Protein AF-0000000080371713 (afdb_homodimer)

Structure (mmCIF, N/CA/C/O backbone):
data_AF-0000000080371713-model_v1
#
loop_
_entity.id
_entity.type
_entity.pdbx_description
1 polymer 'Replication protein A 70 kDa DNA-binding subunit B/D first OB fold domain-containing protein'
#
loop_
_atom_site.group_PDB
_atom_site.id
_atom_site.type_symbol
_atom_site.label_atom_id
_atom_site.label_alt_id
_atom_site.label_comp_id
_atom_site.label_asym_id
_atom_site.label_entity_id
_atom_site.label_seq_id
_atom_site.pdbx_PDB_ins_code
_atom_site.Cartn_x
_atom_site.Cartn_y
_atom_site.Cartn_z
_atom_site.occupancy
_atom_site.B_iso_or_equiv
_atom_site.auth_seq_id
_atom_site.auth_comp_id
_atom_site.auth_asym_id
_atom_site.auth_atom_id
_atom_site.pdbx_PDB_model_num
ATOM 1 N N . MET A 1 1 ? 22.766 -11.008 25.266 1 19.64 1 MET A N 1
ATOM 2 C CA . MET A 1 1 ? 21.953 -9.828 25.547 1 19.64 1 MET A CA 1
ATOM 3 C C . MET A 1 1 ? 20.5 -10.062 25.109 1 19.64 1 MET A C 1
ATOM 5 O O . MET A 1 1 ? 20.234 -10.352 23.938 1 19.64 1 MET A O 1
ATOM 9 N N . SER A 1 2 ? 19.609 -10.562 25.922 1 23.36 2 SER A N 1
ATOM 10 C CA . SER A 1 2 ? 18.25 -11.117 25.875 1 23.36 2 SER A CA 1
ATOM 11 C C . SER A 1 2 ? 17.266 -10.117 25.297 1 23.36 2 SER A C 1
ATOM 13 O O . SER A 1 2 ? 17.234 -8.953 25.688 1 23.36 2 SER A O 1
ATOM 15 N N . ALA A 1 3 ? 17.016 -10.164 24.031 1 28.67 3 ALA A N 1
ATOM 16 C CA . ALA A 1 3 ? 16.062 -9.203 23.484 1 28.67 3 ALA A CA 1
ATOM 17 C C . ALA A 1 3 ? 14.914 -8.961 24.469 1 28.67 3 ALA A C 1
ATOM 19 O O . ALA A 1 3 ? 14.164 -9.875 24.797 1 28.67 3 ALA A O 1
ATOM 20 N N . GLU A 1 4 ? 15.062 -8.336 25.547 1 25.92 4 GLU A N 1
ATOM 21 C CA . GLU A 1 4 ? 13.992 -7.961 26.469 1 25.92 4 GLU A CA 1
ATOM 22 C C . GLU A 1 4 ? 12.75 -7.5 25.719 1 25.92 4 GLU A C 1
ATOM 24 O O . GLU A 1 4 ? 12.75 -6.441 25.078 1 25.92 4 GLU A O 1
ATOM 29 N N . ILE A 1 5 ? 12.102 -8.328 24.906 1 33.31 5 ILE A N 1
ATOM 30 C CA . ILE A 1 5 ? 10.711 -8.164 24.516 1 33.31 5 ILE A CA 1
ATOM 31 C C . ILE A 1 5 ? 9.938 -7.469 25.625 1 33.31 5 ILE A C 1
ATOM 33 O O . ILE A 1 5 ? 9.727 -8.039 26.703 1 33.31 5 ILE A O 1
ATOM 37 N N . LEU A 1 6 ? 10.297 -6.312 26 1 32.44 6 LEU A N 1
ATOM 38 C CA . LEU A 1 6 ? 9.43 -5.594 26.922 1 32.44 6 LEU A CA 1
ATOM 39 C C . LEU A 1 6 ? 7.965 -5.918 26.656 1 32.44 6 LEU A C 1
ATOM 41 O O . LEU A 1 6 ? 7.453 -5.637 25.578 1 32.44 6 LEU A O 1
ATOM 45 N N . ASN A 1 7 ? 7.43 -7.047 26.906 1 34.97 7 ASN A N 1
ATOM 46 C CA . ASN A 1 7 ? 6.066 -7.453 27.219 1 34.97 7 ASN A CA 1
ATOM 47 C C . ASN A 1 7 ? 5.234 -6.281 27.734 1 34.97 7 ASN A C 1
ATOM 49 O O . ASN A 1 7 ? 4.629 -6.371 28.812 1 34.97 7 ASN A O 1
ATOM 53 N N . ASN A 1 8 ? 5.668 -5.02 27.844 1 39.81 8 ASN A N 1
ATOM 54 C CA . ASN A 1 8 ? 4.824 -3.994 28.438 1 39.81 8 ASN A CA 1
ATOM 55 C C . ASN A 1 8 ? 3.418 -4.008 27.859 1 39.81 8 ASN A C 1
ATOM 57 O O . ASN A 1 8 ? 3.246 -3.816 26.641 1 39.81 8 ASN A O 1
ATOM 61 N N . ASN A 1 9 ? 2.568 -4.832 28.375 1 45.38 9 ASN A N 1
ATOM 62 C CA . ASN A 1 9 ? 1.119 -4.992 28.328 1 45.38 9 ASN A CA 1
ATOM 63 C C . ASN A 1 9 ? 0.42 -3.682 27.984 1 45.38 9 ASN A C 1
ATOM 65 O O . ASN A 1 9 ? -0.734 -3.469 28.359 1 45.38 9 ASN A O 1
ATOM 69 N N . ARG A 1 10 ? 1.175 -2.66 27.828 1 55.56 10 ARG A N 1
ATOM 70 C CA . ARG A 1 10 ? 0.398 -1.434 27.672 1 55.56 10 ARG A CA 1
ATOM 71 C C . ARG A 1 10 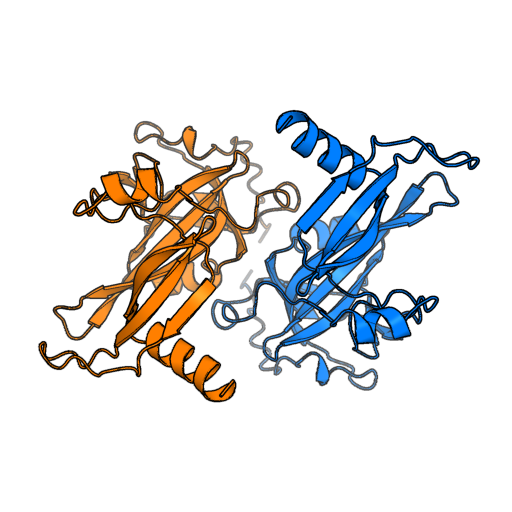? -0.349 -1.419 26.344 1 55.56 10 ARG A C 1
ATOM 73 O O . ARG A 1 10 ? 0.183 -1.857 25.328 1 55.56 10 ARG A O 1
ATOM 80 N N . GLU A 1 11 ? -1.583 -1.271 26.406 1 79.75 11 GLU A N 1
ATOM 81 C CA . GLU A 1 11 ? -2.619 -1.231 25.375 1 79.75 11 GLU A CA 1
ATOM 82 C C . GLU A 1 11 ? -2.33 -0.147 24.344 1 79.75 11 GLU A C 1
ATOM 84 O O . GLU A 1 11 ? -1.833 0.927 24.688 1 79.75 11 GLU A O 1
ATOM 89 N N . TYR A 1 12 ? -2.092 -0.448 23.125 1 91.94 12 TYR A N 1
ATOM 90 C CA . TYR A 1 12 ? -2.023 0.518 22.031 1 91.94 12 TYR A CA 1
ATOM 91 C C . TYR A 1 12 ? -3.236 1.439 22.047 1 91.94 12 TYR A C 1
ATOM 93 O O . TYR A 1 12 ? -4.359 0.997 22.297 1 91.94 12 TYR A O 1
ATOM 101 N N . LEU A 1 13 ? -2.877 2.721 21.922 1 95.38 13 LEU A N 1
ATOM 102 C CA . LEU A 1 13 ? -3.961 3.676 21.734 1 95.38 13 LEU A CA 1
ATOM 103 C C . LEU A 1 13 ? -4.293 3.818 20.25 1 95.38 13 LEU A C 1
ATOM 105 O O . LEU A 1 13 ? -3.396 3.814 19.406 1 95.38 13 LEU A O 1
ATOM 109 N N . THR A 1 14 ? -5.578 3.941 20.016 1 96.19 14 THR A N 1
ATOM 110 C CA . THR A 1 14 ? -5.98 4.379 18.688 1 96.19 14 THR A CA 1
ATOM 111 C C . THR A 1 14 ? -5.801 5.887 18.531 1 96.19 14 THR A C 1
ATOM 113 O O . THR A 1 14 ? -5.695 6.605 19.531 1 96.19 14 THR A O 1
ATOM 116 N N . LEU A 1 15 ? -5.688 6.305 17.344 1 97.12 15 LEU A N 1
ATOM 117 C CA . LEU A 1 15 ? -5.34 7.699 17.094 1 97.12 15 LEU A CA 1
ATOM 118 C C . LEU A 1 15 ? -6.379 8.641 17.688 1 97.12 15 LEU A C 1
ATOM 120 O O . LEU A 1 15 ? -6.043 9.742 18.125 1 97.12 15 LEU A O 1
ATOM 124 N N . ASP A 1 16 ? -7.66 8.211 17.688 1 95.75 16 ASP A N 1
ATOM 125 C CA . ASP A 1 16 ? -8.719 9.055 18.234 1 95.75 16 ASP A CA 1
ATOM 126 C C . ASP A 1 16 ? -8.602 9.164 19.75 1 95.75 16 ASP A C 1
ATOM 128 O O . ASP A 1 16 ? -9.227 10.031 20.359 1 95.75 16 ASP A O 1
ATOM 132 N N . GLN A 1 17 ? -7.785 8.32 20.312 1 94.69 17 GLN A N 1
ATOM 133 C CA . GLN A 1 17 ? -7.613 8.312 21.766 1 94.69 17 GLN A CA 1
ATOM 134 C C . GLN A 1 17 ? -6.422 9.172 22.188 1 94.69 17 GLN A C 1
ATOM 136 O O . GLN A 1 17 ? -6.207 9.414 23.375 1 94.69 17 GLN A O 1
ATOM 141 N N . LEU A 1 18 ? -5.703 9.641 21.25 1 94.56 18 LEU A N 1
ATOM 142 C CA . LEU A 1 18 ? -4.531 10.453 21.562 1 94.56 18 LEU A CA 1
ATOM 143 C C . LEU A 1 18 ? -4.941 11.82 22.094 1 94.56 18 LEU A C 1
ATOM 145 O O . LEU A 1 18 ? -5.809 12.484 21.516 1 94.56 18 LEU A O 1
ATOM 149 N N . ASN A 1 19 ? -4.34 12.141 23.172 1 91.06 19 ASN A N 1
ATOM 150 C CA . ASN A 1 19 ? -4.527 13.461 23.766 1 91.06 19 ASN A CA 1
ATOM 151 C C . ASN A 1 19 ? -3.277 13.922 24.516 1 91.06 19 ASN A C 1
ATOM 153 O O . ASN A 1 19 ? -2.387 13.117 24.797 1 91.06 19 ASN A O 1
ATOM 157 N N . ARG A 1 20 ? -3.154 15.188 24.797 1 87.75 20 ARG A N 1
ATOM 158 C CA . ARG A 1 20 ? -1.935 15.766 25.344 1 87.75 20 ARG A CA 1
ATOM 159 C C . ARG A 1 20 ? -1.785 15.43 26.828 1 87.75 20 ARG A C 1
ATOM 161 O O . ARG A 1 20 ? -0.694 15.547 27.391 1 87.75 20 ARG A O 1
ATOM 168 N N . LYS A 1 21 ? -2.791 15.039 27.453 1 83.5 21 LYS A N 1
ATOM 169 C CA . LYS A 1 21 ? -2.777 14.773 28.891 1 83.5 21 LYS A CA 1
ATOM 170 C C . LYS A 1 21 ? -2.088 13.453 29.203 1 83.5 21 LYS A C 1
ATOM 172 O O . LYS A 1 21 ? -1.588 13.25 30.312 1 83.5 21 LYS A O 1
ATOM 177 N N . ARG A 1 22 ? -2.035 12.633 28.172 1 73.5 22 ARG A N 1
ATOM 178 C CA . ARG A 1 22 ? -1.463 11.312 28.422 1 73.5 22 ARG A CA 1
ATOM 179 C C . ARG A 1 22 ? 0.053 11.336 28.25 1 73.5 22 ARG A C 1
ATOM 181 O O . ARG A 1 22 ? 0.567 11.836 27.25 1 73.5 22 ARG A O 1
ATOM 188 N N . SER A 1 23 ? 0.733 10.875 29.266 1 74 23 SER A N 1
ATOM 189 C CA . SER A 1 23 ? 2.193 10.883 29.25 1 74 23 SER A CA 1
ATOM 190 C C . SER A 1 23 ? 2.744 9.766 28.375 1 74 23 SER A C 1
ATOM 192 O O . SER A 1 23 ? 3.779 9.93 27.734 1 74 23 SER A O 1
ATOM 194 N N . TYR A 1 24 ? 2.094 8.594 28.547 1 78.25 24 TYR A N 1
ATOM 195 C CA . TYR A 1 24 ? 2.582 7.48 27.75 1 78.25 24 TYR A CA 1
ATOM 196 C C . TYR A 1 24 ? 1.612 7.148 26.625 1 78.25 24 TYR A C 1
ATOM 198 O O . TYR A 1 24 ? 0.443 6.844 26.875 1 78.25 24 TYR A O 1
ATOM 206 N N . ARG A 1 25 ? 2.168 7.352 25.375 1 89.06 25 ARG A N 1
ATOM 207 C CA . ARG A 1 25 ? 1.358 7.09 24.188 1 89.06 25 ARG A CA 1
ATOM 208 C C . ARG A 1 25 ? 2.078 6.148 23.234 1 89.06 25 ARG A C 1
ATOM 210 O O . ARG A 1 25 ? 3.227 6.395 22.859 1 89.06 25 ARG A O 1
ATOM 217 N N . ARG A 1 26 ? 1.427 5 23.016 1 94.19 26 ARG A N 1
ATOM 218 C CA . ARG A 1 26 ? 1.875 4.059 22 1 94.19 26 ARG A CA 1
ATOM 219 C C . ARG A 1 26 ? 0.755 3.748 21 1 94.19 26 ARG A C 1
ATOM 221 O O . ARG A 1 26 ? -0.381 3.49 21.406 1 94.19 26 ARG A O 1
ATOM 228 N N . THR A 1 27 ? 1.061 3.828 19.781 1 96.88 27 THR A N 1
ATOM 229 C CA . THR A 1 27 ? 0.046 3.535 18.766 1 96.88 27 THR A CA 1
ATOM 230 C C . THR A 1 27 ? 0.639 2.721 17.625 1 96.88 27 THR A C 1
ATOM 232 O O . THR A 1 27 ? 1.84 2.797 17.359 1 96.88 27 THR A O 1
ATOM 235 N N . VAL A 1 28 ? -0.164 1.87 17.016 1 96.75 28 VAL A N 1
ATOM 236 C CA . VAL A 1 28 ? 0.201 1.103 15.836 1 96.75 28 VAL A CA 1
ATOM 237 C C . VAL A 1 28 ? -0.484 1.692 14.602 1 96.75 28 VAL A C 1
ATOM 239 O O . VAL A 1 28 ? -1.701 1.893 14.602 1 96.75 28 VAL A O 1
ATOM 242 N N . VAL A 1 29 ? 0.383 1.98 13.633 1 97.62 29 VAL A N 1
ATOM 243 C CA . VAL A 1 29 ? -0.132 2.689 12.469 1 97.62 29 VAL A CA 1
ATOM 244 C C . VAL A 1 29 ? 0.569 2.191 11.211 1 97.62 29 VAL A C 1
ATOM 246 O O . VAL A 1 29 ? 1.638 1.58 11.289 1 97.62 29 VAL A O 1
ATOM 249 N N . ARG A 1 30 ? -0.067 2.383 10.133 1 97.19 30 ARG A N 1
ATOM 250 C CA . ARG A 1 30 ? 0.577 2.273 8.828 1 97.19 30 ARG A CA 1
ATOM 251 C C . ARG A 1 30 ? 0.884 3.652 8.25 1 97.19 30 ARG A C 1
ATOM 253 O O . ARG A 1 30 ? 0.058 4.562 8.336 1 97.19 30 ARG A O 1
ATOM 260 N N . LEU A 1 31 ? 2.096 3.824 7.785 1 97.06 31 LEU A N 1
ATOM 261 C CA . LEU A 1 31 ? 2.43 5.035 7.047 1 97.06 31 LEU A CA 1
ATOM 262 C C . LEU A 1 31 ? 1.864 4.984 5.633 1 97.06 31 LEU A C 1
ATOM 264 O O . LEU A 1 31 ? 2.32 4.191 4.805 1 97.06 31 LEU A O 1
ATOM 268 N N . ILE A 1 32 ? 0.918 5.863 5.301 1 97.06 32 ILE A N 1
ATOM 269 C CA . ILE A 1 32 ? 0.201 5.641 4.051 1 97.06 32 ILE A CA 1
ATOM 270 C C . ILE A 1 32 ? 0.579 6.719 3.037 1 97.06 32 ILE A C 1
ATOM 272 O O . ILE A 1 32 ? 0.395 6.539 1.831 1 97.06 32 ILE A O 1
ATOM 276 N N . ARG A 1 33 ? 1.112 7.828 3.506 1 95.94 33 ARG A N 1
ATOM 277 C CA . ARG A 1 33 ? 1.62 8.875 2.625 1 95.94 33 ARG A CA 1
ATOM 278 C C . ARG A 1 33 ? 2.822 9.578 3.246 1 95.94 33 ARG A C 1
ATOM 280 O O . ARG A 1 33 ? 2.898 9.727 4.469 1 95.94 33 ARG A O 1
ATOM 287 N N . LYS A 1 34 ? 3.668 9.969 2.428 1 94.56 34 LYS A N 1
ATOM 288 C CA . LYS A 1 34 ? 4.84 10.727 2.857 1 94.56 34 LYS A CA 1
ATOM 289 C C . LYS A 1 34 ? 5.258 11.742 1.799 1 94.56 34 LYS A C 1
ATOM 291 O O . LYS A 1 34 ? 5.199 11.461 0.601 1 94.56 34 LYS A O 1
ATOM 296 N N . TRP A 1 35 ? 5.664 12.945 2.223 1 91.12 35 TRP A N 1
ATOM 297 C CA . TRP A 1 35 ? 6.148 13.945 1.278 1 91.12 35 TRP A CA 1
ATOM 298 C C . TRP A 1 35 ? 7.168 14.867 1.94 1 91.12 35 TRP A C 1
ATOM 300 O O . TRP A 1 35 ? 7.16 15.039 3.162 1 91.12 35 TRP A O 1
ATOM 310 N N . GLU A 1 36 ? 7.969 15.445 1.132 1 90.94 36 GLU A N 1
ATOM 311 C CA . GLU A 1 36 ? 9 16.359 1.621 1 90.94 36 GLU A CA 1
ATOM 312 C C . GLU A 1 36 ? 8.414 17.75 1.895 1 90.94 36 GLU A C 1
ATOM 314 O O . GLU A 1 36 ? 7.578 18.234 1.135 1 90.94 36 GLU A O 1
ATOM 319 N N . ALA A 1 37 ? 8.789 18.297 3 1 90.81 37 ALA A N 1
ATOM 320 C CA . ALA A 1 37 ? 8.57 19.719 3.268 1 90.81 37 ALA A CA 1
ATOM 321 C C . ALA A 1 37 ? 9.797 20.531 2.889 1 90.81 37 ALA A C 1
ATOM 323 O O . ALA A 1 37 ? 10.898 20.281 3.383 1 90.81 37 ALA A O 1
ATOM 324 N N . LYS A 1 38 ? 9.57 21.531 2.027 1 87.88 38 LYS A N 1
ATOM 325 C CA . LYS A 1 38 ? 10.688 22.328 1.529 1 87.88 38 LYS A CA 1
ATOM 326 C C . LYS A 1 38 ? 10.461 23.812 1.778 1 87.88 38 LYS A C 1
ATOM 328 O O . LYS A 1 38 ? 9.32 24.281 1.815 1 87.88 38 LYS A O 1
ATOM 333 N N . ASN A 1 39 ? 11.531 24.484 2.008 1 87.06 39 ASN A N 1
ATOM 334 C CA . ASN A 1 39 ? 11.508 25.938 2.156 1 87.06 39 ASN A CA 1
ATOM 335 C C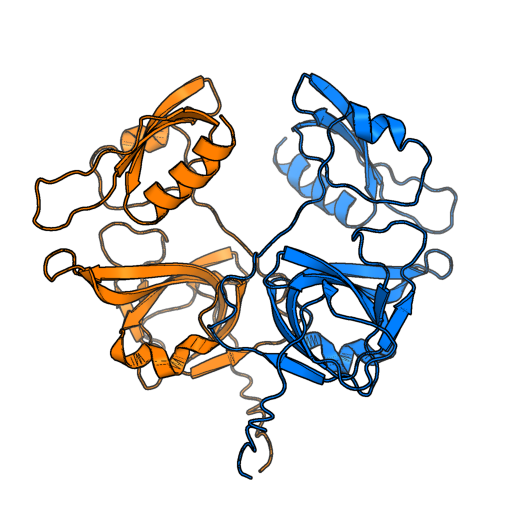 . ASN A 1 39 ? 11.633 26.641 0.808 1 87.06 39 ASN A C 1
ATOM 337 O O . ASN A 1 39 ? 12.734 26.797 0.288 1 87.06 39 ASN A O 1
ATOM 341 N N . LEU A 1 40 ? 10.547 27.047 0.262 1 76.88 40 LEU A N 1
ATOM 342 C CA . LEU A 1 40 ? 10.516 27.641 -1.069 1 76.88 40 LEU A CA 1
ATOM 343 C C . LEU A 1 40 ? 11.273 28.969 -1.088 1 76.88 40 LEU A C 1
ATOM 345 O O . LEU A 1 40 ? 11.797 29.375 -2.125 1 76.88 40 LEU A O 1
ATOM 349 N N . LYS A 1 41 ? 11.344 29.672 0.049 1 81 41 LYS A N 1
ATOM 350 C CA . LYS A 1 41 ? 12 30.969 0.146 1 81 41 LYS A CA 1
ATOM 351 C C . LYS A 1 41 ? 13.516 30.812 0.237 1 81 41 LYS A C 1
ATOM 353 O O . LYS A 1 41 ? 14.258 31.766 0.015 1 81 41 LYS A O 1
ATOM 358 N N . ARG A 1 42 ? 13.992 29.625 0.618 1 84.62 42 ARG A N 1
ATOM 359 C CA . ARG A 1 42 ? 15.414 29.375 0.82 1 84.62 42 ARG A CA 1
ATOM 360 C C . ARG A 1 42 ? 15.906 28.281 -0.113 1 84.62 42 ARG A C 1
ATOM 362 O O . ARG A 1 42 ? 16.391 27.234 0.343 1 84.62 42 ARG A O 1
ATOM 369 N N . ASN A 1 43 ? 15.82 28.516 -1.445 1 81.81 43 ASN A N 1
ATOM 370 C CA . ASN A 1 43 ? 16.344 27.625 -2.486 1 81.81 43 ASN A CA 1
ATOM 371 C C . ASN A 1 43 ? 15.766 26.219 -2.365 1 81.81 43 ASN A C 1
ATOM 373 O O . ASN A 1 43 ? 16.484 25.234 -2.551 1 81.81 43 ASN A O 1
ATOM 377 N N . ASN A 1 44 ? 14.672 26.047 -1.762 1 81.62 44 ASN A N 1
ATOM 378 C CA . ASN A 1 44 ? 13.977 24.766 -1.676 1 81.62 44 ASN A CA 1
ATOM 379 C C . ASN A 1 44 ? 14.695 23.797 -0.735 1 81.62 44 ASN A C 1
ATOM 381 O O . ASN A 1 44 ? 14.703 22.594 -0.966 1 81.62 44 ASN A O 1
ATOM 385 N N . GLU A 1 45 ? 15.227 24.438 0.177 1 91 45 GLU A N 1
ATOM 386 C CA . GLU A 1 45 ? 15.898 23.594 1.164 1 91 45 GLU A CA 1
ATOM 387 C C . GLU A 1 45 ? 14.906 22.688 1.873 1 91 45 GLU A C 1
ATOM 389 O O . GLU A 1 45 ? 13.789 23.094 2.199 1 91 45 GLU A O 1
ATOM 394 N N . LEU A 1 46 ? 15.383 21.469 2.139 1 92.44 46 LEU A N 1
ATOM 395 C CA . LEU A 1 46 ? 14.547 20.484 2.82 1 92.44 46 LEU A CA 1
ATOM 396 C C . LEU A 1 46 ? 14.367 20.844 4.289 1 92.44 46 LEU A C 1
ATOM 398 O O . LEU A 1 46 ? 15.352 21.016 5.016 1 92.44 46 LEU A O 1
ATOM 402 N N . ILE A 1 47 ? 13.117 21.016 4.668 1 94.69 47 ILE A N 1
ATOM 403 C CA . ILE A 1 47 ? 12.773 21.281 6.059 1 94.69 47 ILE A CA 1
ATOM 404 C C . ILE A 1 47 ? 12.586 19.953 6.805 1 94.69 47 ILE A C 1
ATOM 406 O O . ILE A 1 47 ? 13.023 19.828 7.953 1 94.69 47 ILE A O 1
ATOM 410 N N . GLY A 1 48 ? 12.023 19.016 6.223 1 95.5 48 GLY A N 1
ATOM 411 C CA . GLY A 1 48 ? 11.727 17.734 6.816 1 95.5 48 GLY A CA 1
ATOM 412 C C . GLY A 1 48 ? 10.789 16.891 5.973 1 95.5 48 GLY A C 1
ATOM 413 O O . GLY A 1 48 ? 10.688 17.078 4.762 1 95.5 48 GLY A O 1
ATOM 414 N N . ILE A 1 49 ? 10.25 15.859 6.578 1 95.38 49 ILE A N 1
ATOM 415 C CA . ILE A 1 49 ? 9.297 14.977 5.918 1 95.38 49 ILE A CA 1
ATOM 416 C C . ILE A 1 49 ? 7.961 15.023 6.656 1 95.38 49 ILE A C 1
ATOM 418 O O . ILE A 1 49 ? 7.922 14.984 7.887 1 95.38 49 ILE A O 1
ATOM 422 N N . ASN A 1 50 ? 6.926 15.203 5.934 1 95.19 50 ASN A N 1
ATOM 423 C CA . ASN A 1 50 ? 5.57 15.047 6.441 1 95.19 50 ASN A CA 1
ATOM 424 C C . ASN A 1 50 ? 4.984 13.688 6.051 1 95.19 50 ASN A C 1
ATOM 426 O O . ASN A 1 50 ? 5.418 13.078 5.074 1 95.19 50 ASN A O 1
ATOM 430 N N . PHE A 1 51 ? 4.121 13.195 6.906 1 96.88 51 PHE A N 1
ATOM 431 C CA . PHE A 1 51 ? 3.531 11.898 6.578 1 96.88 51 PHE A CA 1
ATOM 432 C C . PHE A 1 51 ? 2.129 11.781 7.16 1 96.88 51 PHE A C 1
ATOM 434 O O . PHE A 1 51 ? 1.71 12.617 7.965 1 96.88 51 PHE A O 1
ATOM 441 N N . LEU A 1 52 ? 1.403 10.883 6.648 1 98 52 LEU A N 1
ATOM 442 C CA . LEU A 1 52 ? 0.061 10.547 7.109 1 98 52 LEU A CA 1
ATOM 443 C C . LEU A 1 52 ? 0.01 9.117 7.633 1 98 52 LEU A C 1
ATOM 445 O O . LEU A 1 52 ? 0.477 8.188 6.969 1 98 52 LEU A O 1
ATOM 449 N N . LEU A 1 53 ? -0.513 9.016 8.82 1 98.5 53 LEU A N 1
ATOM 450 C CA . LEU A 1 53 ? -0.615 7.719 9.484 1 98.5 53 LEU A CA 1
ATOM 451 C C . LEU A 1 53 ? -2.068 7.27 9.57 1 98.5 53 LEU A C 1
ATOM 453 O O . LEU A 1 53 ? -2.971 8.094 9.727 1 98.5 53 LEU A O 1
ATOM 457 N N . LEU A 1 54 ? -2.266 5.984 9.461 1 98.62 54 LEU A N 1
ATOM 458 C CA . LEU A 1 54 ? -3.578 5.348 9.5 1 98.62 54 LEU A CA 1
ATOM 459 C C . LEU A 1 54 ? -3.607 4.227 10.539 1 98.62 54 LEU A C 1
ATOM 461 O O . LEU A 1 54 ? -2.676 3.422 10.617 1 98.62 54 LEU A O 1
ATOM 465 N N . ASP A 1 55 ? -4.668 4.238 11.359 1 97.81 55 ASP A N 1
ATOM 466 C CA . ASP A 1 55 ? -4.723 3.189 12.375 1 97.81 55 ASP A CA 1
ATOM 467 C C . ASP A 1 55 ? -5.805 2.162 12.047 1 97.81 55 ASP A C 1
ATOM 469 O O . ASP A 1 55 ? -6.402 2.209 10.969 1 97.81 55 ASP A O 1
ATOM 473 N N . GLU A 1 56 ? -6.008 1.201 12.945 1 95.62 56 GLU A N 1
ATOM 474 C CA . GLU A 1 56 ? -6.879 0.055 12.719 1 95.62 56 GLU A CA 1
ATOM 475 C C . GLU A 1 56 ? -8.352 0.473 12.711 1 95.62 56 GLU A C 1
ATOM 477 O O . GLU A 1 56 ? -9.211 -0.275 12.242 1 95.62 56 GLU A O 1
ATOM 482 N N . ARG A 1 57 ? -8.633 1.644 13.25 1 95.69 57 ARG A N 1
ATOM 483 C CA . ARG A 1 57 ? -10.008 2.133 13.297 1 95.69 57 ARG A CA 1
ATOM 484 C C . ARG A 1 57 ? -10.273 3.107 12.148 1 95.69 57 ARG A C 1
ATOM 486 O O . ARG A 1 57 ? -11.242 3.865 12.188 1 95.69 57 ARG A O 1
ATOM 493 N N . ASN A 1 58 ? -9.367 3.156 11.242 1 96.5 58 ASN A N 1
ATOM 494 C CA . ASN A 1 58 ? -9.477 3.971 10.039 1 96.5 58 ASN A CA 1
ATOM 495 C C . ASN A 1 58 ? -9.352 5.461 10.359 1 96.5 58 ASN A C 1
ATOM 497 O O . ASN A 1 58 ? -9.883 6.301 9.625 1 96.5 58 ASN A O 1
ATOM 501 N N . ASN A 1 59 ? -8.703 5.773 11.508 1 97.31 59 ASN A N 1
ATOM 502 C CA . ASN A 1 59 ? -8.367 7.156 11.812 1 97.31 59 ASN A CA 1
ATOM 503 C C . ASN A 1 59 ? -7.012 7.547 11.227 1 97.31 59 ASN A C 1
ATOM 505 O O . ASN A 1 59 ? -6.109 6.715 11.125 1 97.31 59 ASN A O 1
ATOM 509 N N . THR A 1 60 ? -6.977 8.828 10.875 1 98.12 60 THR A N 1
ATOM 510 C CA . THR A 1 60 ? -5.695 9.305 10.367 1 98.12 60 THR A CA 1
ATOM 511 C C . THR A 1 60 ? -5.16 10.438 11.227 1 98.12 60 THR A C 1
ATOM 513 O O . THR A 1 60 ? -5.926 11.117 11.922 1 98.12 60 THR A O 1
ATOM 516 N N . ILE A 1 61 ? -3.922 10.617 11.172 1 97.62 61 ILE A N 1
ATOM 517 C CA . ILE A 1 61 ? -3.246 11.727 11.828 1 97.62 61 ILE A CA 1
ATOM 518 C C . ILE A 1 61 ? -2.018 12.133 11.016 1 97.62 61 ILE A C 1
ATOM 520 O O . ILE A 1 61 ? -1.307 11.281 10.484 1 97.62 61 ILE A O 1
ATOM 524 N N . GLN A 1 62 ? -1.828 13.391 10.883 1 97.5 62 GLN A N 1
ATOM 525 C CA . GLN A 1 62 ? -0.626 13.875 10.211 1 97.5 62 GLN A CA 1
ATOM 526 C C . GLN A 1 62 ? 0.579 13.828 11.148 1 97.5 62 GLN A C 1
ATOM 528 O O . GLN A 1 62 ? 0.425 13.875 12.367 1 97.5 62 GLN A O 1
ATOM 533 N N . GLY A 1 63 ? 1.757 13.688 10.484 1 97.06 63 GLY A N 1
ATOM 534 C CA . GLY A 1 63 ? 3 13.734 11.242 1 97.06 63 GLY A CA 1
ATOM 535 C C . GLY A 1 63 ? 4.117 14.445 10.5 1 97.06 63 GLY A C 1
ATOM 536 O O . GLY A 1 63 ? 4.008 14.711 9.305 1 97.06 63 GLY A O 1
ATOM 537 N N . THR A 1 64 ? 5.184 14.719 11.312 1 96.62 64 THR A N 1
ATOM 538 C CA . THR A 1 64 ? 6.34 15.383 10.727 1 96.62 64 THR A CA 1
ATOM 539 C C . THR A 1 64 ? 7.621 14.984 11.453 1 96.62 64 THR A C 1
ATOM 541 O O . THR A 1 64 ? 7.582 14.625 12.633 1 96.62 64 THR A O 1
ATOM 544 N N . VAL A 1 65 ? 8.695 15.039 10.703 1 97.56 65 VAL A N 1
ATOM 545 C CA . VAL A 1 65 ? 10.039 14.867 11.258 1 97.56 65 VAL A CA 1
ATOM 546 C C . VAL A 1 65 ? 10.984 15.891 10.641 1 97.56 65 VAL A C 1
ATOM 548 O O . VAL A 1 65 ? 10.977 16.094 9.422 1 97.56 65 VAL A O 1
ATOM 551 N N . HIS A 1 66 ? 11.672 16.516 11.492 1 96.88 66 HIS A N 1
ATOM 552 C CA . HIS A 1 66 ? 12.656 17.5 11.047 1 96.88 66 HIS A CA 1
ATOM 553 C C . HIS A 1 66 ? 13.812 16.828 10.32 1 96.88 66 HIS A C 1
ATOM 555 O O . HIS A 1 66 ? 14.188 15.703 10.656 1 96.88 66 HIS A O 1
ATOM 561 N N . HIS A 1 67 ? 14.414 17.5 9.406 1 96 67 HIS A N 1
ATOM 562 C CA . HIS A 1 67 ? 15.453 16.922 8.57 1 96 67 HIS A CA 1
ATOM 563 C C . HIS A 1 67 ? 16.641 16.438 9.406 1 96 67 HIS A C 1
ATOM 565 O O . HIS A 1 67 ? 17.312 15.477 9.039 1 96 67 HIS A O 1
ATOM 571 N N . SER A 1 68 ? 16.891 17.109 10.531 1 96.69 68 SER A N 1
ATOM 572 C CA . SER A 1 68 ? 18.016 16.75 11.391 1 96.69 68 SER A CA 1
ATOM 573 C C . SER A 1 68 ? 17.828 15.352 11.984 1 96.69 68 SER A C 1
ATOM 575 O O . SER A 1 68 ? 18.797 14.734 12.453 1 96.69 68 SER A O 1
ATOM 577 N N . LEU A 1 69 ? 16.641 14.844 11.938 1 96.81 69 LEU A N 1
ATOM 578 C CA . LEU A 1 69 ? 16.359 13.555 12.562 1 96.81 69 LEU A CA 1
ATOM 579 C C . LEU A 1 69 ? 16.109 12.484 11.5 1 96.81 69 LEU A C 1
ATOM 581 O O . LEU A 1 69 ? 15.797 11.336 11.836 1 96.81 69 LEU A O 1
ATOM 585 N N . LEU A 1 70 ? 16.266 12.766 10.25 1 93.06 70 LEU A N 1
ATOM 586 C CA . LEU A 1 70 ? 15.922 11.836 9.18 1 93.06 70 LEU A CA 1
ATOM 587 C C . LEU A 1 70 ? 16.812 10.602 9.219 1 93.06 70 LEU A C 1
ATOM 589 O O . LEU A 1 70 ? 16.375 9.492 8.922 1 93.06 70 LEU A O 1
ATOM 593 N N . GLU A 1 71 ? 18.031 10.789 9.539 1 91.75 71 GLU A N 1
ATOM 594 C CA . GLU A 1 71 ? 18.953 9.656 9.602 1 91.75 71 GLU A CA 1
ATOM 595 C C . GLU A 1 71 ? 18.484 8.625 10.625 1 91.75 71 GLU A C 1
ATOM 597 O O . GLU A 1 71 ? 18.625 7.422 10.406 1 91.75 71 GLU A O 1
ATOM 602 N N . LYS A 1 72 ? 17.953 9.102 11.664 1 93.69 72 LYS A N 1
ATOM 603 C CA . LYS A 1 72 ? 17.5 8.219 12.734 1 93.69 72 LYS A CA 1
ATOM 604 C C . LYS A 1 72 ? 16.312 7.387 12.297 1 93.69 72 LYS A C 1
ATOM 606 O O . LYS A 1 72 ? 16.188 6.219 12.664 1 93.69 72 LYS A O 1
ATOM 611 N N . PHE A 1 73 ? 15.359 7.945 11.508 1 93.75 73 PHE A N 1
ATOM 612 C CA . PHE A 1 73 ? 14.07 7.309 11.273 1 93.75 73 PHE A CA 1
ATOM 613 C C . PHE A 1 73 ? 13.938 6.891 9.812 1 93.75 73 PHE A C 1
ATOM 615 O O . PHE A 1 73 ? 12.922 6.32 9.414 1 93.75 73 PHE A O 1
ATOM 622 N N . ALA A 1 74 ? 14.875 7.148 9.047 1 83.44 74 ALA A N 1
ATOM 623 C CA . ALA A 1 74 ? 14.781 7.004 7.594 1 83.44 74 ALA A CA 1
ATOM 624 C C . ALA A 1 74 ? 14.352 5.59 7.207 1 83.44 74 ALA A C 1
ATOM 626 O O . ALA A 1 74 ? 13.508 5.41 6.332 1 83.44 74 ALA A O 1
ATOM 627 N N . ASP A 1 75 ? 14.781 4.641 7.887 1 82.06 75 ASP A N 1
ATOM 628 C CA . ASP A 1 75 ? 14.531 3.248 7.523 1 82.06 75 ASP A CA 1
ATOM 629 C C . ASP A 1 75 ? 13.094 2.854 7.836 1 82.06 75 ASP A C 1
ATOM 631 O O . ASP A 1 75 ? 12.555 1.924 7.227 1 82.06 75 ASP A O 1
ATOM 635 N N . GLN A 1 76 ? 12.469 3.598 8.711 1 89.19 76 GLN A N 1
ATOM 636 C CA . GLN A 1 76 ? 11.133 3.217 9.156 1 89.19 76 GLN A CA 1
ATOM 637 C C . GLN A 1 76 ? 10.062 4.035 8.445 1 89.19 76 GLN A C 1
ATOM 639 O O . GLN A 1 76 ? 8.883 3.662 8.445 1 89.19 76 GLN A O 1
ATOM 644 N N . LEU A 1 77 ? 10.508 5.059 7.836 1 92.44 77 LEU A N 1
ATOM 645 C CA . LEU A 1 77 ? 9.531 5.984 7.277 1 92.44 77 LEU A CA 1
ATOM 646 C C . LEU A 1 77 ? 9.352 5.746 5.781 1 92.44 77 LEU A C 1
ATOM 648 O O . LEU A 1 77 ? 9.609 6.641 4.969 1 92.44 77 LEU A O 1
ATOM 652 N N . CYS A 1 78 ? 8.867 4.617 5.422 1 93.38 78 CYS A N 1
ATOM 653 C CA . CYS A 1 78 ? 8.484 4.289 4.055 1 93.38 78 CYS A CA 1
ATOM 654 C C . CYS A 1 78 ? 6.984 4.031 3.961 1 93.38 78 CYS A C 1
ATOM 656 O O . CYS A 1 78 ? 6.402 3.385 4.836 1 93.38 78 CYS A O 1
ATOM 658 N N . GLU A 1 79 ? 6.492 4.57 2.914 1 94.44 79 GLU A N 1
ATOM 659 C CA . GLU A 1 79 ? 5.07 4.305 2.707 1 94.44 79 GLU A CA 1
ATOM 660 C C . GLU A 1 79 ? 4.793 2.805 2.668 1 94.44 79 GLU A C 1
ATOM 662 O O . GLU A 1 79 ? 5.539 2.045 2.045 1 94.44 79 GLU A O 1
ATOM 667 N N . GLY A 1 80 ? 3.738 2.441 3.369 1 92.75 80 GLY A N 1
ATOM 668 C CA . GLY A 1 80 ? 3.357 1.04 3.447 1 92.75 80 GLY A CA 1
ATOM 669 C C . GLY A 1 80 ? 3.787 0.377 4.742 1 92.75 80 GLY A C 1
ATOM 670 O O . GLY A 1 80 ? 3.244 -0.662 5.125 1 92.75 80 GLY A O 1
ATOM 671 N N . ASN A 1 81 ? 4.75 0.932 5.418 1 92.75 81 ASN A N 1
ATOM 672 C CA . ASN A 1 81 ? 5.285 0.314 6.629 1 92.75 81 ASN A CA 1
ATOM 673 C C . ASN A 1 81 ? 4.246 0.287 7.746 1 92.75 81 ASN A C 1
ATOM 675 O O . ASN A 1 81 ? 3.543 1.274 7.973 1 92.75 81 ASN A O 1
ATOM 679 N N . LEU A 1 82 ? 4.137 -0.845 8.32 1 93.31 82 LEU A N 1
ATOM 680 C CA . LEU A 1 82 ? 3.391 -1.036 9.555 1 93.31 82 LEU A CA 1
ATOM 681 C C . LEU A 1 82 ? 4.305 -0.895 10.766 1 93.31 82 LEU A C 1
ATOM 683 O O . LEU A 1 82 ? 5.234 -1.685 10.945 1 93.31 82 LEU A O 1
ATOM 687 N N . ILE A 1 83 ? 3.949 0.103 11.68 1 94.31 83 ILE A N 1
ATOM 688 C CA . ILE A 1 83 ? 4.93 0.421 12.711 1 94.31 83 ILE A CA 1
ATOM 689 C C . ILE A 1 83 ? 4.215 0.755 14.016 1 94.31 83 ILE A C 1
ATOM 691 O O . ILE A 1 83 ? 3.047 1.155 14.008 1 94.31 83 ILE A O 1
ATOM 695 N N . GLU A 1 84 ? 4.895 0.513 15.031 1 95.44 84 GLU A N 1
ATOM 696 C CA . GLU A 1 84 ? 4.566 1.086 16.328 1 95.44 84 GLU A CA 1
ATOM 697 C C . GLU A 1 84 ? 5.371 2.357 16.594 1 95.44 84 GLU A C 1
ATOM 699 O O . GLU A 1 84 ? 6.574 2.402 16.328 1 95.44 84 GLU A O 1
ATOM 704 N N . ILE A 1 85 ? 4.73 3.395 17.141 1 97.12 85 ILE A N 1
ATOM 705 C CA . ILE A 1 85 ? 5.395 4.648 17.469 1 97.12 85 ILE A CA 1
ATOM 706 C C . ILE A 1 85 ? 5.109 5.008 18.938 1 97.12 85 ILE A C 1
ATOM 708 O O . ILE A 1 85 ? 3.963 4.941 19.375 1 97.12 85 ILE A O 1
ATOM 712 N N . CYS A 1 86 ? 6.117 5.363 19.641 1 96.19 86 CYS A N 1
ATOM 713 C CA . CYS A 1 86 ? 5.938 5.816 21.016 1 96.19 86 CYS A CA 1
ATOM 714 C C . CYS A 1 86 ? 6.875 6.973 21.344 1 96.19 86 CYS A C 1
ATOM 716 O O . CYS A 1 86 ? 7.797 7.262 20.578 1 96.19 86 CYS A O 1
ATOM 718 N N . ASN A 1 87 ? 6.559 7.77 22.375 1 95.12 87 ASN A N 1
ATOM 719 C CA . ASN A 1 87 ? 7.355 8.883 22.875 1 95.12 87 ASN A CA 1
ATOM 720 C C . ASN A 1 87 ? 7.461 10.008 21.859 1 95.12 87 ASN A C 1
ATOM 722 O O . ASN A 1 87 ? 8.539 10.562 21.641 1 95.12 87 ASN A O 1
ATOM 726 N N . PHE A 1 88 ? 6.426 10.234 21.172 1 96.94 88 PHE A N 1
ATOM 727 C CA . PHE A 1 88 ? 6.352 11.344 20.234 1 96.94 88 PHE A CA 1
ATOM 728 C C . PHE A 1 88 ? 5.688 12.555 20.875 1 96.94 88 PHE A C 1
ATOM 730 O O . PHE A 1 88 ? 5.102 12.453 21.953 1 96.94 88 PHE A O 1
ATOM 737 N N . ASN A 1 89 ? 5.859 13.664 20.234 1 95.75 89 ASN A N 1
ATOM 738 C CA . ASN A 1 89 ? 5.176 14.883 20.672 1 95.75 89 ASN A CA 1
ATOM 739 C C . ASN A 1 89 ? 3.861 15.078 19.922 1 95.75 89 ASN A C 1
ATOM 741 O O . ASN A 1 89 ? 3.775 14.805 18.719 1 95.75 89 ASN A O 1
ATOM 745 N N . LEU A 1 90 ? 2.881 15.508 20.688 1 95.38 90 LEU A N 1
ATOM 746 C CA . LEU A 1 90 ? 1.61 15.891 20.078 1 95.38 90 LEU A CA 1
ATOM 747 C C . LEU A 1 90 ? 1.469 17.406 20.016 1 95.38 90 LEU A C 1
ATOM 749 O O . LEU A 1 90 ? 1.536 18.078 21.047 1 95.38 90 LEU A O 1
ATOM 753 N N . GLN A 1 91 ? 1.327 17.922 18.828 1 94.62 91 GLN A N 1
ATOM 754 C CA . GLN A 1 91 ? 1.136 19.344 18.672 1 94.62 91 GLN A CA 1
ATOM 755 C C . GLN A 1 91 ? -0.169 19.656 17.938 1 94.62 91 GLN A C 1
ATOM 757 O O . GLN A 1 91 ? -0.771 18.75 17.344 1 94.62 91 GLN A O 1
ATOM 762 N N . ASP A 1 92 ? -0.564 20.859 18 1 93.81 92 ASP A N 1
ATOM 763 C CA . ASP A 1 92 ? -1.751 21.25 17.25 1 93.81 92 ASP A CA 1
ATOM 764 C C . ASP A 1 92 ? -1.499 21.172 15.742 1 93.81 92 ASP A C 1
ATOM 766 O O . ASP A 1 92 ? -0.411 21.516 15.273 1 93.81 92 ASP A O 1
ATOM 770 N N . CYS A 1 93 ? -2.488 20.641 15.094 1 89.94 93 CYS A N 1
ATOM 771 C CA . CYS A 1 93 ? -2.367 20.547 13.641 1 89.94 93 CYS A CA 1
ATOM 772 C C . CYS A 1 93 ? -2.307 21.938 13.016 1 89.94 93 CYS A C 1
ATOM 774 O O . CYS A 1 93 ? -2.812 22.906 13.586 1 89.94 93 CYS A O 1
ATOM 776 N N . ASN A 1 94 ? -1.672 21.953 11.852 1 84.38 94 ASN A N 1
ATOM 777 C CA . ASN A 1 94 ? -1.653 23.188 11.078 1 84.38 94 ASN A CA 1
ATOM 778 C C . ASN A 1 94 ? -3.061 23.609 10.672 1 84.38 94 ASN A C 1
ATOM 780 O O . ASN A 1 94 ? -3.924 22.766 10.43 1 84.38 94 ASN A O 1
ATOM 784 N N . LYS A 1 95 ? -3.223 24.828 10.594 1 84.56 95 LYS A N 1
ATOM 785 C CA . LYS A 1 95 ? -4.535 25.344 10.219 1 84.56 95 LYS A CA 1
ATOM 786 C C . LYS A 1 95 ? -4.773 25.203 8.719 1 84.56 95 LYS A C 1
ATOM 788 O O . LYS A 1 95 ? -5.918 25.094 8.273 1 84.56 95 LYS A O 1
ATOM 793 N N . ASN A 1 96 ? -3.617 25.141 8.047 1 86.56 96 ASN A N 1
ATOM 794 C CA . ASN A 1 96 ? -3.752 25.125 6.598 1 86.56 96 ASN A CA 1
ATOM 795 C C . ASN A 1 96 ? -3.293 23.797 6.004 1 86.56 96 ASN A C 1
ATOM 797 O O . ASN A 1 96 ? -2.459 23.094 6.594 1 86.56 96 ASN A O 1
ATOM 801 N N . TYR A 1 97 ? -3.932 23.422 4.906 1 86.19 97 TYR A N 1
ATOM 802 C CA . TYR A 1 97 ? -3.545 22.281 4.074 1 86.19 97 TYR A CA 1
ATOM 803 C C . TYR A 1 97 ? -3.592 20.984 4.863 1 86.19 97 TYR A C 1
ATOM 805 O O . TYR A 1 97 ? -2.684 20.156 4.762 1 86.19 97 TYR A O 1
ATOM 813 N N . LYS A 1 98 ? -4.637 20.906 5.625 1 89 98 LYS A N 1
ATOM 814 C CA . LYS A 1 98 ? -4.84 19.703 6.426 1 89 98 LYS A CA 1
ATOM 815 C C . LYS A 1 98 ? -5.301 18.531 5.559 1 89 98 LYS A C 1
ATOM 817 O O . LYS A 1 98 ? -6.219 18.672 4.75 1 89 98 LYS A O 1
ATOM 822 N N . ILE A 1 99 ? -4.672 17.453 5.762 1 92.56 99 ILE A N 1
ATOM 823 C CA . ILE A 1 99 ? -5.098 16.281 5.012 1 92.56 99 ILE A CA 1
ATOM 824 C C . ILE A 1 99 ? -5.719 15.258 5.965 1 92.56 99 ILE A C 1
ATOM 826 O O . ILE A 1 99 ? -5.98 14.117 5.574 1 92.56 99 ILE A O 1
ATOM 830 N N . SER A 1 100 ? -5.84 15.586 7.184 1 94.56 100 SER A N 1
ATOM 831 C CA . SER A 1 100 ? -6.48 14.797 8.234 1 94.56 100 SER A CA 1
ATOM 832 C C . SER A 1 100 ? -7.332 15.68 9.141 1 94.56 100 SER A C 1
ATOM 834 O O . SER A 1 100 ? -6.988 16.828 9.398 1 94.56 100 SER A O 1
ATOM 836 N N . ASP A 1 101 ? -8.391 15.078 9.648 1 91.94 101 ASP A N 1
ATOM 837 C CA . ASP A 1 101 ? -9.297 15.836 10.508 1 91.94 101 ASP A CA 1
ATOM 838 C C . ASP A 1 101 ? -8.852 15.773 11.969 1 91.94 101 ASP A C 1
ATOM 840 O O . ASP A 1 101 ? -9.492 16.359 12.844 1 91.94 101 ASP A O 1
ATOM 844 N N . HIS A 1 102 ? -7.82 15.117 12.203 1 95.19 102 HIS A N 1
ATOM 845 C CA . HIS A 1 102 ? -7.371 15.016 13.586 1 95.19 102 HIS A CA 1
ATOM 846 C C . HIS A 1 102 ? -6.973 16.375 14.141 1 95.19 102 HIS A C 1
ATOM 848 O O . HIS A 1 102 ? -6.355 17.188 13.438 1 95.19 102 HIS A O 1
ATOM 854 N N . LYS A 1 103 ? -7.227 16.594 15.383 1 93.12 103 LYS A N 1
ATOM 855 C CA . LYS A 1 103 ? -6.949 17.859 16.031 1 93.12 103 LYS A CA 1
ATOM 856 C C . LYS A 1 103 ? -5.453 18.062 16.234 1 93.12 103 LYS A C 1
ATOM 858 O O . LYS A 1 103 ? -4.969 19.203 16.234 1 93.12 103 LYS A O 1
ATOM 863 N N . PHE A 1 104 ? -4.75 17.016 16.281 1 95.62 104 PHE A N 1
ATOM 864 C CA . PHE A 1 104 ? -3.322 17.078 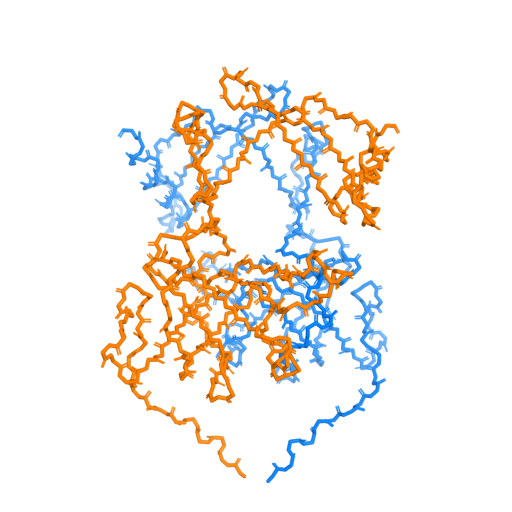16.578 1 95.62 104 PHE A CA 1
ATOM 865 C C . PHE A 1 104 ? -2.508 16.516 15.414 1 95.62 104 PHE A C 1
ATOM 867 O O . PHE A 1 104 ? -3.064 15.914 14.492 1 95.62 104 PHE A O 1
ATOM 874 N N . MET A 1 105 ? -1.264 16.797 15.508 1 96.94 105 MET A N 1
ATOM 875 C CA . MET A 1 105 ? -0.271 16.156 14.648 1 96.94 105 MET A CA 1
ATOM 876 C C . MET A 1 105 ? 0.874 15.578 15.477 1 96.94 105 MET A C 1
ATOM 878 O O . MET A 1 105 ? 1.183 16.094 16.547 1 96.94 105 MET A O 1
ATOM 882 N N . ILE A 1 106 ? 1.485 14.594 14.891 1 97.12 106 ILE A N 1
ATOM 883 C CA . ILE A 1 106 ? 2.605 13.938 15.562 1 97.12 106 ILE A CA 1
ATOM 884 C C . ILE A 1 106 ? 3.92 14.562 15.102 1 97.12 106 ILE A C 1
ATOM 886 O O . ILE A 1 106 ? 4.156 14.703 13.898 1 97.12 106 ILE A O 1
ATOM 890 N N . ARG A 1 107 ? 4.711 14.922 16 1 97.12 107 ARG A N 1
ATOM 891 C CA . ARG A 1 107 ? 6.074 15.359 15.727 1 97.12 107 ARG A CA 1
ATOM 892 C C . ARG A 1 107 ? 7.098 14.398 16.312 1 97.12 107 ARG A C 1
ATOM 894 O O . ARG A 1 107 ? 7.148 14.203 17.531 1 97.12 107 ARG A O 1
ATOM 901 N N . LEU A 1 108 ? 7.902 13.812 15.469 1 97.81 108 LEU A N 1
ATOM 902 C CA . LEU A 1 108 ? 8.938 12.906 15.945 1 97.81 108 LEU A CA 1
ATOM 903 C C . LEU A 1 108 ? 10.078 13.688 16.594 1 97.81 108 LEU A C 1
ATOM 905 O O . LEU A 1 108 ? 10.469 14.75 16.109 1 97.81 108 LEU A O 1
ATOM 909 N N . THR A 1 109 ? 10.547 13.203 17.688 1 97.06 109 THR A N 1
ATOM 910 C CA . THR A 1 109 ? 11.641 13.797 18.438 1 97.06 109 THR A CA 1
ATOM 911 C C . THR A 1 109 ? 12.766 12.789 18.656 1 97.06 109 THR A C 1
ATOM 913 O O . THR A 1 109 ? 12.656 11.633 18.234 1 97.06 109 THR A O 1
ATOM 916 N N . GLU A 1 110 ? 13.828 13.234 19.281 1 97 110 GLU A N 1
ATOM 917 C CA . GLU A 1 110 ? 14.953 12.352 19.578 1 97 110 GLU A CA 1
ATOM 918 C C . GLU A 1 110 ? 14.516 11.195 20.469 1 97 110 GLU A C 1
ATOM 920 O O . GLU A 1 110 ? 15.094 10.102 20.406 1 97 110 GLU A O 1
ATOM 925 N N . ARG A 1 111 ? 13.5 11.375 21.188 1 95.75 111 ARG A N 1
ATOM 926 C CA . ARG A 1 111 ? 13.047 10.383 22.156 1 95.75 111 ARG A CA 1
ATOM 927 C C . ARG A 1 111 ? 12.102 9.375 21.516 1 95.75 111 ARG A C 1
ATOM 929 O O . ARG A 1 111 ? 11.828 8.312 22.078 1 95.75 111 ARG A O 1
ATOM 936 N N . THR A 1 112 ? 11.555 9.695 20.359 1 97.19 112 THR A N 1
ATOM 937 C CA . THR A 1 112 ? 10.586 8.836 19.688 1 97.19 112 THR A CA 1
ATOM 938 C C . THR A 1 112 ? 11.211 7.488 19.328 1 97.19 112 THR A C 1
ATOM 940 O O . THR A 1 112 ? 12.359 7.422 18.906 1 97.19 112 THR A O 1
ATOM 943 N N . LYS A 1 113 ? 10.445 6.445 19.578 1 95.94 113 LYS A N 1
ATOM 944 C CA . LYS A 1 113 ? 10.828 5.09 19.188 1 95.94 113 LYS A CA 1
ATOM 945 C C . LYS A 1 113 ? 9.859 4.52 18.156 1 95.94 113 LYS A C 1
ATOM 947 O O . LYS A 1 113 ? 8.641 4.668 18.297 1 95.94 113 LYS A O 1
ATOM 952 N N . ILE A 1 114 ? 10.414 3.93 17.141 1 94.88 114 ILE A N 1
ATOM 953 C CA . ILE A 1 114 ? 9.625 3.275 16.094 1 94.88 114 ILE A CA 1
ATOM 954 C C . ILE A 1 114 ? 10.094 1.829 15.93 1 94.88 114 ILE A C 1
ATOM 956 O O . ILE A 1 114 ? 11.289 1.552 15.93 1 94.88 114 ILE A O 1
ATOM 960 N N . ALA A 1 115 ? 9.133 0.922 15.898 1 90.19 115 ALA A N 1
ATOM 961 C CA . ALA A 1 115 ? 9.453 -0.492 15.719 1 90.19 115 ALA A CA 1
ATOM 962 C C . ALA A 1 115 ? 8.469 -1.16 14.766 1 90.19 115 ALA A C 1
ATOM 964 O O . ALA A 1 115 ? 7.344 -0.685 14.586 1 90.19 115 ALA A O 1
ATOM 965 N N . SER A 1 116 ? 8.906 -2.201 14.164 1 85.62 116 SER A N 1
ATOM 966 C CA . SER A 1 116 ? 8.008 -3.029 13.359 1 85.62 116 SER A CA 1
ATOM 967 C C . SER A 1 116 ? 7.012 -3.777 14.242 1 85.62 116 SER A C 1
ATOM 969 O O . SER A 1 116 ? 7.289 -4.051 15.414 1 85.62 116 SER A O 1
ATOM 971 N N . VAL A 1 117 ? 5.895 -4.023 13.625 1 86.75 117 VAL A N 1
ATOM 972 C CA . VAL A 1 117 ? 4.867 -4.691 14.414 1 86.75 117 VAL A CA 1
ATOM 973 C C . VAL A 1 117 ? 4.496 -6.02 13.766 1 86.75 117 VAL A C 1
ATOM 975 O O . VAL A 1 117 ? 4.879 -6.285 12.617 1 86.75 117 VAL A O 1
ATOM 978 N N . GLY A 1 118 ? 3.678 -6.746 14.5 1 77 118 GLY A N 1
ATOM 979 C CA . GLY A 1 118 ? 3.338 -8.102 14.102 1 77 118 GLY A CA 1
ATOM 980 C C . GLY A 1 118 ? 2.197 -8.164 13.102 1 77 118 GLY A C 1
ATOM 981 O O . GLY A 1 118 ? 1.586 -7.137 12.789 1 77 118 GLY A O 1
ATOM 982 N N . GLN A 1 119 ? 1.864 -9.367 12.773 1 82.94 119 GLN A N 1
ATOM 983 C CA . GLN A 1 119 ? 0.906 -9.688 11.719 1 82.94 119 GLN A CA 1
ATOM 984 C C . GLN A 1 119 ? -0.516 -9.32 12.141 1 82.94 119 GLN A C 1
ATOM 986 O O . GLN A 1 119 ? -1.384 -9.109 11.297 1 82.94 119 GLN A O 1
ATOM 991 N N . GLN A 1 120 ? -0.675 -9.188 13.445 1 86.62 120 GLN A N 1
ATOM 992 C CA . GLN A 1 120 ? -2.035 -8.977 13.93 1 86.62 120 GLN A CA 1
ATOM 993 C C . GLN A 1 120 ? -2.594 -7.645 13.422 1 86.62 120 GLN A C 1
ATOM 995 O O . GLN A 1 120 ? -3.807 -7.426 13.453 1 86.62 120 GLN A O 1
ATOM 1000 N N . PHE A 1 121 ? -1.769 -6.762 12.898 1 91.69 121 PHE A N 1
ATOM 1001 C CA . PHE A 1 121 ? -2.221 -5.445 12.469 1 91.69 121 PHE A CA 1
ATOM 1002 C C . PHE A 1 121 ? -2.227 -5.34 10.953 1 91.69 121 PHE A C 1
ATOM 1004 O O . PHE A 1 121 ? -2.422 -4.258 10.398 1 91.69 121 PHE A O 1
ATOM 1011 N N . CYS A 1 122 ? -2.088 -6.434 10.289 1 92.69 122 CYS A N 1
ATOM 1012 C CA . CYS A 1 122 ? -1.959 -6.457 8.836 1 92.69 122 CYS A CA 1
ATOM 1013 C C . CYS A 1 122 ? -3.248 -5.996 8.172 1 92.69 122 CYS A C 1
ATOM 1015 O O . CYS A 1 122 ? -3.248 -5.645 6.988 1 92.69 122 CYS A O 1
ATOM 1017 N N . GLN A 1 123 ? -4.301 -5.961 8.953 1 91.75 123 GLN A N 1
ATOM 1018 C CA . GLN A 1 123 ? -5.605 -5.617 8.391 1 91.75 123 GLN A CA 1
ATOM 1019 C C . GLN A 1 123 ? -5.75 -4.105 8.227 1 91.75 123 GLN A C 1
ATOM 1021 O O . GLN A 1 123 ? -6.695 -3.635 7.59 1 91.75 123 GLN A O 1
ATOM 1026 N N . ILE A 1 124 ? -4.836 -3.318 8.805 1 95.62 124 ILE A N 1
ATOM 1027 C CA . ILE A 1 124 ? -4.883 -1.872 8.625 1 95.62 124 ILE A CA 1
ATOM 1028 C C . ILE A 1 124 ? -4.773 -1.531 7.141 1 95.62 124 ILE A C 1
ATOM 1030 O O . ILE A 1 124 ? -3.893 -2.045 6.445 1 95.62 124 ILE A O 1
ATOM 1034 N N . ALA A 1 125 ? -5.625 -0.663 6.707 1 94.38 125 ALA A N 1
ATOM 1035 C CA . ALA A 1 125 ? -5.723 -0.333 5.289 1 94.38 125 ALA A CA 1
ATOM 1036 C C . ALA A 1 125 ? -4.426 0.292 4.781 1 94.38 125 ALA A C 1
ATOM 1038 O O . ALA A 1 125 ? -3.652 0.852 5.559 1 94.38 125 ALA A O 1
ATOM 1039 N N . HIS A 1 126 ? -4.266 0.133 3.469 1 93.94 126 HIS A N 1
ATOM 1040 C CA . HIS A 1 126 ? -3.025 0.598 2.857 1 93.94 126 HIS A CA 1
ATOM 1041 C C . HIS A 1 126 ? -3.168 2.023 2.336 1 93.94 126 HIS A C 1
ATOM 1043 O O . HIS A 1 126 ? -2.176 2.654 1.962 1 93.94 126 HIS A O 1
ATOM 1049 N N . GLU A 1 127 ? -4.387 2.461 2.23 1 93.62 127 GLU A N 1
ATOM 1050 C CA . GLU A 1 127 ? -4.676 3.797 1.719 1 93.62 127 GLU A CA 1
ATOM 1051 C C . GLU A 1 127 ? -5.961 4.355 2.33 1 93.62 127 GLU A C 1
ATOM 1053 O O . GLU A 1 127 ? -6.812 3.598 2.799 1 93.62 127 GLU A O 1
ATOM 1058 N N . LYS A 1 128 ? -6.027 5.598 2.344 1 95.62 128 LYS A N 1
ATOM 1059 C CA . LYS A 1 128 ? -7.25 6.32 2.682 1 95.62 128 LYS A CA 1
ATOM 1060 C C . LYS A 1 128 ? -7.348 7.633 1.905 1 95.62 128 LYS A C 1
ATOM 1062 O O . LYS A 1 128 ? -6.375 8.383 1.824 1 95.62 128 LYS A O 1
ATOM 1067 N N . PHE A 1 129 ? -8.555 7.844 1.304 1 94.19 129 PHE A N 1
ATOM 1068 C CA . PHE A 1 129 ? -8.758 9.039 0.495 1 94.19 129 PHE A CA 1
ATOM 1069 C C . PHE A 1 129 ? -9.812 9.945 1.119 1 94.19 129 PHE A C 1
ATOM 1071 O O . PHE A 1 129 ? -10.766 9.461 1.733 1 94.19 129 PHE A O 1
ATOM 1078 N N . ARG A 1 130 ? -9.508 11.172 0.951 1 92.62 130 ARG A N 1
ATOM 1079 C CA . ARG A 1 130 ? -10.492 12.195 1.292 1 92.62 130 ARG A CA 1
ATOM 1080 C C . ARG A 1 130 ? -11.164 12.75 0.04 1 92.62 130 ARG A C 1
ATOM 1082 O O . ARG A 1 130 ? -10.641 13.672 -0.593 1 92.62 130 ARG A O 1
ATOM 1089 N N . LEU A 1 131 ? -12.281 12.211 -0.268 1 90.88 131 LEU A N 1
ATOM 1090 C CA . LEU A 1 131 ? -12.977 12.594 -1.494 1 90.88 131 LEU A CA 1
ATOM 1091 C C . LEU A 1 131 ? -14.234 13.398 -1.181 1 90.88 131 LEU A C 1
ATOM 1093 O O . LEU A 1 131 ? -14.867 13.188 -0.145 1 90.88 131 LEU A O 1
ATOM 1097 N N . LYS A 1 132 ? -14.484 14.344 -1.996 1 86.06 132 LYS A N 1
ATOM 1098 C CA . LYS A 1 132 ? -15.711 15.133 -1.978 1 86.06 132 LYS A CA 1
ATOM 1099 C C . LYS A 1 132 ? -16.297 15.281 -3.381 1 86.06 132 LYS A C 1
ATOM 1101 O O . LYS A 1 132 ? -15.562 15.219 -4.371 1 86.06 132 LYS A O 1
ATOM 1106 N N . ASN A 1 133 ? -17.594 15.32 -3.42 1 85.38 133 ASN A N 1
ATOM 1107 C CA . ASN A 1 133 ? -18.188 15.641 -4.711 1 85.38 133 ASN A CA 1
ATOM 1108 C C . ASN A 1 133 ? -17.891 17.078 -5.133 1 85.38 133 ASN A C 1
ATOM 1110 O O . ASN A 1 133 ? -17.375 17.859 -4.336 1 85.38 133 ASN A O 1
ATOM 1114 N N . TYR A 1 134 ? -18.156 17.375 -6.355 1 86.44 134 TYR A N 1
ATOM 1115 C CA . TYR A 1 134 ? -17.781 18.672 -6.898 1 86.44 134 TYR A CA 1
ATOM 1116 C C . TYR A 1 134 ? -18.5 19.797 -6.156 1 86.44 134 TYR A C 1
ATOM 1118 O O . TYR A 1 134 ? -17.906 20.844 -5.895 1 86.44 134 TYR A O 1
ATOM 1126 N N . GLU A 1 135 ? -19.781 19.562 -5.945 1 86.31 135 GLU A N 1
ATOM 1127 C CA . GLU A 1 135 ? -20.562 20.594 -5.27 1 86.31 135 GLU A CA 1
ATOM 1128 C C . GLU A 1 135 ? -19.922 21 -3.945 1 86.31 135 GLU A C 1
ATOM 1130 O O . GLU A 1 135 ? -19.844 22.188 -3.615 1 86.31 135 GLU A O 1
ATOM 1135 N N . ASP A 1 136 ? -19.484 20.078 -3.242 1 87.44 136 ASP A N 1
ATOM 1136 C CA . ASP A 1 136 ? -18.859 20.328 -1.948 1 87.44 136 ASP A CA 1
ATOM 1137 C C . ASP A 1 136 ? -17.469 20.938 -2.117 1 87.44 136 ASP A C 1
ATOM 1139 O O . ASP A 1 136 ? -17.062 21.797 -1.325 1 87.44 136 ASP A O 1
ATOM 1143 N N . LEU A 1 137 ? -16.75 20.484 -3.125 1 85.94 137 LEU A N 1
ATOM 1144 C CA . LEU A 1 137 ? -15.43 21.047 -3.398 1 85.94 137 LEU A CA 1
ATOM 1145 C C . LEU A 1 137 ? -15.523 22.516 -3.768 1 85.94 137 LEU A C 1
ATOM 1147 O O . LEU A 1 137 ? -14.68 23.312 -3.363 1 85.94 137 LEU A O 1
ATOM 1151 N N . ALA A 1 138 ? -16.516 22.781 -4.484 1 84.69 138 ALA A N 1
ATOM 1152 C CA . ALA A 1 138 ? -16.703 24.156 -4.957 1 84.69 138 ALA A CA 1
ATOM 1153 C C . ALA A 1 138 ? -16.938 25.109 -3.789 1 84.69 138 ALA A C 1
ATOM 1155 O O . ALA A 1 138 ? -16.547 26.281 -3.854 1 84.69 138 ALA A O 1
ATOM 1156 N N . LYS A 1 139 ? -17.516 24.594 -2.744 1 85.62 139 LYS A N 1
ATOM 1157 C CA . LYS A 1 139 ? -17.766 25.422 -1.564 1 85.62 139 LYS A CA 1
ATOM 1158 C C . LYS A 1 139 ? -16.469 25.75 -0.828 1 85.62 139 LYS A C 1
ATOM 1160 O O . LYS A 1 139 ? -16.438 26.688 -0.025 1 85.62 139 LYS A O 1
ATOM 1165 N N . LEU A 1 140 ? -15.555 24.969 -1.084 1 83.25 140 LEU A N 1
ATOM 1166 C CA . LEU A 1 140 ? -14.289 25.141 -0.385 1 83.25 140 LEU A CA 1
ATOM 1167 C C . LEU A 1 140 ? -13.32 25.984 -1.21 1 83.25 140 LEU A C 1
ATOM 1169 O O . LEU A 1 140 ? -12.141 26.094 -0.875 1 83.25 140 LEU A O 1
ATOM 1173 N N . LYS A 1 141 ? -13.992 26.625 -2.1 1 75.5 141 LYS A N 1
ATOM 1174 C CA . LYS A 1 141 ? -13.172 27.453 -2.977 1 75.5 141 LYS A CA 1
ATOM 1175 C C . LYS A 1 141 ? -12.508 28.594 -2.197 1 75.5 141 LYS A C 1
ATOM 1177 O O . LYS A 1 141 ? -13.125 29.188 -1.312 1 75.5 141 LYS A O 1
ATOM 1182 N N . ASP A 1 142 ? -11.211 28.719 -2.166 1 75.5 142 ASP A N 1
ATOM 1183 C CA . ASP A 1 142 ? -10.438 29.828 -1.618 1 75.5 142 ASP A CA 1
ATOM 1184 C C . ASP A 1 142 ? -10.094 29.594 -0.151 1 75.5 142 ASP A C 1
ATOM 1186 O O . ASP A 1 142 ? -9.914 30.547 0.615 1 75.5 142 ASP A O 1
ATOM 1190 N N . THR A 1 143 ? -10.492 28.406 0.262 1 76.44 143 THR A N 1
ATOM 1191 C CA . THR A 1 143 ? -10.008 28.062 1.594 1 76.44 143 THR A CA 1
ATOM 1192 C C . THR A 1 143 ? -8.766 27.188 1.505 1 76.44 143 THR A C 1
ATOM 1194 O O . THR A 1 143 ? -8.617 26.406 0.56 1 76.44 143 THR A O 1
ATOM 1197 N N . SER A 1 144 ? -7.789 27.469 2.266 1 77.75 144 SER A N 1
ATOM 1198 C CA . SER A 1 144 ? -6.559 26.688 2.295 1 77.75 144 SER A CA 1
ATOM 1199 C C . SER A 1 144 ? -6.543 25.719 3.48 1 77.75 144 SER A C 1
ATOM 1201 O O . SER A 1 144 ? -5.492 25.188 3.832 1 77.75 144 SER A O 1
ATOM 1203 N N . GLU A 1 145 ? -7.668 25.5 3.975 1 80.44 145 GLU A N 1
ATOM 1204 C CA . GLU A 1 145 ? -7.715 24.766 5.238 1 80.44 145 GLU A CA 1
ATOM 1205 C C . GLU A 1 145 ? -7.555 23.266 5.008 1 80.44 145 GLU A C 1
ATOM 1207 O O . GLU A 1 145 ? -6.688 22.625 5.609 1 80.44 145 GLU A O 1
ATOM 1212 N N . ASP A 1 146 ? -8.328 22.734 4.07 1 86.94 146 ASP A N 1
ATOM 1213 C CA . ASP A 1 146 ? -8.359 21.297 3.885 1 86.94 146 ASP A CA 1
ATOM 1214 C C . ASP A 1 146 ? -7.926 20.906 2.473 1 86.94 146 ASP A C 1
ATOM 1216 O O . ASP A 1 146 ? -8.203 21.641 1.515 1 86.94 146 ASP A O 1
ATOM 1220 N N . LEU A 1 147 ? -7.227 19.875 2.506 1 89.19 147 LEU A N 1
ATOM 1221 C CA . LEU A 1 147 ? -6.879 19.266 1.225 1 89.19 147 LEU A CA 1
ATOM 1222 C C . LEU A 1 147 ? -7.734 18.031 0.958 1 89.19 147 LEU A C 1
ATOM 1224 O O . LEU A 1 147 ? -8 17.25 1.87 1 89.19 147 LEU A O 1
ATOM 1228 N N . TYR A 1 148 ? -8.156 17.875 -0.296 1 90.88 148 TYR A N 1
ATOM 1229 C CA . TYR A 1 148 ? -9 16.75 -0.682 1 90.88 148 TYR A CA 1
ATOM 1230 C C . TYR A 1 148 ? -8.422 16.031 -1.897 1 90.88 148 TYR A C 1
ATOM 1232 O O . TYR A 1 148 ? -7.703 16.625 -2.697 1 90.88 148 TYR A O 1
ATOM 1240 N N . ASP A 1 149 ? -8.766 14.781 -1.977 1 91.38 149 ASP A N 1
ATOM 1241 C CA . ASP A 1 149 ? -8.422 13.977 -3.143 1 91.38 149 ASP A CA 1
ATOM 1242 C C . ASP A 1 149 ? -9.484 14.109 -4.234 1 91.38 149 ASP A C 1
ATOM 1244 O O . ASP A 1 149 ? -10.656 14.344 -3.941 1 91.38 149 ASP A O 1
ATOM 1248 N N . VAL A 1 150 ? -8.984 14.031 -5.406 1 88.75 150 VAL A N 1
ATOM 1249 C CA . VAL A 1 150 ? -9.891 14.062 -6.547 1 88.75 150 VAL A CA 1
ATOM 1250 C C . VAL A 1 150 ? -9.609 12.883 -7.473 1 88.75 150 VAL A C 1
ATOM 1252 O O . VAL A 1 150 ? -8.445 12.539 -7.703 1 88.75 150 VAL A O 1
ATOM 1255 N N . ILE A 1 151 ? -10.68 12.258 -7.918 1 87.31 151 ILE A N 1
ATOM 1256 C CA . ILE A 1 151 ? -10.578 11.195 -8.922 1 87.31 151 ILE A CA 1
ATOM 1257 C C . ILE A 1 151 ? -11.297 11.625 -10.195 1 87.31 151 ILE A C 1
ATOM 1259 O O . ILE A 1 151 ? -12.422 12.125 -10.141 1 87.31 151 ILE A O 1
ATOM 1263 N N . GLY A 1 152 ? -10.625 11.516 -11.258 1 86.25 152 GLY A N 1
ATOM 1264 C CA . GLY A 1 152 ? -11.203 11.859 -12.547 1 86.25 152 GLY A CA 1
ATOM 1265 C C . GLY A 1 152 ? -10.305 11.508 -13.719 1 86.25 152 GLY A C 1
ATOM 1266 O O . GLY A 1 152 ? -9.297 10.82 -13.555 1 86.25 152 GLY A O 1
ATOM 1267 N N . TYR A 1 153 ? -10.828 11.797 -14.945 1 85.31 153 TYR A N 1
ATOM 1268 C CA . TYR A 1 153 ? -10.078 11.578 -16.188 1 85.31 153 TYR A CA 1
ATOM 1269 C C . TYR A 1 153 ? -9.352 12.844 -16.609 1 85.31 153 TYR A C 1
ATOM 1271 O O . TYR A 1 153 ? -9.914 13.945 -16.547 1 85.31 153 TYR A O 1
ATOM 1279 N N . ILE A 1 154 ? -8.07 12.633 -16.938 1 87.69 154 ILE A N 1
ATOM 1280 C CA . ILE A 1 154 ? -7.371 13.773 -17.531 1 87.69 154 ILE A CA 1
ATOM 1281 C C . ILE A 1 154 ? -7.883 14.008 -18.953 1 87.69 154 ILE A C 1
ATOM 1283 O O . ILE A 1 154 ? -7.645 13.188 -19.844 1 87.69 154 ILE A O 1
ATOM 1287 N N . LYS A 1 155 ? -8.602 15 -19.156 1 87.75 155 LYS A N 1
ATOM 1288 C CA . LYS A 1 155 ? -9.172 15.336 -20.453 1 87.75 155 LYS A CA 1
ATOM 1289 C C . LYS A 1 155 ? -8.148 16.062 -21.328 1 87.75 155 LYS A C 1
ATOM 1291 O O . LYS A 1 155 ? -8.086 15.836 -22.531 1 87.75 155 LYS A O 1
ATOM 1296 N N . ASN A 1 156 ? -7.48 17.031 -20.766 1 85.94 156 ASN A N 1
ATOM 1297 C CA . ASN A 1 156 ? -6.48 17.828 -21.453 1 85.94 156 ASN A CA 1
ATOM 1298 C C . ASN A 1 156 ? -5.281 18.125 -20.562 1 85.94 156 ASN A C 1
ATOM 1300 O O . ASN A 1 156 ? -5.418 18.219 -19.344 1 85.94 156 ASN A O 1
ATOM 1304 N N . MET A 1 157 ? -4.152 18.141 -21.234 1 86.62 157 MET A N 1
ATOM 1305 C CA . MET A 1 157 ? -2.932 18.5 -20.531 1 86.62 157 MET A CA 1
ATOM 1306 C C . MET A 1 157 ? -2.102 19.484 -21.344 1 86.62 157 MET A C 1
ATOM 1308 O O . MET A 1 157 ? -1.784 19.219 -22.516 1 86.62 157 MET A O 1
ATOM 1312 N N . ASP A 1 158 ? -1.858 20.594 -20.672 1 81.06 158 ASP A N 1
ATOM 1313 C CA . ASP A 1 158 ? -0.998 21.562 -21.328 1 81.06 158 ASP A CA 1
ATOM 1314 C C . ASP A 1 158 ? 0.467 21.141 -21.266 1 81.06 158 ASP A C 1
ATOM 1316 O O . ASP A 1 158 ? 0.854 20.359 -20.406 1 81.06 158 ASP A O 1
ATOM 1320 N N . LYS A 1 159 ? 1.184 21.656 -22.266 1 76.25 159 LYS A N 1
ATOM 1321 C CA . LYS A 1 159 ? 2.629 21.469 -22.172 1 76.25 159 LYS A CA 1
ATOM 1322 C C . LYS A 1 159 ? 3.189 22.141 -20.922 1 76.25 159 LYS A C 1
ATOM 1324 O O . LYS A 1 159 ? 2.758 23.234 -20.547 1 76.25 159 LYS A O 1
ATOM 1329 N N . ALA A 1 160 ? 4.031 21.422 -20.328 1 72.81 160 ALA A N 1
ATOM 1330 C CA . ALA A 1 160 ? 4.648 21.984 -19.141 1 72.81 160 ALA A CA 1
ATOM 1331 C C . ALA A 1 160 ? 5.332 23.312 -19.438 1 72.81 160 ALA A C 1
ATOM 1333 O O . ALA A 1 160 ? 5.953 23.469 -20.5 1 72.81 160 ALA A O 1
ATOM 1334 N N . ASP A 1 161 ? 4.961 24.297 -18.625 1 74.88 161 ASP A N 1
ATOM 1335 C CA . ASP A 1 161 ? 5.613 25.594 -18.766 1 74.88 161 ASP A CA 1
ATOM 1336 C C . ASP A 1 161 ? 6.398 25.953 -17.5 1 74.88 161 ASP A C 1
ATOM 1338 O O . ASP A 1 161 ? 6.082 25.469 -16.406 1 74.88 161 ASP A O 1
ATOM 1342 N N . VAL A 1 162 ? 7.52 26.375 -17.734 1 63.91 162 VAL A N 1
ATOM 1343 C CA . VAL A 1 162 ? 8.359 26.844 -16.641 1 63.91 162 VAL A CA 1
ATOM 1344 C C . VAL A 1 162 ? 7.844 28.203 -16.156 1 63.91 162 VAL A C 1
ATOM 1346 O O . VAL A 1 162 ? 7.637 29.125 -16.953 1 63.91 162 VAL A O 1
ATOM 1349 N N . ARG A 1 163 ? 6.961 28.266 -15.078 1 57.84 163 ARG A N 1
ATOM 1350 C CA . ARG A 1 163 ? 6.445 29.562 -14.688 1 57.84 163 ARG A CA 1
ATOM 1351 C C . ARG A 1 163 ? 7.551 30.438 -14.102 1 57.84 163 ARG A C 1
ATOM 1353 O O . ARG A 1 163 ? 7.922 31.453 -14.688 1 57.84 163 ARG A O 1
ATOM 1360 N N . SER A 1 164 ? 7.469 30.469 -12.711 1 46.72 164 SER A N 1
ATOM 1361 C CA . SER A 1 164 ? 7.535 31.719 -11.984 1 46.72 164 SER A CA 1
ATOM 1362 C C . SER A 1 164 ? 8.812 32.5 -12.32 1 46.72 164 SER A C 1
ATOM 1364 O O . SER A 1 164 ? 9.812 31.891 -12.711 1 46.72 164 SER A O 1
ATOM 1366 N N . GLN A 1 165 ? 8.539 33.875 -12.328 1 48.19 165 GLN A N 1
ATOM 1367 C CA . GLN A 1 165 ? 9.047 35.188 -11.906 1 48.19 165 GLN A CA 1
ATOM 1368 C C . GLN A 1 165 ? 10.023 35.031 -10.742 1 48.19 165 GLN A C 1
ATOM 1370 O O . GLN A 1 165 ? 10.75 35.969 -10.406 1 48.19 165 GLN A O 1
ATOM 1375 N N . THR A 1 166 ? 9.57 34.031 -9.719 1 49 166 THR A N 1
ATOM 1376 C CA . THR A 1 166 ? 10.562 33.969 -8.656 1 49 166 THR A CA 1
ATOM 1377 C C . THR A 1 166 ? 11.766 33.125 -9.102 1 49 166 THR A C 1
ATOM 1379 O O . THR A 1 166 ? 11.703 32.406 -10.102 1 49 166 THR A O 1
ATOM 1382 N N . THR A 1 167 ? 12.852 33.406 -8.469 1 53.22 167 THR A N 1
ATOM 1383 C CA . THR A 1 167 ? 14.195 32.812 -8.57 1 53.22 167 THR A CA 1
ATOM 1384 C C . THR A 1 167 ? 14.125 31.312 -8.711 1 53.22 167 THR A C 1
ATOM 1386 O O . THR A 1 167 ? 15.117 30.672 -9.07 1 53.22 167 THR A O 1
ATOM 1389 N N . VAL A 1 168 ? 12.859 30.703 -8.477 1 56.75 168 VAL A N 1
ATOM 1390 C CA . VAL A 1 168 ? 12.898 29.234 -8.422 1 56.75 168 VAL A CA 1
ATOM 1391 C C . VAL A 1 168 ? 12.289 28.656 -9.688 1 56.75 168 VAL A C 1
ATOM 1393 O O . VAL A 1 168 ? 11.164 29 -10.055 1 56.75 168 VAL A O 1
ATOM 1396 N N . ASN A 1 169 ? 12.953 28.312 -10.672 1 61.94 169 ASN A N 1
ATOM 1397 C CA . ASN A 1 169 ? 12.609 27.625 -11.914 1 61.94 169 ASN A CA 1
ATOM 1398 C C . ASN A 1 169 ? 11.82 26.344 -11.656 1 61.94 169 ASN A C 1
ATOM 1400 O O . ASN A 1 169 ? 12.406 25.266 -11.5 1 61.94 169 ASN A O 1
ATOM 1404 N N . LEU A 1 170 ? 10.477 26.562 -11.258 1 73.31 170 LEU A N 1
ATOM 1405 C CA . LEU A 1 170 ? 9.695 25.359 -11.039 1 73.31 170 LEU A CA 1
ATOM 1406 C C . LEU A 1 170 ? 8.867 25.016 -12.281 1 73.31 170 LEU A C 1
ATOM 1408 O O . LEU A 1 170 ? 8.289 25.906 -12.906 1 73.31 170 LEU A O 1
ATOM 1412 N N . ARG A 1 171 ? 8.984 23.828 -12.711 1 79.38 171 ARG A N 1
ATOM 1413 C CA . ARG A 1 171 ? 8.172 23.328 -13.805 1 79.38 171 ARG A CA 1
ATOM 1414 C C . ARG A 1 171 ? 6.719 23.141 -13.367 1 79.38 171 ARG A C 1
ATOM 1416 O O . ARG A 1 171 ? 6.453 22.703 -12.25 1 79.38 171 ARG A O 1
ATOM 1423 N N . ARG A 1 172 ? 5.816 23.656 -14.328 1 86.38 172 ARG A N 1
ATOM 1424 C CA . ARG A 1 172 ? 4.391 23.578 -14.023 1 86.38 172 ARG A CA 1
ATOM 1425 C C . ARG A 1 172 ? 3.613 23 -15.203 1 86.38 172 ARG A C 1
ATOM 1427 O O . ARG A 1 172 ? 3.898 23.312 -16.359 1 86.38 172 ARG A O 1
ATOM 1434 N N . VAL A 1 173 ? 2.643 22.031 -14.914 1 87.56 173 VAL A N 1
ATOM 1435 C CA . VAL A 1 173 ? 1.721 21.5 -15.898 1 87.56 173 VAL A CA 1
ATOM 1436 C C . VAL A 1 173 ? 0.281 21.734 -15.453 1 87.56 173 VAL A C 1
ATOM 1438 O O . VAL A 1 173 ? -0.062 21.5 -14.289 1 87.56 173 VAL A O 1
ATOM 1441 N N . THR A 1 174 ? -0.467 22.312 -16.359 1 88.56 174 THR A N 1
ATOM 1442 C CA . THR A 1 174 ? -1.886 22.5 -16.078 1 88.56 174 THR A CA 1
ATOM 1443 C C . THR A 1 174 ? -2.723 21.422 -16.766 1 88.56 174 THR A C 1
ATOM 1445 O O . THR A 1 174 ? -2.49 21.109 -17.938 1 88.56 174 THR A O 1
ATOM 1448 N N . LEU A 1 175 ? -3.639 20.844 -15.984 1 90.62 175 LEU A N 1
ATOM 1449 C CA . LEU A 1 175 ? -4.512 19.797 -16.484 1 90.62 175 LEU A CA 1
ATOM 1450 C C . LEU A 1 175 ? -5.977 20.156 -16.281 1 90.62 175 LEU A C 1
ATOM 1452 O O . LEU A 1 175 ? -6.305 20.969 -15.414 1 90.62 175 LEU A O 1
ATOM 1456 N N . THR A 1 176 ? -6.758 19.641 -17.219 1 92.25 176 THR A N 1
ATOM 1457 C CA . THR A 1 176 ? -8.195 19.609 -17 1 92.25 176 THR A CA 1
ATOM 1458 C C . THR A 1 176 ? -8.664 18.203 -16.625 1 92.25 176 THR A C 1
ATOM 1460 O O . THR A 1 176 ? -8.461 17.266 -17.375 1 92.25 176 THR A O 1
ATOM 1463 N N . ILE A 1 177 ? -9.273 18.094 -15.43 1 91.38 177 ILE A N 1
ATOM 1464 C CA . ILE A 1 177 ? -9.758 16.812 -14.945 1 91.38 177 ILE A CA 1
ATOM 1465 C C . ILE A 1 177 ? -11.266 16.719 -15.133 1 91.38 177 ILE A C 1
ATOM 1467 O O . ILE A 1 177 ? -12.008 17.609 -14.719 1 91.38 177 ILE A O 1
ATOM 1471 N N . LEU A 1 178 ? -11.695 15.695 -15.797 1 93 178 LEU A N 1
ATOM 1472 C CA . LEU A 1 178 ? -13.117 15.383 -15.93 1 93 178 LEU A CA 1
ATOM 1473 C C . LEU A 1 178 ? -13.586 14.508 -14.766 1 93 178 LEU A C 1
ATOM 1475 O O . LEU A 1 178 ? -13.141 13.367 -14.625 1 93 178 LEU A O 1
ATOM 1479 N N . LEU A 1 179 ? -14.414 15.109 -13.984 1 89 179 LEU A N 1
ATOM 1480 C CA . LEU A 1 179 ? -14.945 14.375 -12.836 1 89 179 LEU A CA 1
ATOM 1481 C C . LEU A 1 179 ? -16.125 13.508 -13.242 1 89 179 LEU A C 1
ATOM 1483 O O . LEU A 1 179 ? -16.625 13.625 -14.359 1 89 179 LEU A O 1
ATOM 1487 N N . GLU A 1 180 ? -16.422 12.625 -12.203 1 78.38 180 GLU A N 1
ATOM 1488 C CA . GLU A 1 180 ? -17.625 11.844 -12.414 1 78.38 180 GLU A CA 1
ATOM 1489 C C . GLU A 1 180 ? -18.844 12.742 -12.562 1 78.38 180 GLU A C 1
ATOM 1491 O O . GLU A 1 180 ? -19.016 13.711 -11.805 1 78.38 180 GLU A O 1
ATOM 1496 N N . GLY A 1 181 ? -19.703 12.531 -13.508 1 79.75 181 GLY A N 1
ATOM 1497 C CA . GLY A 1 181 ? -20.891 13.344 -13.719 1 79.75 181 GLY A CA 1
ATOM 1498 C C . GLY A 1 181 ? -20.719 14.375 -14.82 1 79.75 181 GLY A C 1
ATOM 1499 O O . GLY A 1 181 ? -21.672 15.07 -15.188 1 79.75 181 GLY A O 1
ATOM 1500 N N . GLY A 1 182 ? -19.422 14.555 -15.18 1 86.06 182 GLY A N 1
ATOM 1501 C CA . GLY A 1 182 ? -19.219 15.391 -16.344 1 86.06 182 GLY A CA 1
ATOM 1502 C C . GLY A 1 182 ? -18.625 16.75 -16.016 1 86.06 182 GLY A C 1
ATOM 1503 O O . GLY A 1 182 ? -18.328 17.531 -16.922 1 86.06 182 GLY A O 1
ATOM 1504 N N . THR A 1 183 ? -18.516 17.031 -14.828 1 91.25 183 THR A N 1
ATOM 1505 C CA . THR A 1 183 ? -17.922 18.312 -14.438 1 91.25 183 THR A CA 1
ATOM 1506 C C . THR A 1 183 ? -16.422 18.312 -14.672 1 91.25 183 THR A C 1
ATOM 1508 O O . THR A 1 183 ? -15.742 17.312 -14.398 1 91.25 183 THR A O 1
ATOM 1511 N N . GLU A 1 184 ? -15.891 19.484 -15.18 1 91.94 184 GLU A N 1
ATOM 1512 C CA . GLU A 1 184 ? -14.461 19.641 -15.406 1 91.94 184 GLU A CA 1
ATOM 1513 C C . GLU A 1 184 ? -13.836 20.594 -14.383 1 91.94 184 GLU A C 1
ATOM 1515 O O . GLU A 1 184 ? -14.422 21.625 -14.062 1 91.94 184 GLU A O 1
ATOM 1520 N N . ILE A 1 185 ? -12.68 20.172 -13.914 1 90.25 185 ILE A N 1
ATOM 1521 C CA . ILE A 1 185 ? -11.984 21.078 -13.008 1 90.25 185 ILE A CA 1
ATOM 1522 C C . ILE A 1 185 ? -10.531 21.234 -13.445 1 90.25 185 ILE A C 1
ATOM 1524 O O . ILE A 1 185 ? -9.922 20.281 -13.945 1 90.25 185 ILE A O 1
ATOM 1528 N N . PRO A 1 186 ? -10.016 22.453 -13.242 1 88.38 186 PRO A N 1
ATOM 1529 C CA . PRO A 1 186 ? -8.594 22.641 -13.539 1 88.38 186 PRO A CA 1
ATOM 1530 C C . PRO A 1 186 ? -7.688 22.156 -12.406 1 88.38 186 PRO A C 1
ATOM 1532 O O . PRO A 1 186 ? -8.078 22.203 -11.242 1 88.38 186 PRO A O 1
ATOM 1535 N N . ALA A 1 187 ? -6.508 21.594 -12.766 1 89.38 187 ALA A N 1
ATOM 1536 C CA . ALA A 1 187 ? -5.496 21.188 -11.797 1 89.38 187 ALA A CA 1
ATOM 1537 C C . ALA A 1 187 ? -4.098 21.578 -12.266 1 89.38 187 ALA A C 1
ATOM 1539 O O . ALA A 1 187 ? -3.793 21.5 -13.461 1 89.38 187 ALA A O 1
ATOM 1540 N N . THR A 1 188 ? -3.289 22.109 -11.281 1 87.69 188 THR A N 1
ATOM 1541 C CA . THR A 1 188 ? -1.896 22.422 -11.562 1 87.69 188 THR A CA 1
ATOM 1542 C C . THR A 1 188 ? -0.96 21.484 -10.82 1 87.69 188 THR A C 1
ATOM 1544 O O . THR A 1 188 ? -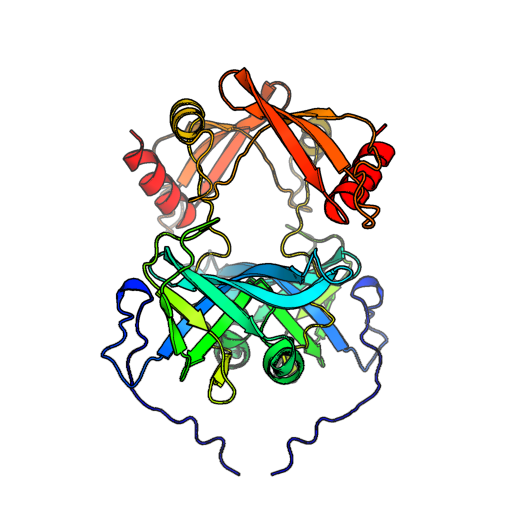1.123 21.25 -9.625 1 87.69 188 THR A O 1
ATOM 1547 N N . ILE A 1 189 ? -0.019 20.844 -11.602 1 87.44 189 ILE A N 1
ATOM 1548 C CA . ILE A 1 189 ? 1.003 19.969 -11.039 1 87.44 189 ILE A CA 1
ATOM 1549 C C . ILE A 1 189 ? 2.373 20.625 -11.148 1 87.44 189 ILE A C 1
ATOM 1551 O O . ILE A 1 189 ? 2.701 21.219 -12.18 1 87.44 189 ILE A O 1
ATOM 1555 N N . TRP A 1 190 ? 3.045 20.578 -10.016 1 82.06 190 TRP A N 1
ATOM 1556 C CA . TRP A 1 190 ? 4.266 21.375 -9.953 1 82.06 190 TRP A CA 1
ATOM 1557 C C . TRP A 1 190 ? 5.492 20.484 -9.812 1 82.06 190 TRP A C 1
ATOM 1559 O O . TRP A 1 190 ? 5.391 19.344 -9.352 1 82.06 190 TRP A O 1
ATOM 1569 N N . ALA A 1 191 ? 6.598 20.953 -10.219 1 79.88 191 ALA A N 1
ATOM 1570 C CA . ALA A 1 191 ? 7.934 20.453 -9.898 1 79.88 191 ALA A CA 1
ATOM 1571 C C . ALA A 1 191 ? 8.125 19.031 -10.422 1 79.88 191 ALA A C 1
ATOM 1573 O O . ALA A 1 191 ? 7.898 18.766 -11.602 1 79.88 191 ALA A O 1
ATOM 1574 N N . GLU A 1 192 ? 8.656 18.25 -9.531 1 76.94 192 GLU A N 1
ATOM 1575 C CA . GLU A 1 192 ? 9.062 16.906 -9.961 1 76.94 192 GLU A CA 1
ATOM 1576 C C . GLU A 1 192 ? 7.867 16.125 -10.492 1 76.94 192 GLU A C 1
ATOM 1578 O O . GLU A 1 192 ? 8 15.352 -11.445 1 76.94 192 GLU A O 1
ATOM 1583 N N . GLN A 1 193 ? 6.801 16.328 -9.93 1 80.88 193 GLN A N 1
ATOM 1584 C CA . GLN A 1 193 ? 5.609 15.617 -10.375 1 80.88 193 GLN A CA 1
ATOM 1585 C C . GLN A 1 193 ? 5.207 16.031 -11.781 1 80.88 193 GLN A C 1
ATOM 1587 O O . GLN A 1 193 ? 4.754 15.211 -12.578 1 80.88 193 GLN A O 1
ATOM 1592 N N . ALA A 1 194 ? 5.414 17.297 -11.977 1 84.19 194 ALA A N 1
ATOM 1593 C CA . ALA A 1 194 ? 5.113 17.797 -13.312 1 84.19 194 ALA A CA 1
ATOM 1594 C C . ALA A 1 194 ? 6.02 17.141 -14.359 1 84.19 194 ALA A C 1
ATOM 1596 O O . ALA A 1 194 ? 5.555 16.75 -15.43 1 84.19 194 ALA A O 1
ATOM 1597 N N . GLU A 1 195 ? 7.227 17.047 -13.961 1 78.56 195 GLU A N 1
ATOM 1598 C CA . GLU A 1 195 ? 8.195 16.438 -14.875 1 78.56 195 GLU A CA 1
ATOM 1599 C C . GLU A 1 195 ? 7.855 14.977 -15.141 1 78.56 195 GLU A C 1
ATOM 1601 O O . GLU A 1 195 ? 7.914 14.523 -16.281 1 78.56 195 GLU A O 1
ATOM 1606 N N . GLN A 1 196 ? 7.48 14.359 -14.117 1 81.56 196 GLN A N 1
ATOM 1607 C CA . GLN A 1 196 ? 7.156 12.938 -14.234 1 81.56 196 GLN A CA 1
ATOM 1608 C C . GLN A 1 196 ? 5.91 12.727 -15.086 1 81.56 196 GLN A C 1
ATOM 1610 O O . GLN A 1 196 ? 5.855 11.797 -15.898 1 81.56 196 GLN A O 1
ATOM 1615 N N . LEU A 1 197 ? 5.012 13.539 -14.875 1 81.94 197 LEU A N 1
ATOM 1616 C CA . LEU A 1 197 ? 3.77 13.445 -15.633 1 81.94 197 LEU A CA 1
ATOM 1617 C C . LEU A 1 197 ? 4.016 13.711 -17.109 1 81.94 197 LEU A C 1
ATOM 1619 O O . LEU A 1 197 ? 3.447 13.039 -17.984 1 81.94 197 LEU A O 1
ATOM 1623 N N . GLU A 1 198 ? 4.812 14.586 -17.344 1 78.19 198 GLU A N 1
ATOM 1624 C CA . GLU A 1 198 ? 5.152 14.898 -18.734 1 78.19 198 GLU A CA 1
ATOM 1625 C C . GLU A 1 198 ? 5.848 13.719 -19.406 1 78.19 198 GLU A C 1
ATOM 1627 O O . GLU A 1 198 ? 5.566 13.406 -20.562 1 78.19 198 GLU A O 1
ATOM 1632 N N . ASP A 1 199 ? 6.676 13.211 -18.688 1 76.94 199 ASP A N 1
ATOM 1633 C CA . ASP A 1 199 ? 7.434 12.086 -19.234 1 76.94 199 ASP A CA 1
ATOM 1634 C C . ASP A 1 199 ? 6.523 10.898 -19.531 1 76.94 199 ASP A C 1
ATOM 1636 O O . ASP A 1 199 ? 6.699 10.211 -20.531 1 76.94 199 ASP A O 1
ATOM 1640 N N . LYS A 1 200 ? 5.613 10.672 -18.641 1 73.94 200 LYS A N 1
ATOM 1641 C CA . LYS A 1 200 ? 4.703 9.539 -18.812 1 73.94 200 LYS A CA 1
ATOM 1642 C C . LYS A 1 200 ? 3.744 9.773 -19.969 1 73.94 200 LYS A C 1
ATOM 1644 O O . LYS A 1 200 ? 3.441 8.852 -20.734 1 73.94 200 LYS A O 1
ATOM 1649 N N . TYR A 1 201 ? 3.207 10.906 -20.078 1 70.62 201 TYR A N 1
ATOM 1650 C CA . TYR A 1 201 ? 2.223 11.211 -21.109 1 70.62 201 TYR A CA 1
ATOM 1651 C C . TYR A 1 201 ? 2.898 11.43 -22.453 1 70.62 201 TYR A C 1
ATOM 1653 O O . TYR A 1 201 ? 2.316 11.141 -23.5 1 70.62 201 TYR A O 1
ATOM 1661 N N . ARG A 1 202 ? 4.02 12.07 -22.5 1 61.59 202 ARG A N 1
ATOM 1662 C CA . ARG A 1 202 ? 4.727 12.211 -23.766 1 61.59 202 ARG A CA 1
ATOM 1663 C C . ARG A 1 202 ? 5 10.844 -24.391 1 61.59 202 ARG A C 1
ATOM 1665 O O . ARG A 1 202 ? 5.012 10.703 -25.625 1 61.59 202 ARG A O 1
ATOM 1672 N N . GLY A 1 203 ? 5.156 9.914 -23.547 1 52.41 203 GLY A N 1
ATOM 1673 C CA . GLY A 1 203 ? 5.387 8.586 -24.078 1 52.41 203 GLY A CA 1
ATOM 1674 C C . GLY A 1 203 ? 4.129 7.945 -24.641 1 52.41 203 GLY A C 1
ATOM 1675 O O . GLY A 1 203 ? 4.203 6.941 -25.344 1 52.41 203 GLY A O 1
ATOM 1676 N N . MET A 1 204 ? 3.041 8.43 -24.219 1 50.47 204 MET A N 1
ATOM 1677 C CA . MET A 1 204 ? 1.778 7.887 -24.703 1 50.47 204 MET A CA 1
ATOM 1678 C C . MET A 1 204 ? 1.358 8.57 -26 1 50.47 204 MET A C 1
ATOM 1680 O O . MET A 1 204 ? 0.496 8.07 -26.719 1 50.47 204 MET A O 1
ATOM 1684 N N . GLU A 1 205 ? 1.84 9.711 -26.297 1 44.78 205 GLU A N 1
ATOM 1685 C CA . GLU A 1 205 ? 1.596 10.312 -27.594 1 44.78 205 GLU A CA 1
ATOM 1686 C C . GLU A 1 205 ? 2.414 9.625 -28.688 1 44.78 205 GLU A C 1
ATOM 1688 O O . GLU A 1 205 ? 3.549 9.203 -28.453 1 44.78 205 GLU A O 1
ATOM 1693 N N . MET B 1 1 ? 25.938 -7.48 23.141 1 19.44 1 MET B N 1
ATOM 1694 C CA . MET B 1 1 ? 25.766 -8.32 21.969 1 19.44 1 MET B CA 1
ATOM 1695 C C . MET B 1 1 ? 25.578 -7.469 20.719 1 19.44 1 MET B C 1
ATOM 1697 O O . MET B 1 1 ? 24.625 -6.68 20.625 1 19.44 1 MET B O 1
ATOM 1701 N N . SER B 1 2 ? 26.609 -7.039 20.016 1 23.34 2 SER B N 1
ATOM 1702 C CA . SER B 1 2 ? 26.922 -6.09 18.953 1 23.34 2 SER B CA 1
ATOM 1703 C C . SER B 1 2 ? 26.125 -6.383 17.688 1 23.34 2 SER B C 1
ATOM 1705 O O . SER B 1 2 ? 26.078 -7.523 17.234 1 23.34 2 SER B O 1
ATOM 1707 N N . ALA B 1 3 ? 25 -5.777 17.547 1 28.94 3 ALA B N 1
ATOM 1708 C CA . ALA B 1 3 ? 24.25 -6.039 16.312 1 28.94 3 ALA B CA 1
ATOM 1709 C C . ALA B 1 3 ? 25.203 -6.203 15.133 1 28.94 3 ALA B C 1
ATOM 1711 O O . ALA B 1 3 ? 25.922 -5.27 14.766 1 28.94 3 ALA B O 1
ATOM 1712 N N . GLU B 1 4 ? 25.969 -7.191 14.992 1 25.69 4 GLU B N 1
ATOM 1713 C CA . GLU B 1 4 ? 26.812 -7.469 13.828 1 25.69 4 GLU B CA 1
ATOM 1714 C C . GLU B 1 4 ? 26.078 -7.152 12.531 1 25.69 4 GLU B C 1
ATOM 1716 O O . GLU B 1 4 ? 25.141 -7.848 12.156 1 25.69 4 GLU B O 1
ATOM 1721 N N . ILE B 1 5 ? 25.688 -5.93 12.273 1 32.94 5 ILE B N 1
ATOM 1722 C CA . ILE B 1 5 ? 25.406 -5.422 10.938 1 32.94 5 ILE B CA 1
ATOM 1723 C C . ILE B 1 5 ? 26.297 -6.137 9.914 1 32.94 5 ILE B C 1
ATOM 1725 O O . ILE B 1 5 ? 27.516 -5.926 9.883 1 32.94 5 ILE B O 1
ATOM 1729 N N . LEU B 1 6 ? 26.25 -7.398 9.852 1 31.73 6 LEU B N 1
ATOM 1730 C CA . LEU B 1 6 ? 26.953 -8.031 8.742 1 31.73 6 LEU B CA 1
ATOM 1731 C C . LEU B 1 6 ? 26.891 -7.16 7.492 1 31.73 6 LEU B C 1
ATOM 1733 O O . LEU B 1 6 ? 25.797 -6.879 6.988 1 31.73 6 LEU B O 1
ATOM 1737 N N . ASN B 1 7 ? 27.547 -6.086 7.312 1 34.75 7 ASN B N 1
ATOM 1738 C CA . ASN B 1 7 ? 28.062 -5.383 6.145 1 34.75 7 ASN B CA 1
ATOM 1739 C C . ASN B 1 7 ? 28.172 -6.309 4.934 1 34.75 7 ASN B C 1
ATOM 1741 O O . ASN B 1 7 ? 29.234 -6.414 4.32 1 34.75 7 ASN B O 1
ATOM 1745 N N . ASN B 1 8 ? 27.797 -7.59 4.926 1 39.56 8 ASN B N 1
ATOM 1746 C CA . ASN B 1 8 ? 28.062 -8.398 3.738 1 39.56 8 ASN B CA 1
ATOM 1747 C C . ASN B 1 8 ? 27.594 -7.699 2.467 1 39.56 8 ASN B C 1
ATOM 1749 O O . ASN B 1 8 ? 26.406 -7.387 2.326 1 39.56 8 ASN B O 1
ATOM 1753 N N . ASN B 1 9 ? 28.422 -6.855 1.928 1 45.28 9 ASN B N 1
ATOM 1754 C CA . ASN B 1 9 ? 28.531 -6.195 0.631 1 45.28 9 ASN B CA 1
ATOM 1755 C C . ASN B 1 9 ? 27.812 -6.973 -0.462 1 45.28 9 ASN B C 1
ATOM 1757 O O . ASN B 1 9 ? 28.172 -6.895 -1.636 1 45.28 9 ASN B O 1
ATOM 1761 N N . ARG B 1 10 ? 27.266 -8.055 -0.084 1 55.31 10 ARG B N 1
ATOM 1762 C CA . ARG B 1 10 ? 26.766 -8.797 -1.233 1 55.31 10 ARG B CA 1
ATOM 1763 C C . ARG B 1 10 ? 25.578 -8.086 -1.868 1 55.31 10 ARG B C 1
ATOM 1765 O O . ARG B 1 10 ? 24.734 -7.535 -1.164 1 55.31 10 ARG B O 1
ATOM 1772 N N . GLU B 1 11 ? 25.672 -7.832 -3.07 1 79.5 11 GLU B N 1
ATOM 1773 C CA . GLU B 1 11 ? 24.781 -7.148 -4 1 79.5 11 GLU B CA 1
ATOM 1774 C C . GLU B 1 11 ? 23.406 -7.82 -4.051 1 79.5 11 GLU B C 1
ATOM 1776 O O . GLU B 1 11 ? 23.312 -9.047 -3.969 1 79.5 11 GLU B O 1
ATOM 1781 N N . TYR B 1 12 ? 22.359 -7.207 -3.656 1 91.88 12 TYR B N 1
ATOM 1782 C CA . TYR B 1 12 ? 21 -7.684 -3.869 1 91.88 12 TYR B CA 1
ATOM 1783 C C . TYR B 1 12 ? 20.781 -8.062 -5.328 1 91.88 12 TYR B C 1
ATOM 1785 O O . TYR B 1 12 ? 21.266 -7.379 -6.234 1 91.88 12 TYR B O 1
ATOM 1793 N N . LEU B 1 13 ? 20.203 -9.258 -5.441 1 95.31 13 LEU B N 1
ATOM 1794 C CA . LEU B 1 13 ? 19.766 -9.641 -6.777 1 95.31 13 LEU B CA 1
ATOM 1795 C C . LEU B 1 13 ? 18.359 -9.133 -7.055 1 95.31 13 LEU B C 1
ATOM 1797 O O . LEU B 1 13 ? 17.5 -9.141 -6.168 1 95.31 13 LEU B O 1
ATOM 1801 N N . THR B 1 14 ? 18.188 -8.703 -8.289 1 96.06 14 THR B N 1
ATOM 1802 C CA . THR B 1 14 ? 16.812 -8.484 -8.742 1 96.06 14 THR B CA 1
ATOM 1803 C C . THR B 1 14 ? 16.141 -9.805 -9.086 1 96.06 14 THR B C 1
ATOM 1805 O O . THR B 1 14 ? 16.812 -10.812 -9.297 1 96.06 14 THR B O 1
ATOM 1808 N N . LEU B 1 15 ? 14.867 -9.805 -9.062 1 97.12 15 LEU B N 1
ATOM 1809 C CA . LEU B 1 15 ? 14.117 -11.047 -9.203 1 97.12 15 LEU B CA 1
ATOM 1810 C C . LEU B 1 15 ? 14.422 -11.727 -10.539 1 97.12 15 LEU B C 1
ATOM 1812 O O . LEU B 1 15 ? 14.422 -12.953 -10.633 1 97.12 15 LEU B O 1
ATOM 1816 N N . ASP B 1 16 ? 14.664 -10.906 -11.578 1 95.75 16 ASP B N 1
ATOM 1817 C CA . ASP B 1 16 ? 14.953 -11.461 -12.898 1 95.75 16 ASP B CA 1
ATOM 1818 C C . ASP B 1 16 ? 16.328 -12.133 -12.914 1 95.75 16 ASP B C 1
ATOM 1820 O O . ASP B 1 16 ? 16.641 -12.891 -13.836 1 95.75 16 ASP B O 1
ATOM 1824 N N . GLN B 1 17 ? 17.078 -11.875 -11.898 1 94.75 17 GLN B N 1
ATOM 1825 C CA . GLN B 1 17 ? 18.422 -12.438 -11.82 1 94.75 17 GLN B CA 1
ATOM 1826 C C . GLN B 1 17 ? 18.438 -13.75 -11.031 1 94.75 17 GLN B C 1
ATOM 1828 O O . GLN B 1 17 ? 19.453 -14.445 -10.984 1 94.75 17 GLN B O 1
ATOM 1833 N N . LEU B 1 18 ? 17.344 -14.086 -10.469 1 94.69 18 LEU B N 1
ATOM 1834 C CA . LEU B 1 18 ? 17.266 -15.305 -9.672 1 94.69 18 LEU B CA 1
ATOM 1835 C C . LEU B 1 18 ? 17.312 -16.547 -10.562 1 94.69 18 LEU B C 1
ATOM 1837 O O . LEU B 1 18 ? 16.594 -16.609 -11.555 1 94.69 18 LEU B O 1
ATOM 1841 N N . ASN B 1 19 ? 18.172 -17.391 -10.18 1 91 19 ASN B N 1
ATOM 1842 C CA . ASN B 1 19 ? 18.266 -18.688 -10.844 1 91 19 ASN B CA 1
ATOM 1843 C C . ASN B 1 19 ? 18.719 -19.781 -9.883 1 91 19 ASN B C 1
ATOM 1845 O O . ASN B 1 19 ? 19.203 -19.484 -8.781 1 91 19 ASN B O 1
ATOM 1849 N N . ARG B 1 20 ? 18.531 -21.031 -10.234 1 87.94 20 ARG B N 1
ATOM 1850 C CA . ARG B 1 20 ? 18.75 -22.156 -9.328 1 87.94 20 ARG B CA 1
ATOM 1851 C C . ARG B 1 20 ? 20.25 -22.422 -9.164 1 87.94 20 ARG B C 1
ATOM 1853 O O . ARG B 1 20 ? 20.656 -23.109 -8.219 1 87.94 20 ARG B O 1
ATOM 1860 N N . LYS B 1 21 ? 21.047 -21.953 -9.992 1 83.81 21 LYS B N 1
ATOM 1861 C CA . LYS B 1 21 ? 22.484 -22.234 -9.977 1 83.81 21 LYS B CA 1
ATOM 1862 C C . LYS B 1 21 ? 23.188 -21.422 -8.883 1 83.81 21 LYS B C 1
ATOM 1864 O O . LYS B 1 21 ? 24.25 -21.828 -8.406 1 83.81 21 LYS B O 1
ATOM 1869 N N . ARG B 1 22 ? 22.516 -20.359 -8.5 1 73.81 22 ARG B N 1
ATOM 1870 C CA . ARG B 1 22 ? 23.172 -19.5 -7.512 1 73.81 22 ARG B CA 1
ATOM 1871 C C . ARG B 1 22 ? 22.891 -19.984 -6.094 1 73.81 22 ARG B C 1
ATOM 1873 O O . ARG B 1 22 ? 21.734 -20.234 -5.734 1 73.81 22 ARG B O 1
ATOM 1880 N N . SER B 1 23 ? 23.922 -20.188 -5.359 1 74.44 23 SER B N 1
ATOM 1881 C CA . SER B 1 23 ? 23.797 -20.688 -3.998 1 74.44 23 SER B CA 1
ATOM 1882 C C . SER B 1 23 ? 23.344 -19.594 -3.037 1 74.44 23 SER B C 1
ATOM 1884 O O . SER B 1 23 ? 22.609 -19.875 -2.09 1 74.44 23 SER B O 1
ATOM 1886 N N . TYR B 1 24 ? 23.969 -18.438 -3.23 1 78.75 24 TYR B N 1
ATOM 1887 C CA . TYR B 1 24 ? 23.578 -17.344 -2.34 1 78.75 24 TYR B CA 1
ATOM 1888 C C . TYR B 1 24 ? 22.719 -16.328 -3.07 1 78.75 24 TYR B C 1
ATOM 1890 O O . TYR B 1 24 ? 23.141 -15.758 -4.078 1 78.75 24 TYR B O 1
ATOM 1898 N N . ARG B 1 25 ? 21.438 -16.266 -2.551 1 89.12 25 ARG B N 1
ATOM 1899 C CA . ARG B 1 25 ? 20.484 -15.336 -3.146 1 89.12 25 ARG B CA 1
ATOM 1900 C C . ARG B 1 25 ? 19.875 -14.43 -2.084 1 89.12 25 ARG B C 1
ATOM 1902 O O . ARG B 1 25 ? 19.359 -14.914 -1.073 1 89.12 25 ARG B O 1
ATOM 1909 N N . ARG B 1 26 ? 20.109 -13.133 -2.275 1 94.25 26 ARG B N 1
ATOM 1910 C CA . ARG B 1 26 ? 19.438 -12.109 -1.465 1 94.25 26 ARG B CA 1
ATOM 1911 C C . ARG B 1 26 ? 18.719 -11.102 -2.344 1 94.25 26 ARG B C 1
ATOM 1913 O O . ARG B 1 26 ? 19.266 -10.617 -3.338 1 94.25 26 ARG B O 1
ATOM 1920 N N . THR B 1 27 ? 17.516 -10.852 -2.025 1 96.81 27 THR B N 1
ATOM 1921 C CA . THR B 1 27 ? 16.75 -9.891 -2.812 1 96.81 27 THR B CA 1
ATOM 1922 C C . THR B 1 27 ? 15.922 -8.984 -1.906 1 96.81 27 THR B C 1
ATOM 1924 O O . THR B 1 27 ? 15.555 -9.383 -0.797 1 96.81 27 THR B O 1
ATOM 1927 N N . VAL B 1 28 ? 15.711 -7.766 -2.316 1 96.75 28 VAL B N 1
ATOM 1928 C CA . VAL B 1 28 ? 14.844 -6.805 -1.638 1 96.75 28 VAL B CA 1
ATOM 1929 C C . VAL B 1 28 ? 13.539 -6.645 -2.416 1 96.75 28 VAL B C 1
ATOM 1931 O O . VAL B 1 28 ? 13.555 -6.395 -3.625 1 96.75 28 VAL B O 1
ATOM 1934 N N . VAL B 1 29 ? 12.469 -6.848 -1.656 1 97.56 29 VAL B N 1
ATOM 1935 C CA . VAL B 1 29 ? 11.172 -6.875 -2.32 1 97.56 29 VAL B CA 1
ATOM 1936 C C . VAL B 1 29 ? 10.117 -6.242 -1.418 1 97.56 29 VAL B C 1
ATOM 1938 O O . VAL B 1 29 ? 10.32 -6.109 -0.21 1 97.56 29 VAL B O 1
ATOM 1941 N N . ARG B 1 30 ? 9.094 -5.812 -2.021 1 97.12 30 ARG B N 1
ATOM 1942 C CA . ARG B 1 30 ? 7.863 -5.484 -1.308 1 97.12 30 ARG B CA 1
ATOM 1943 C C . ARG B 1 30 ? 6.824 -6.59 -1.47 1 97.12 30 ARG B C 1
ATOM 1945 O O . ARG B 1 30 ? 6.641 -7.121 -2.566 1 97.12 30 ARG B O 1
ATOM 1952 N N . LEU B 1 31 ? 6.238 -6.996 -0.369 1 97.06 31 LEU B N 1
ATOM 1953 C CA . LEU B 1 31 ? 5.102 -7.906 -0.437 1 97.06 31 LEU B CA 1
ATOM 1954 C C . LEU B 1 31 ? 3.838 -7.168 -0.865 1 97.06 31 LEU B C 1
ATOM 1956 O O . LEU B 1 31 ? 3.311 -6.344 -0.114 1 97.06 31 LEU B O 1
ATOM 1960 N N . ILE B 1 32 ? 3.287 -7.492 -2.043 1 97.06 32 ILE B N 1
ATOM 1961 C CA . ILE B 1 32 ? 2.248 -6.609 -2.562 1 97.06 32 ILE B CA 1
ATOM 1962 C C . ILE B 1 32 ? 0.9 -7.328 -2.531 1 97.06 32 ILE B C 1
ATOM 1964 O O . ILE B 1 32 ? -0.152 -6.684 -2.58 1 97.06 32 ILE B O 1
ATOM 1968 N N . ARG B 1 33 ? 0.914 -8.633 -2.441 1 96 33 ARG B N 1
ATOM 1969 C CA . ARG B 1 33 ? -0.311 -9.406 -2.287 1 96 33 ARG B CA 1
ATOM 1970 C C . ARG B 1 33 ? -0.065 -10.656 -1.446 1 96 33 ARG B C 1
ATOM 1972 O O . ARG B 1 33 ? 1.019 -11.242 -1.499 1 96 33 ARG B O 1
ATOM 1979 N N . LYS B 1 34 ? -1.032 -11 -0.738 1 94.56 34 LYS B N 1
ATOM 1980 C CA . LYS B 1 34 ? -0.981 -12.219 0.07 1 94.56 34 LYS B CA 1
ATOM 1981 C C . LYS B 1 34 ? -2.355 -12.875 0.161 1 94.56 34 LYS B C 1
ATOM 1983 O O . LYS B 1 34 ? -3.373 -12.188 0.272 1 94.56 34 LYS B O 1
ATOM 1988 N N . TRP B 1 35 ? -2.4 -14.203 0.095 1 91.06 35 TRP B N 1
ATOM 1989 C CA . TRP B 1 35 ? -3.666 -14.914 0.258 1 91.06 35 TRP B CA 1
ATOM 1990 C C . TRP B 1 35 ? -3.441 -16.297 0.851 1 91.06 35 TRP B C 1
ATOM 1992 O O . TRP B 1 35 ? -2.354 -16.875 0.726 1 91.06 35 TRP B O 1
ATOM 2002 N N . GLU B 1 36 ? -4.465 -16.812 1.441 1 91.06 36 GLU B N 1
ATOM 2003 C CA . GLU B 1 36 ? -4.402 -18.141 2.055 1 91.06 36 GLU B CA 1
ATOM 2004 C C . GLU B 1 36 ? -4.59 -19.234 1.013 1 91.06 36 GLU B C 1
ATOM 2006 O O . GLU B 1 36 ? -5.418 -19.109 0.108 1 91.06 36 GLU B O 1
ATOM 2011 N N . ALA B 1 37 ? -3.766 -20.234 1.092 1 91 37 ALA B N 1
ATOM 2012 C CA . ALA B 1 37 ? -3.994 -21.484 0.376 1 91 37 ALA B CA 1
ATOM 2013 C C . ALA B 1 37 ? -4.719 -22.5 1.261 1 91 37 ALA B C 1
ATOM 2015 O O . ALA B 1 37 ? -4.246 -22.828 2.35 1 91 37 ALA B O 1
ATOM 2016 N N . LYS B 1 38 ? -5.859 -22.984 0.756 1 88 38 LYS B N 1
ATOM 2017 C CA . LYS B 1 38 ? -6.676 -23.891 1.554 1 88 38 LYS B CA 1
ATOM 2018 C C . LYS B 1 38 ? -6.945 -25.188 0.802 1 88 38 LYS B C 1
ATOM 2020 O O . LYS B 1 38 ? -6.992 -25.203 -0.43 1 88 38 LYS B O 1
ATOM 2025 N N . ASN B 1 39 ? -7.027 -26.234 1.562 1 87.12 39 ASN B N 1
ATOM 2026 C CA . ASN B 1 39 ? -7.398 -27.531 1.02 1 87.12 39 ASN B CA 1
ATOM 2027 C C . ASN B 1 39 ? -8.914 -27.719 0.978 1 87.12 39 ASN B C 1
ATOM 2029 O O . ASN B 1 39 ? -9.531 -28.062 1.989 1 87.12 39 ASN B O 1
ATOM 2033 N N . LEU B 1 40 ? -9.492 -27.5 -0.156 1 76.94 40 LEU B N 1
ATOM 2034 C CA . LEU B 1 40 ? -10.938 -27.547 -0.305 1 76.94 40 LEU B CA 1
ATOM 2035 C C . LEU B 1 40 ? -11.477 -28.953 -0.065 1 76.94 40 LEU B C 1
ATOM 2037 O O . LEU B 1 40 ? -12.625 -29.109 0.342 1 76.94 40 LEU B O 1
ATOM 2041 N N . LYS B 1 41 ? -10.656 -29.969 -0.312 1 81.44 41 LYS B N 1
ATOM 2042 C CA . LYS B 1 41 ? -11.07 -31.359 -0.157 1 81.44 41 LYS B CA 1
ATOM 2043 C C . LYS B 1 41 ? -11.031 -31.797 1.309 1 81.44 41 LYS B C 1
ATOM 2045 O O . LYS B 1 41 ? -11.625 -32.812 1.684 1 81.44 41 LYS B O 1
ATOM 2050 N N . ARG B 1 42 ? -10.297 -31.062 2.131 1 85 42 ARG B N 1
ATOM 2051 C CA . ARG B 1 42 ? -10.117 -31.406 3.537 1 85 42 ARG B CA 1
ATOM 2052 C C . ARG B 1 42 ? -10.641 -30.297 4.445 1 85 42 ARG B C 1
ATOM 2054 O O . ARG B 1 42 ? -9.883 -29.719 5.223 1 85 42 ARG B O 1
ATOM 2061 N N . ASN B 1 43 ? -11.961 -30.016 4.375 1 81.94 43 ASN B N 1
ATOM 2062 C CA . ASN B 1 43 ? -12.664 -29.062 5.234 1 81.94 43 ASN B CA 1
ATOM 2063 C C . ASN B 1 43 ? -12.023 -27.688 5.18 1 81.94 43 ASN B C 1
ATOM 2065 O O . ASN B 1 43 ? -11.906 -27.016 6.203 1 81.94 43 ASN B O 1
ATOM 2069 N N . ASN B 1 44 ? -11.328 -27.375 4.18 1 81.94 44 ASN B N 1
ATOM 2070 C CA . ASN B 1 44 ? -10.758 -26.047 3.971 1 81.94 44 ASN B CA 1
ATOM 2071 C C . ASN B 1 44 ? -9.586 -25.781 4.922 1 81.94 44 ASN B C 1
ATOM 2073 O O . ASN B 1 44 ? -9.391 -24.656 5.371 1 81.94 44 ASN B O 1
ATOM 2077 N N . GLU B 1 45 ? -8.984 -26.844 5.137 1 91.19 45 GLU B N 1
ATOM 2078 C CA . GLU B 1 45 ? -7.812 -26.688 5.996 1 91.19 45 GLU B CA 1
ATOM 2079 C C . GLU B 1 45 ? -6.766 -25.797 5.348 1 91.19 45 GLU B C 1
ATOM 2081 O O . GLU B 1 45 ? -6.531 -25.875 4.141 1 91.19 45 GLU B O 1
ATOM 2086 N N . LEU B 1 46 ? -6.133 -25 6.199 1 92.5 46 LEU B N 1
ATOM 2087 C CA . LEU B 1 46 ? -5.094 -24.094 5.727 1 92.5 46 LEU B CA 1
ATOM 2088 C C . LEU B 1 46 ? -3.834 -24.859 5.34 1 92.5 46 LEU B C 1
ATOM 2090 O O . LEU B 1 46 ? -3.277 -25.594 6.156 1 92.5 46 LEU B O 1
ATOM 2094 N N . ILE B 1 47 ? -3.461 -24.703 4.078 1 94.69 47 ILE B N 1
ATOM 2095 C CA . ILE B 1 47 ? -2.225 -25.297 3.584 1 94.69 47 ILE B CA 1
ATOM 2096 C C . ILE B 1 47 ? -1.057 -24.344 3.832 1 94.69 47 ILE B C 1
ATOM 2098 O O . ILE B 1 47 ? 0.03 -24.781 4.223 1 94.69 47 ILE B O 1
ATOM 2102 N N . GLY B 1 48 ? -1.237 -23.125 3.678 1 95.44 48 GLY B N 1
ATOM 2103 C CA . GLY B 1 48 ? -0.213 -22.109 3.824 1 95.44 48 GLY B CA 1
ATOM 2104 C C . GLY B 1 48 ? -0.64 -20.75 3.291 1 95.44 48 GLY B C 1
ATOM 2105 O O . GLY B 1 48 ? -1.835 -20.469 3.189 1 95.44 48 GLY B O 1
ATOM 2106 N N . ILE B 1 49 ? 0.32 -19.891 3.109 1 95.5 49 ILE B N 1
ATOM 2107 C CA . ILE B 1 49 ? 0.079 -18.547 2.566 1 95.5 49 ILE B CA 1
ATOM 2108 C C . ILE B 1 49 ? 0.848 -18.391 1.257 1 95.5 49 ILE B C 1
ATOM 2110 O O . ILE B 1 49 ? 2.014 -18.781 1.159 1 95.5 49 ILE B O 1
ATOM 2114 N N . ASN B 1 50 ? 0.186 -17.938 0.27 1 95.25 50 ASN B N 1
ATOM 2115 C CA . ASN B 1 50 ? 0.813 -17.5 -0.973 1 95.25 50 ASN B CA 1
ATOM 2116 C C . ASN B 1 50 ? 0.965 -15.977 -1.021 1 95.25 50 ASN B C 1
ATOM 2118 O O . ASN B 1 50 ? 0.239 -15.258 -0.337 1 95.25 50 ASN B O 1
ATOM 2122 N N . PHE B 1 51 ? 1.997 -15.539 -1.704 1 96.88 51 PHE B N 1
ATOM 2123 C CA . PHE B 1 51 ? 2.188 -14.102 -1.781 1 96.88 51 PHE B CA 1
ATOM 2124 C C . PHE B 1 51 ? 2.877 -13.711 -3.084 1 96.88 51 PHE B C 1
ATOM 2126 O O . PHE B 1 51 ? 3.365 -14.578 -3.814 1 96.88 51 PHE B O 1
ATOM 2133 N N . LEU B 1 52 ? 2.764 -12.5 -3.426 1 98.06 52 LEU B N 1
ATOM 2134 C CA . LEU B 1 52 ? 3.408 -11.906 -4.59 1 98.06 52 LEU B CA 1
ATOM 2135 C C . LEU B 1 52 ? 4.398 -10.828 -4.168 1 98.06 52 LEU B C 1
ATOM 2137 O O . LEU B 1 52 ? 4.066 -9.945 -3.365 1 98.06 52 LEU B O 1
ATOM 2141 N N . LEU B 1 53 ? 5.586 -10.969 -4.684 1 98.56 53 LEU B N 1
ATOM 2142 C CA . LEU B 1 53 ? 6.66 -10.031 -4.363 1 98.56 53 LEU B CA 1
ATOM 2143 C C . LEU B 1 53 ? 7.008 -9.172 -5.57 1 98.56 53 LEU B C 1
ATOM 2145 O O . LEU B 1 53 ? 6.93 -9.625 -6.711 1 98.56 53 LEU B O 1
ATOM 2149 N N . LEU B 1 54 ? 7.375 -7.941 -5.297 1 98.62 54 LEU B N 1
ATOM 2150 C CA . LEU B 1 54 ? 7.73 -6.945 -6.301 1 98.62 54 LEU B CA 1
ATOM 2151 C C . LEU B 1 54 ? 9.086 -6.328 -5.996 1 98.62 54 LEU B C 1
ATOM 2153 O O . LEU B 1 54 ? 9.367 -5.973 -4.848 1 98.62 54 LEU B O 1
ATOM 2157 N N . ASP B 1 55 ? 9.93 -6.254 -7.02 1 97.81 55 ASP B N 1
ATOM 2158 C CA . ASP B 1 55 ? 11.25 -5.68 -6.762 1 97.81 55 ASP B CA 1
ATOM 2159 C C . ASP B 1 55 ? 11.383 -4.297 -7.395 1 97.81 55 ASP B C 1
ATOM 2161 O O . ASP B 1 55 ? 10.398 -3.748 -7.906 1 97.81 55 ASP B O 1
ATOM 2165 N N . GLU B 1 56 ? 12.578 -3.713 -7.316 1 95.81 56 GLU B N 1
ATOM 2166 C CA . GLU B 1 56 ? 12.828 -2.332 -7.715 1 95.81 56 GLU B CA 1
ATOM 2167 C C . GLU B 1 56 ? 12.781 -2.182 -9.234 1 95.81 56 GLU B C 1
ATOM 2169 O O . GLU B 1 56 ? 12.664 -1.066 -9.75 1 95.81 56 GLU B O 1
ATOM 2174 N N . ARG B 1 57 ? 12.891 -3.291 -9.945 1 95.81 57 ARG B N 1
ATOM 2175 C CA . ARG B 1 57 ? 12.859 -3.256 -11.406 1 95.81 57 ARG B CA 1
ATOM 2176 C C . ARG B 1 57 ? 11.469 -3.611 -11.93 1 95.81 57 ARG B C 1
ATOM 2178 O O . ARG B 1 57 ? 11.312 -3.941 -13.109 1 95.81 57 ARG B O 1
ATOM 2185 N N . ASN B 1 58 ? 10.547 -3.662 -11.047 1 96.44 58 ASN B N 1
ATOM 2186 C CA . ASN B 1 58 ? 9.148 -3.908 -11.367 1 96.44 58 ASN B CA 1
ATOM 2187 C C . ASN B 1 58 ? 8.914 -5.355 -11.781 1 96.44 58 ASN B C 1
ATOM 2189 O O . ASN B 1 58 ? 7.977 -5.648 -12.531 1 96.44 58 ASN B O 1
ATOM 2193 N N . ASN B 1 59 ? 9.828 -6.242 -11.359 1 97.31 59 ASN B N 1
ATOM 2194 C CA . ASN B 1 59 ? 9.609 -7.672 -11.547 1 97.31 59 ASN B CA 1
ATOM 2195 C C . ASN B 1 59 ? 8.82 -8.273 -10.383 1 97.31 59 ASN B C 1
ATOM 2197 O O . ASN B 1 59 ? 8.953 -7.828 -9.242 1 97.31 59 ASN B O 1
ATOM 2201 N N . THR B 1 60 ? 8.039 -9.281 -10.789 1 98.12 60 THR B N 1
ATOM 2202 C CA . THR B 1 60 ? 7.309 -9.961 -9.727 1 98.12 60 THR B CA 1
ATOM 2203 C C . THR B 1 60 ? 7.684 -11.438 -9.672 1 98.12 60 THR B C 1
ATOM 2205 O O . THR B 1 60 ? 8.148 -12 -10.664 1 98.12 60 THR B O 1
ATOM 2208 N N . ILE B 1 61 ? 7.477 -11.992 -8.562 1 97.62 61 ILE B N 1
ATOM 2209 C CA . ILE B 1 61 ? 7.645 -13.43 -8.359 1 97.62 61 ILE B CA 1
ATOM 2210 C C . ILE B 1 61 ? 6.656 -13.922 -7.309 1 97.62 61 ILE B C 1
ATOM 2212 O O . ILE B 1 61 ? 6.406 -13.234 -6.312 1 97.62 61 ILE B O 1
ATOM 2216 N N . GLN B 1 62 ? 6.082 -15.039 -7.57 1 97.5 62 GLN B N 1
ATOM 2217 C CA . GLN B 1 62 ? 5.199 -15.648 -6.578 1 97.5 62 GLN B CA 1
ATOM 2218 C C . GLN B 1 62 ? 6 -16.359 -5.488 1 97.5 62 GLN B C 1
ATOM 2220 O O . GLN B 1 62 ? 7.137 -16.766 -5.719 1 97.5 62 GLN B O 1
ATOM 2225 N N . GLY B 1 63 ? 5.344 -16.406 -4.297 1 97.06 63 GLY B N 1
ATOM 2226 C CA . GLY B 1 63 ? 5.938 -17.156 -3.193 1 97.06 63 GLY B CA 1
ATOM 2227 C C . GLY B 1 63 ? 4.918 -17.906 -2.357 1 97.06 63 GLY B C 1
ATOM 2228 O O . GLY B 1 63 ? 3.715 -17.672 -2.492 1 97.06 63 GLY B O 1
ATOM 2229 N N . THR B 1 64 ? 5.508 -18.797 -1.515 1 96.62 64 THR B N 1
ATOM 2230 C CA . THR B 1 64 ? 4.645 -19.578 -0.633 1 96.62 64 THR B CA 1
ATOM 2231 C C . THR B 1 64 ? 5.375 -19.922 0.66 1 96.62 64 THR B C 1
ATOM 2233 O O . THR B 1 64 ? 6.602 -20.016 0.682 1 96.62 64 THR B O 1
ATOM 2236 N N . VAL B 1 65 ? 4.582 -20.078 1.694 1 97.56 65 VAL B N 1
ATOM 2237 C CA . VAL B 1 65 ? 5.062 -20.594 2.973 1 97.56 65 VAL B CA 1
ATOM 2238 C C . VAL B 1 65 ? 4.059 -21.594 3.541 1 97.56 65 VAL B C 1
ATOM 2240 O O . VAL B 1 65 ? 2.852 -21.344 3.529 1 97.56 65 VAL B O 1
ATOM 2243 N N . HIS B 1 66 ? 4.594 -22.672 3.912 1 96.94 66 HIS B N 1
ATOM 2244 C CA . HIS B 1 66 ? 3.764 -23.719 4.516 1 96.94 66 HIS B CA 1
ATOM 2245 C C . HIS B 1 66 ? 3.242 -23.266 5.883 1 96.94 66 HIS B C 1
ATOM 2247 O O . HIS B 1 66 ? 3.924 -22.547 6.605 1 96.94 66 HIS B O 1
ATOM 2253 N N . HIS B 1 67 ? 2.113 -23.75 6.262 1 96 67 HIS B N 1
ATOM 2254 C CA . HIS B 1 67 ? 1.462 -23.312 7.488 1 96 67 HIS B CA 1
ATOM 2255 C C . HIS B 1 67 ? 2.322 -23.609 8.711 1 96 67 HIS B C 1
ATOM 2257 O O . HIS B 1 67 ? 2.27 -22.875 9.703 1 96 67 HIS B O 1
ATOM 2263 N N . SER B 1 68 ? 3.131 -24.656 8.648 1 96.62 68 SER B N 1
ATOM 2264 C CA . SER B 1 68 ? 3.979 -25.047 9.773 1 96.62 68 SER B CA 1
ATOM 2265 C C . SER B 1 68 ? 5.035 -23.984 10.055 1 96.62 68 SER B C 1
ATOM 2267 O O . SER B 1 68 ? 5.613 -23.938 11.141 1 96.62 68 SER B O 1
ATOM 2269 N N . LEU B 1 69 ? 5.254 -23.109 9.117 1 96.75 69 LEU B N 1
ATOM 2270 C CA . LEU B 1 69 ? 6.305 -22.109 9.273 1 96.75 69 LEU B CA 1
ATOM 2271 C C . LEU B 1 69 ? 5.707 -20.734 9.492 1 96.75 69 LEU B C 1
ATOM 2273 O O . LEU B 1 69 ? 6.438 -19.734 9.578 1 96.75 69 LEU B O 1
ATOM 2277 N N . LEU B 1 70 ? 4.43 -20.578 9.617 1 93.12 70 LEU B N 1
ATOM 2278 C CA . LEU B 1 70 ? 3.768 -19.281 9.695 1 93.12 70 LEU B CA 1
ATOM 2279 C C . LEU B 1 70 ? 4.172 -18.531 10.961 1 93.12 70 LEU B C 1
ATOM 2281 O O . LEU B 1 70 ? 4.309 -17.312 10.953 1 93.12 70 LEU B O 1
ATOM 2285 N N . GLU B 1 71 ? 4.32 -19.234 12 1 91.62 71 GLU B N 1
ATOM 2286 C CA . GLU B 1 71 ? 4.711 -18.594 13.258 1 91.62 71 GLU B CA 1
ATOM 2287 C C . GLU B 1 71 ? 6.059 -17.875 13.117 1 91.62 71 GLU B C 1
ATOM 2289 O O . GLU B 1 71 ? 6.266 -16.812 13.703 1 91.62 71 GLU B O 1
ATOM 2294 N N . LYS B 1 72 ? 6.895 -18.469 12.391 1 93.69 72 LYS B N 1
ATOM 2295 C CA . LYS B 1 72 ? 8.234 -17.922 12.203 1 93.69 72 LYS B CA 1
ATOM 2296 C C . LYS B 1 72 ? 8.188 -16.625 11.398 1 93.69 72 LYS B C 1
ATOM 2298 O O . LYS B 1 72 ? 8.953 -15.695 11.672 1 93.69 72 LYS B O 1
ATOM 2303 N N . PHE B 1 73 ? 7.324 -16.516 10.367 1 93.81 73 PHE B N 1
ATOM 2304 C CA . PHE B 1 73 ? 7.418 -15.438 9.398 1 93.81 73 PHE B CA 1
ATOM 2305 C C . PHE B 1 73 ? 6.203 -14.516 9.484 1 93.81 73 PHE B C 1
ATOM 2307 O O . PHE B 1 73 ? 6.121 -13.516 8.773 1 93.81 73 PHE B O 1
ATOM 2314 N N . ALA B 1 74 ? 5.305 -14.805 10.289 1 83.19 74 ALA B N 1
ATOM 2315 C CA . ALA B 1 74 ? 4 -14.148 10.312 1 83.19 74 ALA B CA 1
ATOM 2316 C C . ALA B 1 74 ? 4.148 -12.633 10.453 1 83.19 74 ALA B C 1
ATOM 2318 O O . ALA B 1 74 ? 3.459 -11.867 9.773 1 83.19 74 ALA B O 1
ATOM 2319 N N . ASP B 1 75 ? 5.086 -12.203 11.172 1 82.25 75 ASP B N 1
ATOM 2320 C CA . ASP B 1 75 ? 5.242 -10.781 11.461 1 82.25 75 ASP B CA 1
ATOM 2321 C C . ASP B 1 75 ? 5.781 -10.031 10.25 1 82.25 75 ASP B C 1
ATOM 2323 O O . ASP B 1 75 ? 5.562 -8.828 10.109 1 82.25 75 ASP B O 1
ATOM 2327 N N . GLN B 1 76 ? 6.406 -10.75 9.359 1 89.19 76 GLN B N 1
ATOM 2328 C CA . GLN B 1 76 ? 7.059 -10.102 8.227 1 89.19 76 GLN B CA 1
ATOM 2329 C C . GLN B 1 76 ? 6.195 -10.188 6.969 1 89.19 76 GLN B C 1
ATOM 2331 O O . GLN B 1 76 ? 6.418 -9.453 6.004 1 89.19 76 GLN B O 1
ATOM 2336 N N . LEU B 1 77 ? 5.23 -11.016 7.059 1 92.56 77 LEU B N 1
ATOM 2337 C CA 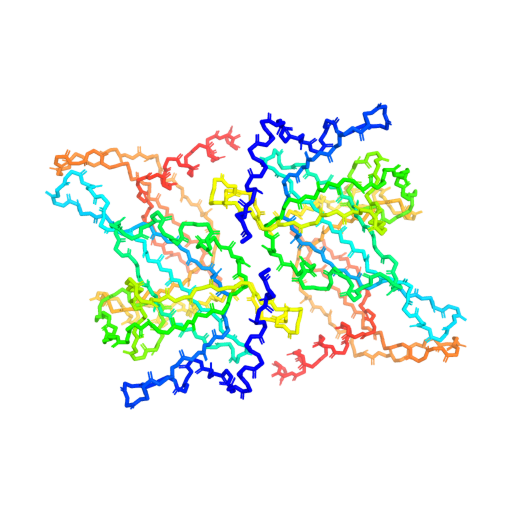. LEU B 1 77 ? 4.461 -11.281 5.848 1 92.56 77 LEU B CA 1
ATOM 2338 C C . LEU B 1 77 ? 3.16 -10.484 5.844 1 92.56 77 LEU B C 1
ATOM 2340 O O . LEU B 1 77 ? 2.072 -11.062 5.805 1 92.56 77 LEU B O 1
ATOM 2344 N N . CYS B 1 78 ? 3.262 -9.211 5.832 1 93.38 78 CYS B N 1
ATOM 2345 C CA . CYS B 1 78 ? 2.127 -8.312 5.66 1 93.38 78 CYS B CA 1
ATOM 2346 C C . CYS B 1 78 ? 2.24 -7.531 4.355 1 93.38 78 CYS B C 1
ATOM 2348 O O . CYS B 1 78 ? 3.326 -7.074 3.994 1 93.38 78 CYS B O 1
ATOM 2350 N N . GLU B 1 79 ? 1.109 -7.465 3.76 1 94.5 79 GLU B N 1
ATOM 2351 C CA . GLU B 1 79 ? 1.111 -6.664 2.539 1 94.5 79 GLU B CA 1
ATOM 2352 C C . GLU B 1 79 ? 1.615 -5.25 2.809 1 94.5 79 GLU B C 1
ATOM 2354 O O . GLU B 1 79 ? 1.244 -4.633 3.809 1 94.5 79 GLU B O 1
ATOM 2359 N N . GLY B 1 80 ? 2.469 -4.801 1.916 1 92.75 80 GLY B N 1
ATOM 2360 C CA . GLY B 1 80 ? 3.059 -3.48 2.051 1 92.75 80 GLY B CA 1
ATOM 2361 C C . GLY B 1 80 ? 4.465 -3.508 2.615 1 92.75 80 GLY B C 1
ATOM 2362 O O . GLY B 1 80 ? 5.223 -2.549 2.457 1 92.75 80 GLY B O 1
ATOM 2363 N N . ASN B 1 81 ? 4.84 -4.574 3.277 1 92.75 81 ASN B N 1
ATOM 2364 C CA . ASN B 1 81 ? 6.145 -4.648 3.92 1 92.75 81 ASN B CA 1
ATOM 2365 C C . ASN B 1 81 ? 7.277 -4.656 2.895 1 92.75 81 ASN B C 1
ATOM 2367 O O . ASN B 1 81 ? 7.191 -5.352 1.879 1 92.75 81 ASN B O 1
ATOM 2371 N N . LEU B 1 82 ? 8.211 -3.832 3.148 1 93.25 82 LEU B N 1
ATOM 2372 C CA . LEU B 1 82 ? 9.484 -3.84 2.445 1 93.25 82 LEU B CA 1
ATOM 2373 C C . LEU B 1 82 ? 10.508 -4.707 3.178 1 93.25 82 LEU B C 1
ATOM 2375 O O . LEU B 1 82 ? 10.883 -4.406 4.312 1 93.25 82 LEU B O 1
ATOM 2379 N N . ILE B 1 83 ? 11.031 -5.77 2.449 1 94.31 83 ILE B N 1
ATOM 2380 C CA . ILE B 1 83 ? 11.812 -6.75 3.195 1 94.31 83 ILE B CA 1
ATOM 2381 C C . ILE B 1 83 ? 12.969 -7.25 2.332 1 94.31 83 ILE B C 1
ATOM 2383 O O . ILE B 1 83 ? 12.906 -7.195 1.103 1 94.31 83 ILE B O 1
ATOM 2387 N N . GLU B 1 84 ? 13.953 -7.629 2.994 1 95.38 84 GLU B N 1
ATOM 2388 C CA . GLU B 1 84 ? 14.992 -8.469 2.408 1 95.38 84 GLU B CA 1
ATOM 2389 C C . GLU B 1 84 ? 14.742 -9.945 2.699 1 95.38 84 GLU B C 1
ATOM 2391 O O . GLU B 1 84 ? 14.406 -10.312 3.826 1 95.38 84 GLU B O 1
ATOM 2396 N N . ILE B 1 85 ? 14.93 -10.812 1.703 1 97.12 85 ILE B N 1
ATOM 2397 C CA . ILE B 1 85 ? 14.766 -12.25 1.867 1 97.12 85 ILE B CA 1
ATOM 2398 C C . ILE B 1 85 ? 16.016 -12.977 1.393 1 97.12 85 ILE B C 1
ATOM 2400 O O . ILE B 1 85 ? 16.547 -12.68 0.318 1 97.12 85 ILE B O 1
ATOM 2404 N N . CYS B 1 86 ? 16.484 -13.875 2.162 1 96.19 86 CYS B N 1
ATOM 2405 C CA . CYS B 1 86 ? 17.625 -14.688 1.759 1 96.19 86 CYS B CA 1
ATOM 2406 C C . CYS B 1 86 ? 17.453 -16.141 2.205 1 96.19 86 CYS B C 1
ATOM 2408 O O . CYS B 1 86 ? 16.562 -16.438 3.004 1 96.19 86 CYS B O 1
ATOM 2410 N N . ASN B 1 87 ? 18.172 -17.094 1.571 1 95.12 87 ASN B N 1
ATOM 2411 C CA . ASN B 1 87 ? 18.203 -18.516 1.888 1 95.12 87 ASN B CA 1
ATOM 2412 C C . ASN B 1 87 ? 16.844 -19.172 1.65 1 95.12 87 ASN B C 1
ATOM 2414 O O . ASN B 1 87 ? 16.375 -19.953 2.479 1 95.12 87 ASN B O 1
ATOM 2418 N N . PHE B 1 88 ? 16.203 -18.781 0.656 1 96.94 88 PHE B N 1
ATOM 2419 C CA . PHE B 1 88 ? 14.938 -19.391 0.253 1 96.94 88 PHE B CA 1
ATOM 2420 C C . PHE B 1 88 ? 15.164 -20.438 -0.83 1 96.94 88 PHE B C 1
ATOM 2422 O O . PHE B 1 88 ? 16.25 -20.516 -1.41 1 96.94 88 PHE B O 1
ATOM 2429 N N . ASN B 1 89 ? 14.164 -21.234 -1.01 1 95.81 89 ASN B N 1
ATOM 2430 C CA . ASN B 1 89 ? 14.195 -22.203 -2.098 1 95.81 89 ASN B CA 1
ATOM 2431 C C . ASN B 1 89 ? 13.516 -21.656 -3.354 1 95.81 89 ASN B C 1
ATOM 2433 O O . ASN B 1 89 ? 12.5 -20.969 -3.268 1 95.81 89 ASN B O 1
ATOM 2437 N N . LEU B 1 90 ? 14.164 -21.953 -4.465 1 95.44 90 LEU B N 1
ATOM 2438 C CA . LEU B 1 90 ? 13.555 -21.625 -5.75 1 95.44 90 LEU B CA 1
ATOM 2439 C C . LEU B 1 90 ? 12.977 -22.875 -6.406 1 95.44 90 LEU B C 1
ATOM 2441 O O . LEU B 1 90 ? 13.703 -23.844 -6.637 1 95.44 90 LEU B O 1
ATOM 2445 N N . GLN B 1 91 ? 11.703 -22.844 -6.66 1 94.69 91 GLN B N 1
ATOM 2446 C CA . GLN B 1 91 ? 11.07 -23.969 -7.332 1 94.69 91 GLN B CA 1
ATOM 2447 C C . GLN B 1 91 ? 10.367 -23.531 -8.609 1 94.69 91 GLN B C 1
ATOM 2449 O O . GLN B 1 91 ? 10.156 -22.328 -8.82 1 94.69 91 GLN B O 1
ATOM 2454 N N . ASP B 1 92 ? 10.047 -24.469 -9.398 1 93.88 92 ASP B N 1
ATOM 2455 C CA . ASP B 1 92 ? 9.289 -24.141 -10.602 1 93.88 92 ASP B CA 1
ATOM 2456 C C . ASP B 1 92 ? 7.891 -23.625 -10.25 1 93.88 92 ASP B C 1
ATOM 2458 O O . ASP B 1 92 ? 7.254 -24.125 -9.32 1 93.88 92 ASP B O 1
ATOM 2462 N N . CYS B 1 93 ? 7.551 -22.594 -10.945 1 90 93 CYS B N 1
ATOM 2463 C CA . CYS B 1 93 ? 6.215 -22.047 -10.711 1 90 93 CYS B CA 1
ATOM 2464 C C . CYS B 1 93 ? 5.141 -23.062 -11.102 1 90 93 CYS B C 1
ATOM 2466 O O . CYS B 1 93 ? 5.379 -23.938 -11.93 1 90 93 CYS B O 1
ATOM 2468 N N . ASN B 1 94 ? 3.994 -22.859 -10.453 1 84.38 94 ASN B N 1
ATOM 2469 C CA . ASN B 1 94 ? 2.844 -23.672 -10.82 1 84.38 94 ASN B CA 1
ATOM 2470 C C . ASN B 1 94 ? 2.42 -23.438 -12.266 1 84.38 94 ASN B C 1
ATOM 2472 O O . ASN B 1 94 ? 2.551 -22.312 -12.773 1 84.38 94 ASN B O 1
ATOM 2476 N N . LYS B 1 95 ? 1.95 -24.406 -12.812 1 84.31 95 LYS B N 1
ATOM 2477 C CA . LYS B 1 95 ? 1.515 -24.281 -14.195 1 84.31 95 LYS B CA 1
ATOM 2478 C C . LYS B 1 95 ? 0.177 -23.547 -14.289 1 84.31 95 LYS B C 1
ATOM 2480 O O . LYS B 1 95 ? -0.117 -22.906 -15.297 1 84.31 95 LYS B O 1
ATOM 2485 N N . ASN B 1 96 ? -0.517 -23.672 -13.156 1 86.38 96 ASN B N 1
ATOM 2486 C CA . ASN B 1 96 ? -1.86 -23.094 -13.188 1 86.38 96 ASN B CA 1
ATOM 2487 C C . ASN B 1 96 ? -1.982 -21.891 -12.266 1 86.38 96 ASN B C 1
ATOM 2489 O O . ASN B 1 96 ? -1.252 -21.781 -11.281 1 86.38 96 ASN B O 1
ATOM 2493 N N . TYR B 1 97 ? -2.834 -20.969 -12.672 1 86 97 TYR B N 1
ATOM 2494 C CA . TYR B 1 97 ? -3.248 -19.828 -11.867 1 86 97 TYR B CA 1
ATOM 2495 C C . TYR B 1 97 ? -2.053 -18.953 -11.5 1 86 97 TYR B C 1
ATOM 2497 O O . TYR B 1 97 ? -1.929 -18.516 -10.359 1 86 97 TYR B O 1
ATOM 2505 N N . LYS B 1 98 ? -1.23 -18.781 -12.484 1 88.81 98 LYS B N 1
ATOM 2506 C CA . LYS B 1 98 ? -0.048 -17.953 -12.297 1 88.81 98 LYS B CA 1
ATOM 2507 C C . LYS B 1 98 ? -0.419 -16.469 -12.281 1 88.81 98 LYS B C 1
ATOM 2509 O O . LYS B 1 98 ? -1.155 -15.992 -13.148 1 88.81 98 LYS B O 1
ATOM 2514 N N . ILE B 1 99 ? 0.095 -15.82 -11.336 1 92.56 99 ILE B N 1
ATOM 2515 C CA . ILE B 1 99 ? -0.166 -14.383 -11.289 1 92.56 99 ILE B CA 1
ATOM 2516 C C . ILE B 1 99 ? 1.123 -13.617 -11.562 1 92.56 99 ILE B C 1
ATOM 2518 O O . ILE B 1 99 ? 1.176 -12.398 -11.391 1 92.56 99 ILE B O 1
ATOM 2522 N N . SER B 1 100 ? 2.152 -14.273 -11.852 1 94.56 100 SER B N 1
ATOM 2523 C CA . SER B 1 100 ? 3.453 -13.734 -12.234 1 94.56 100 SER B CA 1
ATOM 2524 C C . SER B 1 100 ? 4.059 -14.523 -13.398 1 94.56 100 SER B C 1
ATOM 2526 O O . SER B 1 100 ? 3.873 -15.734 -13.492 1 94.56 100 SER B O 1
ATOM 2528 N N . ASP B 1 101 ? 4.82 -13.805 -14.203 1 91.81 101 ASP B N 1
ATOM 2529 C CA . ASP B 1 101 ? 5.426 -14.453 -15.367 1 91.81 101 ASP B CA 1
ATOM 2530 C C . ASP B 1 101 ? 6.777 -15.062 -15.008 1 91.81 101 ASP B C 1
ATOM 2532 O O . ASP B 1 101 ? 7.434 -15.664 -15.859 1 91.81 101 ASP B O 1
ATOM 2536 N N . HIS B 1 102 ? 7.148 -14.922 -13.836 1 95.12 102 HIS B N 1
ATOM 2537 C CA . HIS B 1 102 ? 8.445 -15.477 -13.461 1 95.12 102 HIS B CA 1
ATOM 2538 C C . HIS B 1 102 ? 8.453 -17 -13.594 1 95.12 102 HIS B C 1
ATOM 2540 O O . HIS B 1 102 ? 7.48 -17.656 -13.25 1 95.12 102 HIS B O 1
ATOM 2546 N N . LYS B 1 103 ? 9.562 -17.516 -13.992 1 93.19 103 LYS B N 1
ATOM 2547 C CA . LYS B 1 103 ? 9.711 -18.953 -14.219 1 93.19 103 LYS B CA 1
ATOM 2548 C C . LYS B 1 103 ? 9.711 -19.719 -12.898 1 93.19 103 LYS B C 1
ATOM 2550 O O . LYS B 1 103 ? 9.289 -20.875 -12.852 1 93.19 103 LYS B O 1
ATOM 2555 N N . PHE B 1 104 ? 10.086 -19.078 -11.883 1 95.69 104 PHE B N 1
ATOM 2556 C CA . PHE B 1 104 ? 10.227 -19.719 -10.586 1 95.69 104 PHE B CA 1
ATOM 2557 C C . PHE B 1 104 ? 9.273 -19.109 -9.562 1 95.69 104 PHE B C 1
ATOM 2559 O O . PHE B 1 104 ? 8.672 -18.062 -9.82 1 95.69 104 PHE B O 1
ATOM 2566 N N . MET B 1 105 ? 9.164 -19.812 -8.5 1 96.94 105 MET B N 1
ATOM 2567 C CA . MET B 1 105 ? 8.516 -19.297 -7.301 1 96.94 105 MET B CA 1
ATOM 2568 C C . MET B 1 105 ? 9.406 -19.5 -6.074 1 96.94 105 MET B C 1
ATOM 2570 O O . MET B 1 105 ? 10.211 -20.422 -6.027 1 96.94 105 MET B O 1
ATOM 2574 N N . ILE B 1 106 ? 9.172 -18.641 -5.125 1 97.12 106 ILE B N 1
ATOM 2575 C CA . ILE B 1 106 ? 9.938 -18.688 -3.889 1 97.12 106 ILE B CA 1
ATOM 2576 C C . ILE B 1 106 ? 9.195 -19.531 -2.854 1 97.12 106 ILE B C 1
ATOM 2578 O O . ILE B 1 106 ? 8 -19.312 -2.611 1 97.12 106 ILE B O 1
ATOM 2582 N N . ARG B 1 107 ? 9.852 -20.438 -2.289 1 97.12 107 ARG B N 1
ATOM 2583 C CA . ARG B 1 107 ? 9.336 -21.188 -1.155 1 97.12 107 ARG B CA 1
ATOM 2584 C C . ARG B 1 107 ? 10.156 -20.922 0.104 1 97.12 107 ARG B C 1
ATOM 2586 O O . ARG B 1 107 ? 11.352 -21.203 0.148 1 97.12 107 ARG B O 1
ATOM 2593 N N . LEU B 1 108 ? 9.508 -20.391 1.111 1 97.81 108 LEU B N 1
ATOM 2594 C CA . LEU B 1 108 ? 10.195 -20.141 2.371 1 97.81 108 LEU B CA 1
ATOM 2595 C C . LEU B 1 108 ? 10.461 -21.438 3.123 1 97.81 108 LEU B C 1
ATOM 2597 O O . LEU B 1 108 ? 9.609 -22.328 3.137 1 97.81 108 LEU B O 1
ATOM 2601 N N . THR B 1 109 ? 11.625 -21.562 3.662 1 97.06 109 THR B N 1
ATOM 2602 C CA . THR B 1 109 ? 12.047 -22.719 4.43 1 97.06 109 THR B CA 1
ATOM 2603 C C . THR B 1 109 ? 12.516 -22.312 5.824 1 97.06 109 THR B C 1
ATOM 2605 O O . THR B 1 109 ? 12.539 -21.125 6.152 1 97.06 109 THR B O 1
ATOM 2608 N N . GLU B 1 110 ? 12.867 -23.297 6.625 1 96.94 110 GLU B N 1
ATOM 2609 C CA . GLU B 1 110 ? 13.375 -23.031 7.969 1 96.94 110 GLU B CA 1
ATOM 2610 C C . GLU B 1 110 ? 14.641 -22.188 7.918 1 96.94 110 GLU B C 1
ATOM 2612 O O . GLU B 1 110 ? 14.922 -21.422 8.844 1 96.94 110 GLU B O 1
ATOM 2617 N N . ARG B 1 111 ? 15.328 -22.234 6.855 1 95.69 111 ARG B N 1
ATOM 2618 C CA . ARG B 1 111 ? 16.609 -21.547 6.727 1 95.69 111 ARG B CA 1
ATOM 2619 C C . ARG B 1 111 ? 16.422 -20.109 6.238 1 95.69 111 ARG B C 1
ATOM 2621 O O . ARG B 1 111 ? 17.328 -19.297 6.332 1 95.69 111 ARG B O 1
ATOM 2628 N N . THR B 1 112 ? 15.266 -19.797 5.684 1 97.19 112 THR B N 1
ATOM 2629 C CA . THR B 1 112 ? 14.992 -18.484 5.121 1 97.19 112 THR B CA 1
ATOM 2630 C C . THR B 1 112 ? 15.086 -17.406 6.199 1 97.19 112 THR B C 1
ATOM 2632 O O . THR B 1 112 ? 14.625 -17.609 7.328 1 97.19 112 THR B O 1
ATOM 2635 N N . LYS B 1 113 ? 15.734 -16.312 5.844 1 95.94 113 LYS B N 1
ATOM 2636 C CA . LYS B 1 113 ? 15.812 -15.133 6.703 1 95.94 113 LYS B CA 1
ATOM 2637 C C . LYS B 1 113 ? 15.117 -13.938 6.055 1 95.94 113 LYS B C 1
ATOM 2639 O O . LYS B 1 113 ? 15.281 -13.688 4.859 1 95.94 113 LYS B O 1
ATOM 2644 N N . ILE B 1 114 ? 14.32 -13.266 6.832 1 94.88 114 ILE B N 1
ATOM 2645 C CA . ILE B 1 114 ? 13.633 -12.062 6.391 1 94.88 114 ILE B CA 1
ATOM 2646 C C . ILE B 1 114 ? 13.953 -10.906 7.336 1 94.88 114 ILE B C 1
ATOM 2648 O O . ILE B 1 114 ? 13.953 -11.078 8.562 1 94.88 114 ILE B O 1
ATOM 2652 N N . ALA B 1 115 ? 14.312 -9.758 6.762 1 90.19 115 ALA B N 1
ATOM 2653 C CA . ALA B 1 115 ? 14.617 -8.578 7.566 1 90.19 115 ALA B CA 1
ATOM 2654 C C . ALA B 1 115 ? 14.023 -7.32 6.941 1 90.19 115 ALA B C 1
ATOM 2656 O O . ALA B 1 115 ? 13.773 -7.281 5.734 1 90.19 115 ALA B O 1
ATOM 2657 N N . SER B 1 116 ? 13.797 -6.371 7.754 1 85.44 116 SER B N 1
ATOM 2658 C CA . SER B 1 116 ? 13.398 -5.059 7.254 1 85.44 116 SER B CA 1
ATOM 2659 C C . SER B 1 116 ? 14.555 -4.371 6.527 1 85.44 116 SER B C 1
ATOM 2661 O O . SER B 1 116 ? 15.719 -4.641 6.812 1 85.44 116 SER B O 1
ATOM 2663 N N . VAL B 1 117 ? 14.148 -3.539 5.605 1 86.56 117 VAL B N 1
ATOM 2664 C CA . VAL B 1 117 ? 15.188 -2.881 4.824 1 86.56 117 VAL B CA 1
ATOM 2665 C C . VAL B 1 117 ? 15.078 -1.365 4.984 1 86.56 117 VAL B C 1
ATOM 2667 O O . VAL B 1 117 ? 14.078 -0.863 5.5 1 86.56 117 VAL B O 1
ATOM 2670 N N . GLY B 1 118 ? 16.078 -0.71 4.438 1 76.88 118 GLY B N 1
ATOM 2671 C CA . GLY B 1 118 ? 16.203 0.727 4.613 1 76.88 118 GLY B CA 1
ATOM 2672 C C . GLY B 1 118 ? 15.367 1.524 3.631 1 76.88 118 GLY B C 1
ATOM 2673 O O . GLY B 1 118 ? 14.766 0.957 2.719 1 76.88 118 GLY B O 1
ATOM 2674 N N . GLN B 1 119 ? 15.516 2.795 3.75 1 83 119 GLN B N 1
ATOM 2675 C CA . GLN B 1 119 ? 14.711 3.773 3.027 1 83 119 GLN B CA 1
ATOM 2676 C C . GLN B 1 119 ? 15.078 3.805 1.548 1 83 119 GLN B C 1
ATOM 2678 O O . GLN B 1 119 ? 14.273 4.215 0.709 1 83 119 GLN B O 1
ATOM 2683 N N . GLN B 1 120 ? 16.266 3.301 1.281 1 86.56 120 GLN B N 1
ATOM 2684 C CA . GLN B 1 120 ? 16.734 3.42 -0.094 1 86.56 120 GLN B CA 1
ATOM 2685 C C . GLN B 1 120 ? 15.844 2.635 -1.053 1 86.56 120 GLN B C 1
ATOM 2687 O O . GLN B 1 120 ? 15.883 2.855 -2.266 1 86.56 120 GLN B O 1
ATOM 2692 N N . PHE B 1 121 ? 14.992 1.764 -0.569 1 91.62 121 PHE B N 1
ATOM 2693 C CA . PHE B 1 121 ? 14.172 0.924 -1.43 1 91.62 121 PHE B CA 1
ATOM 2694 C C . PHE B 1 121 ? 12.711 1.372 -1.389 1 91.62 121 PHE B C 1
ATOM 2696 O O . PHE B 1 121 ? 11.836 0.694 -1.925 1 91.62 121 PHE B O 1
ATOM 2703 N N . CYS B 1 122 ? 12.469 2.5 -0.829 1 92.69 122 CYS B N 1
ATOM 2704 C CA . CYS B 1 122 ? 11.109 2.986 -0.619 1 92.69 122 CYS B CA 1
ATOM 2705 C C . CYS B 1 122 ? 10.422 3.266 -1.948 1 92.69 122 CYS B C 1
ATOM 2707 O O . CYS B 1 122 ? 9.195 3.363 -2.008 1 92.69 122 CYS B O 1
ATOM 2709 N N . GLN B 1 123 ? 11.203 3.326 -2.996 1 91.94 123 GLN B N 1
ATOM 2710 C CA . GLN B 1 123 ? 10.656 3.676 -4.305 1 91.94 123 GLN B CA 1
ATOM 2711 C C . GLN B 1 123 ? 9.992 2.471 -4.961 1 91.94 123 GLN B C 1
ATOM 2713 O O . GLN B 1 123 ? 9.297 2.611 -5.973 1 91.94 123 GLN B O 1
ATOM 2718 N N . ILE B 1 124 ? 10.188 1.267 -4.406 1 95.69 124 ILE B N 1
ATOM 2719 C CA . ILE B 1 124 ? 9.516 0.087 -4.945 1 95.69 124 ILE B CA 1
ATOM 2720 C C . ILE B 1 124 ? 8.008 0.273 -4.875 1 95.69 124 ILE B C 1
ATOM 2722 O O . ILE B 1 124 ? 7.469 0.657 -3.832 1 95.69 124 ILE B O 1
ATOM 2726 N N . ALA B 1 125 ? 7.363 -0.034 -5.965 1 94.44 125 ALA B N 1
ATOM 2727 C CA . ALA B 1 125 ? 5.93 0.215 -6.09 1 94.44 125 ALA B CA 1
ATOM 2728 C C . ALA B 1 125 ? 5.141 -0.602 -5.066 1 94.44 125 ALA B C 1
ATOM 2730 O O . ALA B 1 125 ? 5.617 -1.633 -4.586 1 94.44 125 ALA B O 1
ATOM 2731 N N . HIS B 1 126 ? 3.953 -0.061 -4.785 1 93.94 126 HIS B N 1
ATOM 2732 C CA . HIS B 1 126 ? 3.129 -0.681 -3.754 1 93.94 126 HIS B CA 1
ATOM 2733 C C . HIS B 1 126 ? 2.158 -1.689 -4.355 1 93.94 126 HIS B C 1
ATOM 2735 O O . HIS B 1 126 ? 1.523 -2.459 -3.631 1 93.94 126 HIS B O 1
ATOM 2741 N N . GLU B 1 127 ? 1.996 -1.6 -5.641 1 93.69 127 GLU B N 1
ATOM 2742 C CA . GLU B 1 127 ? 1.073 -2.482 -6.348 1 93.69 127 GLU B CA 1
ATOM 2743 C C . GLU B 1 127 ? 1.544 -2.74 -7.777 1 93.69 127 GLU B C 1
ATOM 2745 O O . GLU B 1 127 ? 2.305 -1.948 -8.336 1 93.69 127 GLU B O 1
ATOM 2750 N N . LYS B 1 128 ? 1.131 -3.805 -8.266 1 95.69 128 LYS B N 1
ATOM 2751 C CA . LYS B 1 128 ? 1.284 -4.129 -9.688 1 95.69 128 LYS B CA 1
ATOM 2752 C C . LYS B 1 128 ? 0.109 -4.965 -10.188 1 95.69 128 LYS B C 1
ATOM 2754 O O . LYS B 1 128 ? -0.313 -5.914 -9.523 1 95.69 128 LYS B O 1
ATOM 2759 N N . PHE B 1 129 ? -0.432 -4.523 -11.359 1 94.06 129 PHE B N 1
ATOM 2760 C CA . PHE B 1 129 ? -1.59 -5.207 -11.922 1 94.06 129 PHE B CA 1
ATOM 2761 C C . PHE B 1 129 ? -1.245 -5.84 -13.266 1 94.06 129 PHE B C 1
ATOM 2763 O O . PHE B 1 129 ? -0.446 -5.293 -14.031 1 94.06 129 PHE B O 1
ATOM 2770 N N . ARG B 1 130 ? -1.848 -6.98 -13.406 1 92.69 130 ARG B N 1
ATOM 2771 C CA . ARG B 1 130 ? -1.806 -7.648 -14.703 1 92.69 130 ARG B CA 1
ATOM 2772 C C . ARG B 1 130 ? -3.117 -7.461 -15.453 1 92.69 130 ARG B C 1
ATOM 2774 O O . ARG B 1 130 ? -4.066 -8.227 -15.258 1 92.69 130 ARG B O 1
ATOM 2781 N N . LEU B 1 131 ? -3.125 -6.496 -16.297 1 90.75 131 LEU B N 1
ATOM 2782 C CA . LEU B 1 131 ? -4.352 -6.16 -17.016 1 90.75 131 LEU B CA 1
ATOM 2783 C C . LEU B 1 131 ? -4.246 -6.535 -18.484 1 90.75 131 LEU B C 1
ATOM 2785 O O . LEU B 1 131 ? -3.156 -6.488 -19.062 1 90.75 131 LEU B O 1
ATOM 2789 N N . LYS B 1 132 ? -5.328 -7 -19.016 1 85.88 132 LYS B N 1
ATOM 2790 C CA . LYS B 1 132 ? -5.496 -7.266 -20.438 1 85.88 132 LYS B CA 1
ATOM 2791 C C . LYS B 1 132 ? -6.816 -6.699 -20.953 1 85.88 132 LYS B C 1
ATOM 2793 O O . LYS B 1 132 ? -7.777 -6.566 -20.188 1 85.88 132 LYS B O 1
ATOM 2798 N N . ASN B 1 133 ? -6.777 -6.273 -22.188 1 85.38 133 ASN B N 1
ATOM 2799 C CA . ASN B 1 133 ? -8.055 -5.898 -22.781 1 85.38 133 ASN B CA 1
ATOM 2800 C C . ASN B 1 133 ? -8.969 -7.109 -22.969 1 85.38 133 ASN B C 1
ATOM 2802 O O . ASN B 1 133 ? -8.523 -8.25 -22.828 1 85.38 133 ASN B O 1
ATOM 2806 N N . TYR B 1 134 ? -10.188 -6.805 -23.219 1 86.06 134 TYR B N 1
ATOM 2807 C CA . TYR B 1 134 ? -11.172 -7.879 -23.297 1 86.06 134 TYR B CA 1
ATOM 2808 C C . TYR B 1 134 ? -10.812 -8.867 -24.406 1 86.06 134 TYR B C 1
ATOM 2810 O O . TYR B 1 134 ? -10.977 -10.078 -24.234 1 86.06 134 TYR B O 1
ATOM 2818 N N . GLU B 1 135 ? -10.477 -8.312 -25.531 1 86.69 135 GLU B N 1
ATOM 2819 C CA . GLU B 1 135 ? -10.156 -9.18 -26.672 1 86.69 135 GLU B CA 1
ATOM 2820 C C . GLU B 1 135 ? -9.094 -10.211 -26.281 1 86.69 135 GLU B C 1
ATOM 2822 O O . GLU B 1 135 ? -9.203 -11.383 -26.656 1 86.69 135 GLU B O 1
ATOM 2827 N N . ASP B 1 136 ? -8.133 -9.805 -25.625 1 87.5 136 ASP B N 1
ATOM 2828 C CA . ASP B 1 136 ? -7.055 -10.688 -25.203 1 87.5 136 ASP B CA 1
ATOM 2829 C C . ASP B 1 136 ? -7.52 -11.641 -24.094 1 87.5 136 ASP B C 1
ATOM 2831 O O . ASP B 1 136 ? -7.102 -12.797 -24.047 1 87.5 136 ASP B O 1
ATOM 2835 N N . LEU B 1 137 ? -8.352 -11.156 -23.219 1 86.19 137 LEU B N 1
ATOM 2836 C CA . LEU B 1 137 ? -8.891 -12 -22.156 1 86.19 137 LEU B CA 1
ATOM 2837 C C . LEU B 1 137 ? -9.742 -13.125 -22.734 1 86.19 137 LEU B C 1
ATOM 2839 O O . LEU B 1 137 ? -9.703 -14.258 -22.25 1 86.19 137 LEU B O 1
ATOM 2843 N N . ALA B 1 138 ? -10.453 -12.766 -23.703 1 84.81 138 ALA B N 1
ATOM 2844 C CA . ALA B 1 138 ? -11.359 -13.727 -24.328 1 84.81 138 ALA B CA 1
ATOM 2845 C C . ALA B 1 138 ? -10.586 -14.891 -24.938 1 84.81 138 ALA B C 1
ATOM 2847 O O . ALA B 1 138 ? -11.078 -16.016 -24.984 1 84.81 138 ALA B O 1
ATOM 2848 N N . LYS B 1 139 ? -9.391 -14.602 -25.375 1 85.62 139 LYS B N 1
ATOM 2849 C CA . LYS B 1 139 ? -8.555 -15.633 -25.984 1 85.62 139 LYS B CA 1
ATOM 2850 C C . LYS B 1 139 ? -8.07 -16.625 -24.938 1 85.62 139 LYS B C 1
ATOM 2852 O O . LYS B 1 139 ? -7.641 -17.734 -25.266 1 85.62 139 LYS B O 1
ATOM 2857 N N . LEU B 1 140 ? -8.102 -16.172 -23.781 1 83.25 140 LEU B N 1
ATOM 2858 C CA . LEU B 1 140 ? -7.598 -17.016 -22.688 1 83.25 140 LEU B CA 1
ATOM 2859 C C . LEU B 1 140 ? -8.734 -17.797 -22.031 1 83.25 140 LEU B C 1
ATOM 2861 O O . LEU B 1 140 ? -8.539 -18.406 -20.984 1 83.25 140 LEU B O 1
ATOM 2865 N N . LYS B 1 141 ? -9.727 -17.797 -22.844 1 75.31 141 LYS B N 1
ATOM 2866 C CA . LYS B 1 141 ? -10.898 -18.5 -22.312 1 75.31 141 LYS B CA 1
ATOM 2867 C C . LYS B 1 141 ? -10.609 -19.984 -22.125 1 75.31 141 LYS B C 1
ATOM 2869 O O . LYS B 1 141 ? -9.93 -20.609 -22.953 1 75.31 141 LYS B O 1
ATOM 2874 N N . ASP B 1 142 ? -10.734 -20.578 -20.953 1 75.94 142 ASP B N 1
ATOM 2875 C CA . ASP B 1 142 ? -10.664 -22.016 -20.656 1 75.94 142 ASP B CA 1
ATOM 2876 C C . ASP B 1 142 ? -9.242 -22.438 -20.312 1 75.94 142 ASP B C 1
ATOM 2878 O O . ASP B 1 142 ? -8.875 -23.594 -20.484 1 75.94 142 ASP B O 1
ATOM 2882 N N . THR B 1 143 ? -8.406 -21.406 -20.312 1 76.25 143 THR B N 1
ATOM 2883 C CA . THR B 1 143 ? -7.078 -21.734 -19.812 1 76.25 143 THR B CA 1
ATOM 2884 C C . THR B 1 143 ? -6.957 -21.375 -18.328 1 76.25 143 THR B C 1
ATOM 2886 O O . THR B 1 143 ? -7.586 -20.422 -17.875 1 76.25 143 THR B O 1
ATOM 2889 N N . SER B 1 144 ? -6.422 -22.219 -17.562 1 78 144 SER B N 1
ATOM 2890 C CA . SER B 1 144 ? -6.219 -21.984 -16.125 1 78 144 SER B CA 1
ATOM 2891 C C . SER B 1 144 ? -4.781 -21.562 -15.844 1 78 144 SER B C 1
ATOM 2893 O O . SER B 1 144 ? -4.344 -21.578 -14.688 1 78 144 SER B O 1
ATOM 2895 N N . GLU B 1 145 ? -4.145 -21.141 -16.844 1 80.81 145 GLU B N 1
ATOM 2896 C CA . GLU B 1 145 ? -2.707 -20.938 -16.703 1 80.81 145 GLU B CA 1
ATOM 2897 C C . GLU B 1 145 ? -2.412 -19.609 -16.016 1 80.81 145 GLU B C 1
ATOM 2899 O O . GLU B 1 145 ? -1.688 -19.562 -15.023 1 80.81 145 GLU B O 1
ATOM 2904 N N . ASP B 1 146 ? -3.053 -18.562 -16.516 1 87 146 ASP B N 1
ATOM 2905 C CA . ASP B 1 146 ? -2.717 -17.219 -16.031 1 87 146 ASP B CA 1
ATOM 2906 C C . ASP B 1 146 ? -3.934 -16.547 -15.406 1 87 146 ASP B C 1
ATOM 2908 O O . ASP B 1 146 ? -5.062 -16.75 -15.859 1 87 146 ASP B O 1
ATOM 2912 N N . LEU B 1 147 ? -3.592 -15.883 -14.391 1 89.12 147 LEU B N 1
ATOM 2913 C CA . LEU B 1 147 ? -4.602 -15.023 -13.781 1 89.12 147 LEU B CA 1
ATOM 2914 C C . LEU B 1 147 ? -4.355 -13.562 -14.133 1 89.12 147 LEU B C 1
ATOM 2916 O O . LEU B 1 147 ? -3.211 -13.109 -14.164 1 89.12 147 LEU B O 1
ATOM 2920 N N . TYR B 1 148 ? -5.449 -12.844 -14.414 1 90.88 148 TYR B N 1
ATOM 2921 C CA . TYR B 1 148 ? -5.355 -11.438 -14.797 1 90.88 148 TYR B CA 1
ATOM 2922 C C . TYR B 1 148 ? -6.281 -10.578 -13.938 1 90.88 148 TYR B C 1
ATOM 2924 O O . TYR B 1 148 ? -7.297 -11.062 -13.43 1 90.88 148 TYR B O 1
ATOM 2932 N N . ASP B 1 149 ? -5.887 -9.352 -13.82 1 91.38 149 ASP B N 1
ATOM 2933 C CA . ASP B 1 149 ? -6.719 -8.359 -13.148 1 91.38 149 ASP B CA 1
ATOM 2934 C C . ASP B 1 149 ? -7.703 -7.715 -14.125 1 91.38 149 ASP B C 1
ATOM 2936 O O . ASP B 1 149 ? -7.422 -7.617 -15.32 1 91.38 149 ASP B O 1
ATOM 2940 N N . VAL B 1 150 ? -8.805 -7.402 -13.57 1 88.69 150 VAL B N 1
ATOM 2941 C CA . VAL B 1 150 ? -9.812 -6.715 -14.375 1 88.69 150 VAL B CA 1
ATOM 2942 C C . VAL B 1 150 ? -10.297 -5.465 -13.641 1 88.69 150 VAL B C 1
ATOM 2944 O O . VAL B 1 150 ? -10.477 -5.484 -12.422 1 88.69 150 VAL B O 1
ATOM 2947 N N . ILE B 1 151 ? -10.422 -4.387 -14.398 1 87.31 151 ILE B N 1
ATOM 2948 C CA . ILE B 1 151 ? -11 -3.156 -13.875 1 87.31 151 ILE B CA 1
ATOM 2949 C C . ILE B 1 151 ? -12.289 -2.83 -14.633 1 87.31 151 ILE B C 1
ATOM 2951 O O . ILE B 1 151 ? -12.32 -2.893 -15.867 1 87.31 151 ILE B O 1
ATOM 2955 N N . GLY B 1 152 ? -13.289 -2.602 -13.906 1 86.12 152 GLY B N 1
ATOM 2956 C CA . GLY B 1 152 ? -14.57 -2.254 -14.508 1 86.12 152 GLY B CA 1
ATOM 2957 C C . GLY B 1 152 ? -15.609 -1.832 -13.484 1 86.12 152 GLY B C 1
ATOM 2958 O O . GLY B 1 152 ? -15.289 -1.631 -12.312 1 86.12 152 GLY B O 1
ATOM 2959 N N . TYR B 1 153 ? -16.812 -1.476 -14 1 85.19 153 TYR B N 1
ATOM 2960 C CA . TYR B 1 153 ? -17.953 -1.108 -13.156 1 85.19 153 TYR B CA 1
ATOM 2961 C C . TYR B 1 153 ? -18.844 -2.312 -12.891 1 85.19 153 TYR B C 1
ATOM 2963 O O . TYR B 1 153 ? -19.109 -3.105 -13.797 1 85.19 153 TYR B O 1
ATOM 2971 N N . ILE B 1 154 ? -19.188 -2.451 -11.594 1 87.69 154 ILE B N 1
ATOM 2972 C CA . ILE B 1 154 ? -20.188 -3.473 -11.312 1 87.69 154 ILE B CA 1
ATOM 2973 C C . ILE B 1 154 ? -21.547 -2.998 -11.789 1 87.69 154 ILE B C 1
ATOM 2975 O O . ILE B 1 154 ? -22.109 -2.049 -11.234 1 87.69 154 ILE B O 1
ATOM 2979 N N . LYS B 1 155 ? -22.031 -3.566 -12.789 1 87.94 155 LYS B N 1
ATOM 2980 C CA . LYS B 1 155 ? -23.328 -3.211 -13.359 1 87.94 155 LYS B CA 1
ATOM 2981 C C . LYS B 1 155 ? -24.469 -3.887 -12.609 1 87.94 155 LYS B C 1
ATOM 2983 O O . LYS B 1 155 ? -25.516 -3.285 -12.398 1 87.94 155 LYS B O 1
ATOM 2988 N N . ASN B 1 156 ? -24.312 -5.148 -12.336 1 86.12 156 ASN B N 1
ATOM 2989 C CA . ASN B 1 156 ? -25.312 -5.945 -11.641 1 86.12 156 ASN B CA 1
ATOM 2990 C C . ASN B 1 156 ? -24.672 -6.93 -10.672 1 86.12 156 ASN B C 1
ATOM 2992 O O . ASN B 1 156 ? -23.547 -7.383 -10.898 1 86.12 156 ASN B O 1
ATOM 2996 N N . MET B 1 157 ? -25.391 -7.094 -9.578 1 86.81 157 MET B N 1
ATOM 2997 C CA . MET B 1 157 ? -24.938 -8.086 -8.609 1 86.81 157 MET B CA 1
ATOM 2998 C C . MET B 1 157 ? -26.109 -8.938 -8.125 1 86.81 157 MET B C 1
ATOM 3000 O O . MET B 1 157 ? -27.125 -8.406 -7.668 1 86.81 157 MET B O 1
ATOM 3004 N N . ASP B 1 158 ? -25.875 -10.227 -8.305 1 81.44 158 ASP B N 1
ATOM 3005 C CA . ASP B 1 158 ? -26.891 -11.141 -7.805 1 81.44 158 ASP B CA 1
ATOM 3006 C C . ASP B 1 158 ? -26.812 -11.289 -6.289 1 81.44 158 ASP B C 1
ATOM 3008 O O . ASP B 1 158 ? -25.766 -11.039 -5.695 1 81.44 158 ASP B O 1
ATOM 3012 N N . LYS B 1 159 ? -27.984 -11.688 -5.738 1 76.19 159 LYS B N 1
ATOM 3013 C CA . LYS B 1 159 ? -27.938 -12.055 -4.324 1 76.19 159 LYS B CA 1
ATOM 3014 C C . LYS B 1 159 ? -27.031 -13.258 -4.09 1 76.19 159 LYS B C 1
ATOM 3016 O O . LYS B 1 159 ? -27.016 -14.195 -4.895 1 76.19 159 LYS B O 1
ATOM 3021 N N . ALA B 1 160 ? -26.328 -13.141 -3.041 1 73.56 160 ALA B N 1
ATOM 3022 C CA . ALA B 1 160 ? -25.438 -14.258 -2.715 1 73.56 160 ALA B CA 1
ATOM 3023 C C . ALA B 1 160 ? -26.234 -15.547 -2.52 1 73.56 160 ALA B C 1
ATOM 3025 O O . ALA B 1 160 ? -27.328 -15.531 -1.941 1 73.56 160 ALA B O 1
ATOM 3026 N N . ASP B 1 161 ? -25.781 -16.656 -3.184 1 75.25 161 ASP B N 1
ATOM 3027 C CA . ASP B 1 161 ? -26.406 -17.953 -3.016 1 75.25 161 ASP B CA 1
ATOM 3028 C C . ASP B 1 161 ? -25.406 -18.969 -2.467 1 75.25 161 ASP B C 1
ATOM 3030 O O . ASP B 1 161 ? -24.188 -18.828 -2.646 1 75.25 161 ASP B O 1
ATOM 3034 N N . VAL B 1 162 ? -25.938 -19.703 -1.462 1 65.56 162 VAL B N 1
ATOM 3035 C CA . VAL B 1 162 ? -25.141 -20.766 -0.874 1 65.56 162 VAL B CA 1
ATOM 3036 C C . VAL B 1 162 ? -25.109 -21.969 -1.815 1 65.56 162 VAL B C 1
ATOM 3038 O O . VAL B 1 162 ? -26.141 -22.406 -2.305 1 65.56 162 VAL B O 1
ATOM 3041 N N . ARG B 1 163 ? -23.859 -22.25 -2.541 1 60.97 163 ARG B N 1
ATOM 3042 C CA . ARG B 1 163 ? -23.812 -23.453 -3.357 1 60.97 163 ARG B CA 1
ATOM 3043 C C . ARG B 1 163 ? -23.578 -24.688 -2.494 1 60.97 163 ARG B C 1
ATOM 3045 O O . ARG B 1 163 ? -22.688 -24.688 -1.642 1 60.97 163 ARG B O 1
ATOM 3052 N N . SER B 1 164 ? -24.656 -25.359 -2.227 1 50.56 164 SER B N 1
ATOM 3053 C CA . SER B 1 164 ? -24.594 -26.641 -1.534 1 50.56 164 SER B CA 1
ATOM 3054 C C . SER B 1 164 ? -23.781 -27.656 -2.322 1 50.56 164 SER B C 1
ATOM 3056 O O . SER B 1 164 ? -23.672 -28.828 -1.927 1 50.56 164 SER B O 1
ATOM 3058 N N . GLN B 1 165 ? -23.422 -27.641 -3.541 1 49.91 165 GLN B N 1
ATOM 3059 C CA . GLN B 1 165 ? -23.266 -29.031 -3.928 1 49.91 165 GLN B CA 1
ATOM 3060 C C . GLN B 1 165 ? -22.266 -29.75 -3.018 1 49.91 165 GLN B C 1
ATOM 3062 O O . GLN B 1 165 ? -22.344 -30.969 -2.83 1 49.91 165 GLN B O 1
ATOM 3067 N N . THR B 1 166 ? -21 -29.203 -2.939 1 49.81 166 THR B N 1
ATOM 3068 C CA . THR B 1 166 ? -20.094 -29.938 -2.064 1 49.81 166 THR B CA 1
ATOM 3069 C C . THR B 1 166 ? -20.297 -29.547 -0.606 1 49.81 166 THR B C 1
ATOM 3071 O O . THR B 1 166 ? -20.969 -28.547 -0.323 1 49.81 166 THR B O 1
ATOM 3074 N N . THR B 1 167 ? -20.031 -30.531 0.296 1 52.81 167 THR B N 1
ATOM 3075 C CA . THR B 1 167 ? -20 -30.469 1.754 1 52.81 167 THR B CA 1
ATOM 3076 C C . THR B 1 167 ? -19.594 -29.078 2.236 1 52.81 167 THR B C 1
ATOM 3078 O O . THR B 1 167 ? -19.766 -28.75 3.406 1 52.81 167 THR B O 1
ATOM 3081 N N . VAL B 1 168 ? -19.062 -28.266 1.263 1 56.69 168 VAL B N 1
ATOM 3082 C CA . VAL B 1 168 ? -18.5 -27.031 1.794 1 56.69 168 VAL B CA 1
ATOM 3083 C C . VAL B 1 168 ? -19.438 -25.859 1.491 1 56.69 168 VAL B C 1
ATOM 3085 O O . VAL B 1 168 ? -19.812 -25.641 0.336 1 56.69 168 VAL B O 1
ATOM 3088 N N . ASN B 1 169 ? -20.344 -25.5 2.271 1 61.91 169 ASN B N 1
ATOM 3089 C CA . ASN B 1 169 ? -21.234 -24.359 2.256 1 61.91 169 ASN B CA 1
ATOM 3090 C C . ASN B 1 169 ? -20.484 -23.062 1.937 1 61.91 169 ASN B C 1
ATOM 3092 O O . ASN B 1 169 ? -20.031 -22.359 2.844 1 61.91 169 ASN B O 1
ATOM 3096 N N . LEU B 1 170 ? -20.062 -22.969 0.591 1 73.5 170 LEU B N 1
ATOM 3097 C CA . LEU B 1 170 ? -19.375 -21.719 0.266 1 73.5 170 LEU B CA 1
ATOM 3098 C C . LEU B 1 170 ? -20.344 -20.703 -0.318 1 73.5 170 LEU B C 1
ATOM 3100 O O . LEU B 1 170 ? -21.203 -21.062 -1.133 1 73.5 170 LEU B O 1
ATOM 3104 N N . ARG B 1 171 ? -20.359 -19.562 0.236 1 79.62 171 ARG B N 1
ATOM 3105 C CA . ARG B 1 171 ? -21.156 -18.469 -0.29 1 79.62 171 ARG B CA 1
ATOM 3106 C C . ARG B 1 171 ? -20.562 -17.953 -1.604 1 79.62 171 ARG B C 1
ATOM 3108 O O . ARG B 1 171 ? -19.344 -17.875 -1.761 1 79.62 171 ARG B O 1
ATOM 3115 N N . ARG B 1 172 ? -21.578 -17.75 -2.582 1 86.81 172 ARG B N 1
ATOM 3116 C CA . ARG B 1 172 ? -21.156 -17.281 -3.898 1 86.81 172 ARG B CA 1
ATOM 3117 C C . ARG B 1 172 ? -22 -16.094 -4.352 1 86.81 172 ARG B C 1
ATOM 3119 O O . ARG B 1 172 ? -23.203 -16.062 -4.129 1 86.81 172 ARG B O 1
ATOM 3126 N N . VAL B 1 173 ? -21.312 -15.031 -4.922 1 87.69 173 VAL B N 1
ATOM 3127 C CA . VAL B 1 173 ? -21.984 -13.891 -5.539 1 87.69 173 VAL B CA 1
ATOM 3128 C C . VAL B 1 173 ? -21.547 -13.758 -6.996 1 87.69 173 VAL B C 1
ATOM 3130 O O . VAL B 1 173 ? -20.344 -13.836 -7.301 1 87.69 173 VAL B O 1
ATOM 3133 N N . THR B 1 174 ? -22.531 -13.703 -7.855 1 88.69 174 THR B N 1
ATOM 3134 C CA . THR B 1 174 ? -22.234 -13.477 -9.266 1 88.69 174 THR B CA 1
ATOM 3135 C C . THR B 1 174 ? -22.453 -12.016 -9.641 1 88.69 174 THR B C 1
ATOM 3137 O O . THR B 1 174 ? -23.453 -11.414 -9.25 1 88.69 174 THR B O 1
ATOM 3140 N N . LEU B 1 175 ? -21.469 -11.469 -10.344 1 90.75 175 LEU B N 1
ATOM 3141 C CA . LEU B 1 175 ? -21.5 -10.07 -10.766 1 90.75 175 LEU B CA 1
ATOM 3142 C C . LEU B 1 175 ? -21.328 -9.953 -12.273 1 90.75 175 LEU B C 1
ATOM 3144 O O . LEU B 1 175 ? -20.766 -10.852 -12.914 1 90.75 175 LEU B O 1
ATOM 3148 N N . THR B 1 176 ? -21.969 -8.922 -12.781 1 92.31 176 THR B N 1
ATOM 3149 C CA . THR B 1 176 ? -21.641 -8.484 -14.133 1 92.31 176 THR B CA 1
ATOM 3150 C C . THR B 1 176 ? -20.766 -7.23 -14.102 1 92.31 176 THR B C 1
ATOM 3152 O O . THR B 1 176 ? -21.156 -6.207 -13.547 1 92.31 176 THR B O 1
ATOM 3155 N N . ILE B 1 177 ? -19.594 -7.332 -14.703 1 91.5 177 ILE B N 1
ATOM 3156 C CA . ILE B 1 177 ? -18.656 -6.215 -14.727 1 91.5 177 ILE B CA 1
ATOM 3157 C C . ILE B 1 177 ? -18.688 -5.547 -16.109 1 91.5 177 ILE B C 1
ATOM 3159 O O . ILE B 1 177 ? -18.562 -6.223 -17.125 1 91.5 177 ILE B O 1
ATOM 3163 N N . LEU B 1 178 ? -18.922 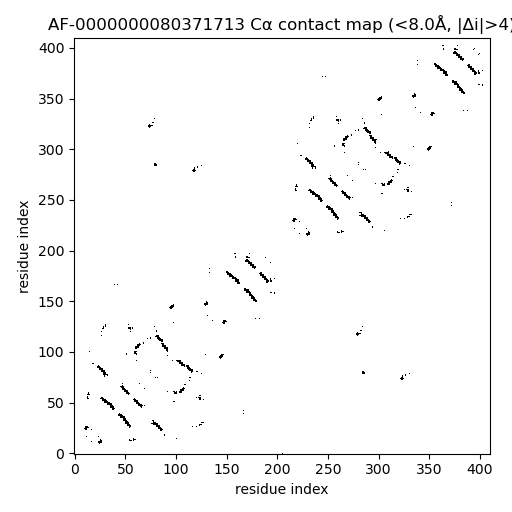-4.281 -16.109 1 92.94 178 LEU B N 1
ATOM 3164 C CA . LEU B 1 178 ? -18.828 -3.473 -17.328 1 92.94 178 LEU B CA 1
ATOM 3165 C C . LEU B 1 178 ? -17.406 -2.955 -17.531 1 92.94 178 LEU B C 1
ATOM 3167 O O . LEU B 1 178 ? -16.906 -2.18 -16.719 1 92.94 178 LEU B O 1
ATOM 3171 N N . LEU B 1 179 ? -16.828 -3.455 -18.562 1 89.06 179 LEU B N 1
ATOM 3172 C CA . LEU B 1 179 ? -15.461 -3.039 -18.875 1 89.06 179 LEU B CA 1
ATOM 3173 C C . LEU B 1 179 ? -15.461 -1.734 -19.656 1 89.06 179 LEU B C 1
ATOM 3175 O O . LEU B 1 179 ? -16.516 -1.272 -20.109 1 89.06 179 LEU B O 1
ATOM 3179 N N . GLU B 1 180 ? -14.164 -1.216 -19.688 1 78.69 180 GLU B N 1
ATOM 3180 C CA . GLU B 1 180 ? -14.008 -0.041 -20.531 1 78.69 180 GLU B CA 1
ATOM 3181 C C . GLU B 1 180 ? -14.367 -0.36 -21.984 1 78.69 180 GLU B C 1
ATOM 3183 O O . GLU B 1 180 ? -13.961 -1.4 -22.516 1 78.69 180 GLU B O 1
ATOM 3188 N N . GLY B 1 181 ? -15.125 0.441 -22.656 1 79.75 181 GLY B N 1
ATOM 3189 C CA . GLY B 1 181 ? -15.523 0.207 -24.047 1 79.75 181 GLY B CA 1
ATOM 3190 C C . GLY B 1 181 ? -16.922 -0.361 -24.172 1 79.75 181 GLY B C 1
ATOM 3191 O O . GLY B 1 181 ? -17.438 -0.51 -25.281 1 79.75 181 GLY B O 1
ATOM 3192 N N . GLY B 1 182 ? -17.391 -0.833 -23 1 86.25 182 GLY B N 1
ATOM 3193 C CA . GLY B 1 182 ? -18.797 -1.22 -23.016 1 86.25 182 GLY B CA 1
ATOM 3194 C C . GLY B 1 182 ? -19 -2.721 -22.953 1 86.25 182 GLY B C 1
ATOM 3195 O O . GLY B 1 182 ? -20.141 -3.195 -22.891 1 86.25 182 GLY B O 1
ATOM 3196 N N . THR B 1 183 ? -18 -3.426 -23.016 1 91.25 183 THR B N 1
ATOM 3197 C CA . THR B 1 183 ? -18.125 -4.879 -22.938 1 91.25 183 THR B CA 1
ATOM 3198 C C . THR B 1 183 ? -18.453 -5.312 -21.516 1 91.25 183 THR B C 1
ATOM 3200 O O . THR B 1 183 ? -17.906 -4.77 -20.547 1 91.25 183 THR B O 1
ATOM 3203 N N . GLU B 1 184 ? -19.359 -6.34 -21.391 1 91.94 184 GLU B N 1
ATOM 3204 C CA . GLU B 1 184 ? -19.734 -6.887 -20.094 1 91.94 184 GLU B CA 1
ATOM 3205 C C . GLU B 1 184 ? -19.156 -8.289 -19.906 1 91.94 184 GLU B C 1
ATOM 3207 O O . GLU B 1 184 ? -19.188 -9.109 -20.812 1 91.94 184 GLU B O 1
ATOM 3212 N N . ILE B 1 185 ? -18.656 -8.492 -18.703 1 90.25 185 ILE B N 1
ATOM 3213 C CA . ILE B 1 185 ? -18.172 -9.836 -18.406 1 90.25 185 ILE B CA 1
ATOM 3214 C C . ILE B 1 185 ? -18.75 -10.32 -17.078 1 90.25 185 ILE B C 1
ATOM 3216 O O . ILE B 1 185 ? -18.922 -9.523 -16.156 1 90.25 185 ILE B O 1
ATOM 3220 N N . PRO B 1 186 ? -19.016 -11.633 -17.031 1 88.38 186 PRO B N 1
ATOM 3221 C CA . PRO B 1 186 ? -19.453 -12.18 -15.742 1 88.38 186 PRO B CA 1
ATOM 3222 C C . PRO B 1 186 ? -18.281 -12.469 -14.797 1 88.38 186 PRO B C 1
ATOM 3224 O O . PRO B 1 186 ? -17.172 -12.773 -15.25 1 88.38 186 PRO B O 1
ATOM 3227 N N . ALA B 1 187 ? -18.516 -12.258 -13.477 1 89.5 187 ALA B N 1
ATOM 3228 C CA . ALA B 1 187 ? -17.547 -12.609 -12.453 1 89.5 187 ALA B CA 1
ATOM 3229 C C . ALA B 1 187 ? -18.219 -13.258 -11.242 1 89.5 187 ALA B C 1
ATOM 3231 O O . ALA B 1 187 ? -19.328 -12.859 -10.859 1 89.5 187 ALA B O 1
ATOM 3232 N N . THR B 1 188 ? -17.531 -14.328 -10.727 1 87.94 188 THR B N 1
ATOM 3233 C CA . THR B 1 188 ? -18.016 -14.984 -9.516 1 87.94 188 THR B CA 1
ATOM 32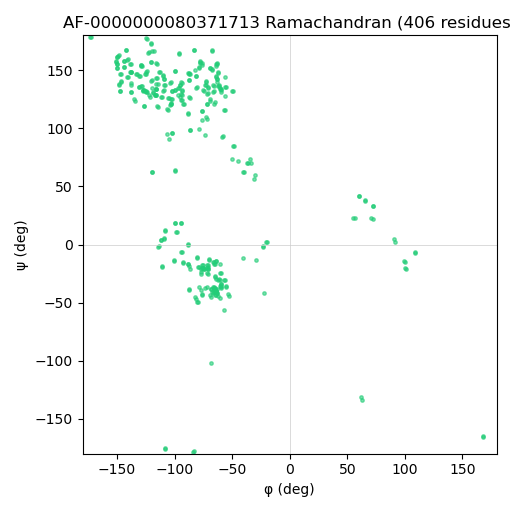34 C C . THR B 1 188 ? -17.047 -14.742 -8.352 1 87.94 188 THR B C 1
ATOM 3236 O O . THR B 1 188 ? -15.844 -14.906 -8.492 1 87.94 188 THR B O 1
ATOM 3239 N N . ILE B 1 189 ? -17.625 -14.227 -7.203 1 87.56 189 ILE B N 1
ATOM 3240 C CA . ILE B 1 189 ? -16.875 -14.016 -5.973 1 87.56 189 ILE B CA 1
ATOM 3241 C C . ILE B 1 189 ? -17.312 -15.031 -4.918 1 87.56 189 ILE B C 1
ATOM 3243 O O . ILE B 1 189 ? -18.516 -15.289 -4.754 1 87.56 189 ILE B O 1
ATOM 3247 N N . TRP B 1 190 ? -16.281 -15.617 -4.312 1 82.38 190 TRP B N 1
ATOM 3248 C CA . TRP B 1 190 ? -16.594 -16.75 -3.457 1 82.38 190 TRP B CA 1
ATOM 3249 C C . TRP B 1 190 ? -16.25 -16.453 -2.002 1 82.38 190 TRP B C 1
ATOM 3251 O O . TRP B 1 190 ? -15.422 -15.586 -1.72 1 82.38 190 TRP B O 1
ATOM 3261 N N . ALA B 1 191 ? -16.875 -17.125 -1.124 1 80.19 191 ALA B N 1
ATOM 3262 C CA . ALA B 1 191 ? -16.516 -17.266 0.284 1 80.19 191 ALA B CA 1
ATOM 3263 C C . ALA B 1 191 ? -16.531 -15.922 0.996 1 80.19 191 ALA B C 1
ATOM 3265 O O . ALA B 1 191 ? -17.516 -15.188 0.948 1 80.19 191 ALA B O 1
ATOM 3266 N N . GLU B 1 192 ? -15.438 -15.727 1.705 1 76.88 192 GLU B N 1
ATOM 3267 C CA . GLU B 1 192 ? -15.398 -14.555 2.574 1 76.88 192 GLU B CA 1
ATOM 3268 C C . GLU B 1 192 ? -15.539 -13.266 1.768 1 76.88 192 GLU B C 1
ATOM 3270 O O . GLU B 1 192 ? -16.172 -12.312 2.215 1 76.88 192 GLU B O 1
ATOM 3275 N N . GLN B 1 193 ? -15 -13.289 0.656 1 81.06 193 GLN B N 1
ATOM 3276 C CA . GLN B 1 193 ? -15.086 -12.094 -0.177 1 81.06 193 GLN B CA 1
ATOM 3277 C C . GLN B 1 193 ? -16.516 -11.836 -0.625 1 81.06 193 GLN B C 1
ATOM 3279 O O . GLN B 1 193 ? -16.953 -10.68 -0.712 1 81.06 193 GLN B O 1
ATOM 3284 N N . ALA B 1 194 ? -17.141 -12.938 -0.859 1 84.44 194 ALA B N 1
ATOM 3285 C CA . ALA B 1 194 ? -18.547 -12.797 -1.242 1 84.44 194 ALA B CA 1
ATOM 3286 C C . ALA B 1 194 ? -19.375 -12.188 -0.11 1 84.44 194 ALA B C 1
ATOM 3288 O O . ALA B 1 194 ? -20.203 -11.305 -0.342 1 84.44 194 ALA B O 1
ATOM 3289 N N . GLU B 1 195 ? -19.047 -12.641 1.037 1 78.81 195 GLU B N 1
ATOM 3290 C CA . GLU B 1 195 ? -19.766 -12.133 2.207 1 78.81 195 GLU B CA 1
ATOM 3291 C C . GLU B 1 195 ? -19.484 -10.648 2.42 1 78.81 195 GLU B C 1
ATOM 3293 O O . GLU B 1 195 ? -20.391 -9.875 2.701 1 78.81 195 GLU B O 1
ATOM 3298 N N . GLN B 1 196 ? -18.281 -10.344 2.225 1 81.62 196 GLN B N 1
ATOM 3299 C CA . GLN B 1 196 ? -17.875 -8.961 2.424 1 81.62 196 GLN B CA 1
ATOM 3300 C C . GLN B 1 196 ? -18.516 -8.047 1.382 1 81.62 196 GLN B C 1
ATOM 3302 O O . GLN B 1 196 ? -18.953 -6.938 1.703 1 81.62 196 GLN B O 1
ATOM 3307 N N . LEU B 1 197 ? -18.531 -8.5 0.24 1 82.06 197 LEU B N 1
ATOM 3308 C CA . LEU B 1 197 ? -19.125 -7.723 -0.843 1 82.06 197 LEU B CA 1
ATOM 3309 C C . LEU B 1 197 ? -20.625 -7.535 -0.622 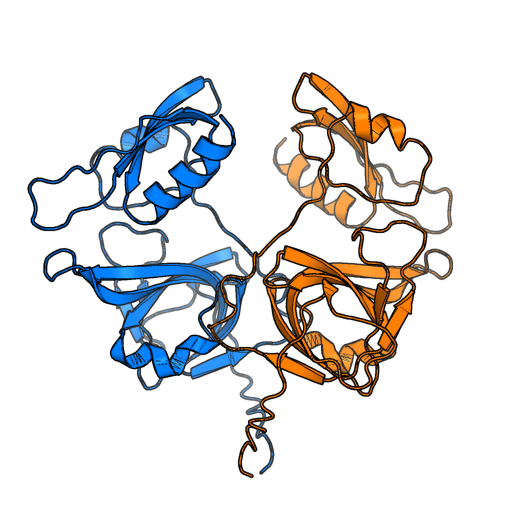1 82.06 197 LEU B C 1
ATOM 3311 O O . LEU B 1 197 ? -21.156 -6.449 -0.862 1 82.06 197 LEU B O 1
ATOM 3315 N N . GLU B 1 198 ? -21.203 -8.5 -0.163 1 78.31 198 GLU B N 1
ATOM 3316 C CA . GLU B 1 198 ? -22.641 -8.406 0.123 1 78.31 198 GLU B CA 1
ATOM 3317 C C . GLU B 1 198 ? -22.922 -7.395 1.229 1 78.31 198 GLU B C 1
ATOM 3319 O O . GLU B 1 198 ? -23.875 -6.621 1.144 1 78.31 198 GLU B O 1
ATOM 3324 N N . ASP B 1 199 ? -22.141 -7.5 2.146 1 77.06 199 ASP B N 1
ATOM 3325 C CA . ASP B 1 199 ? -22.312 -6.602 3.285 1 77.06 199 ASP B CA 1
ATOM 3326 C C . ASP B 1 199 ? -22.109 -5.145 2.873 1 77.06 199 ASP B C 1
ATOM 3328 O O . ASP B 1 199 ? -22.828 -4.262 3.342 1 77.06 199 ASP B O 1
ATOM 3332 N N . LYS B 1 200 ? -21.125 -4.941 2.059 1 74.12 200 LYS B N 1
ATOM 3333 C CA . LYS B 1 200 ? -20.828 -3.58 1.62 1 74.12 200 LYS B CA 1
ATOM 3334 C C . LYS B 1 200 ? -21.938 -3.039 0.716 1 74.12 200 LYS B C 1
ATOM 3336 O O . LYS B 1 200 ? -22.297 -1.867 0.815 1 74.12 200 LYS B O 1
ATOM 3341 N N . TYR B 1 201 ? -22.391 -3.781 -0.187 1 70.88 201 TYR B N 1
ATOM 3342 C CA . TYR B 1 201 ? -23.391 -3.322 -1.15 1 70.88 201 TYR B CA 1
ATOM 3343 C C . TYR B 1 201 ? -24.781 -3.322 -0.535 1 70.88 201 TYR B C 1
ATOM 3345 O O . TYR B 1 201 ? -25.641 -2.518 -0.918 1 70.88 201 TYR B O 1
ATOM 3353 N N . ARG B 1 202 ? -25.109 -4.25 0.294 1 61.81 202 ARG B N 1
ATOM 3354 C CA . ARG B 1 202 ? -26.406 -4.184 0.979 1 61.81 202 ARG B CA 1
ATOM 3355 C C . ARG B 1 202 ? -26.547 -2.879 1.757 1 61.81 202 ARG B C 1
ATOM 3357 O O . ARG B 1 202 ? -27.641 -2.344 1.89 1 61.81 202 ARG B O 1
ATOM 3364 N N . GLY B 1 203 ? -25.422 -2.424 2.186 1 53 203 GLY B N 1
ATOM 3365 C CA . GLY B 1 203 ? -25.484 -1.163 2.908 1 53 203 GLY B CA 1
ATOM 3366 C C . GLY B 1 203 ? -25.688 0.036 2 1 53 203 GLY B C 1
ATOM 3367 O O . GLY B 1 203 ? -26.016 1.129 2.469 1 53 203 GLY B O 1
ATOM 3368 N N . MET B 1 204 ? -25.391 -0.146 0.8 1 50.62 204 MET B N 1
ATOM 3369 C CA . MET B 1 204 ? -25.562 0.946 -0.155 1 50.62 204 MET B CA 1
ATOM 3370 C C . MET B 1 204 ? -26.969 0.96 -0.723 1 50.62 204 MET B C 1
ATOM 3372 O O . MET B 1 204 ? -27.406 1.951 -1.321 1 50.62 204 MET B O 1
ATOM 3376 N N . GLU B 1 205 ? -27.672 -0.095 -0.62 1 45.31 205 GLU B N 1
ATOM 3377 C CA . GLU B 1 205 ? -29.094 -0.074 -0.994 1 45.31 205 GLU B CA 1
ATOM 3378 C C . GLU B 1 205 ? -29.938 0.624 0.07 1 45.31 205 GLU B C 1
ATOM 3380 O O . GLU B 1 205 ? -29.641 0.532 1.264 1 45.31 205 GLU B O 1
#

InterPro domains:
  IPR003871 Replication protein A 70 kDa DNA-binding subunit B/D, first OB fold domain [PF02721] (15-115)
  IPR012340 Nucleic acid-binding, OB-fold [G3DSA:2.40.50.140] (9-116)
  IPR012340 Nucleic acid-binding, OB-fold [G3DSA:2.40.50.140] (123-205)
  IPR012340 Nucleic acid-binding, OB-fold [SSF50249] (11-115)

Solvent-accessible surface area (backbone atoms only — not comparable to full-atom values): 23410 Å² total; per-residue (Å²): 116,74,80,73,70,74,74,70,80,68,72,66,43,54,69,88,69,63,58,85,86,54,85,82,53,40,33,58,31,24,30,51,41,70,46,77,36,58,35,75,91,58,85,51,35,74,51,23,42,34,34,34,34,35,23,79,83,74,40,50,34,39,32,37,35,49,50,91,51,37,80,80,44,36,50,66,70,28,65,36,30,53,30,33,44,28,56,56,43,76,40,75,41,65,73,54,60,26,79,44,87,40,71,41,24,40,36,59,49,93,70,35,44,75,44,79,46,54,44,90,58,52,78,39,65,73,70,86,80,50,73,65,56,66,74,60,50,58,69,46,61,92,52,59,37,67,51,70,47,82,72,63,43,78,74,45,72,51,76,71,38,71,60,55,94,54,94,59,84,39,39,31,24,47,32,34,30,34,29,84,94,69,50,72,42,81,46,79,37,54,37,71,58,23,54,51,50,46,56,58,51,59,67,70,101,119,74,81,73,71,74,73,70,79,67,73,66,42,55,70,87,67,64,57,85,85,55,86,82,53,39,32,56,31,25,30,52,40,70,46,77,36,60,34,75,90,57,84,50,37,73,52,22,40,35,34,35,34,34,22,82,83,74,39,50,34,39,33,34,36,49,50,92,50,37,82,80,45,36,48,66,70,28,65,35,30,52,31,32,42,29,56,57,43,77,40,75,41,66,73,53,61,25,77,44,88,39,70,42,23,40,34,59,48,94,70,36,45,75,43,79,47,56,44,90,58,53,79,39,64,73,70,86,81,49,72,65,57,66,75,61,50,59,70,46,60,92,53,59,36,65,51,69,47,83,74,63,43,79,74,44,71,51,75,71,41,72,45,59,87,53,99,56,76,38,38,32,24,47,33,35,31,34,31,84,93,69,49,74,42,82,45,78,37,54,38,71,57,23,52,51,50,47,56,56,51,58,67,71,100

Organism: Eutrema salsugineum (NCBI:txid72664)

Secondary structure (DSSP, 8-state):
-----------PPPGGG--TT-S--EEEEEEEEEEEEEETTTTTEEEEEEEEEE-TTS-EEEEEEEGGGHHHHTTT--TT-EEEEESPEEEEPPSSSBSS--SEEEE--TT-EEEE--GGGTTS-S----B--HHHHHHTTT--SB--B--EEEEEEPPPEE--SSS---EEEEEEEEETTS-EEEEEEEHHHHHHHHHHHHTT-/-----------PPPGGG--TT-S--EEEEEEEEEEEEEETTTTTEEEEEEEEEE-TTS-EEEEEEEGGGHHHHTTT--TT-EEEEESPEEEEPPSSSBSS--SEEEE--TT-EEEE--GGGTTS-S----B--HHHHHHTTT--SB--B--EEEEEEPPPEEE-SSSS-EEEEEEEEEETTS-EEEEEEEHHHHHHHHHHHHTT-

pLDDT: mean 84.78, std 15.83, range [19.44, 98.62]

Nearest PDB structures (foldseek):
  1jmc-assembly1_A  TM=8.149E-01  e=1.434E-09  Homo sapiens
  4gop-assembly2_Z  TM=6.558E-01  e=5.741E-09  Mycosarcoma maydis
  1fgu-assembly1_B  TM=5.114E-01  e=1.395E-08  Homo sapiens
  1ynx-assembly1_A  TM=6.962E-01  e=5.581E-04  Saccharomyces cerevisiae
  1sru-assembly1_A  TM=5.506E-01  e=1.473E-02  Escherichia coli

Foldseek 3Di:
DPPPPVPVVDDADDPLRDDQPDPKHKHKWAWQDKDFDFDPVPQGHTQWMKTWTAHLVRAIAIEIEGPVCCVVCVVQRDQGAIKMKIDWDWAADDQFADAHPDRTHTYHDPRMDIDGDDPVRVNTDRDDFFDDDPVVVVVCPPGRRYDGDADFDFPDKDDWDQDDPDPHRKIKIKTWGQHPPGDIDIDMDIHPVNVVVCVVVVVVD/DPPPPVVVVDDADDPLRDDQPDQKHKHKWAWQDKDFDFDPVPQGHTQWMKTWTAALVRAIAIETEGPVCCVVCVVQRDQGAIKMKIDWDWAADDQFADAHPDRTHTYHDPRMDIDGDDPVRVNTDRDDFFDDDPVVVVVCPPPRRYDGDADFDFPDKDDWDQPPPDPHRKIKIKTWGQHPPGDIDIDIDIHPVNVVVCVVVVVVD

Radius of gyration: 23.9 Å; Cα contacts (8 Å, |Δi|>4): 790; chains: 2; bounding box: 58×67×57 Å

Sequence (410 aa):
MSAEILNNNREYLTLDQLNRKRSYRRTVVRLIRKWEAKNLKRNNELIGINFLLLDERNNTIQGTVHHSLLEKFADQLCEGNLIEICNFNLQDCNKNYKISDHKFMIRLTERTKIASVGQQFCQIAHEKFRLKNYEDLAKLKDTSEDLYDVIGYIKNMDKADVRSQTTVNLRRVTLTILLEGGTEIPATIWAEQAEQLEDKYRGMEMSAEILNNNREYLTLDQLNRKRSYRRTVVRLIRKWEAKNLKRNNELIGINFLLLDERNNTIQGTVHHSLLEKFADQLCEGNLIEICNFNLQDCNKNYKISDHKFMIRLTERTKIASVGQQFCQIAHEKFRLKNYEDLAKLKDTSEDLYDVIGYIKNMDKADVRSQTTVNLRRVTLTILLEGGTEIPATIWAEQAEQLEDKYRGME